Protein AF-0000000074036481 (afdb_homodimer)

Structure (mmCIF, N/CA/C/O backbone):
data_AF-0000000074036481-model_v1
#
loop_
_entity.id
_entity.type
_entity.pdbx_description
1 polymer 'Multiple sugar transport system permease protein/raffinose/stachyose/melibiose transport system permease protein'
#
loop_
_atom_site.group_PDB
_atom_site.id
_atom_site.type_symbol
_atom_site.label_atom_id
_atom_site.label_alt_id
_atom_site.label_comp_id
_atom_site.label_asym_id
_atom_site.label_entity_id
_atom_site.label_seq_id
_atom_site.pdbx_PDB_ins_code
_atom_site.Cartn_x
_atom_site.Cartn_y
_atom_site.Cartn_z
_atom_site.occupancy
_atom_site.B_iso_or_equiv
_atom_site.auth_seq_id
_atom_site.auth_comp_id
_atom_site.auth_asym_id
_atom_site.auth_atom_id
_atom_site.pdbx_PDB_model_num
ATOM 1 N N . MET A 1 1 ? 32.562 29.391 18.562 1 31.62 1 MET A N 1
ATOM 2 C CA . MET A 1 1 ? 32 29.422 17.219 1 31.62 1 MET A CA 1
ATOM 3 C C . MET A 1 1 ? 32.406 28.156 16.453 1 31.62 1 MET A C 1
ATOM 5 O O . MET A 1 1 ? 33.281 28.219 15.57 1 31.62 1 MET A O 1
ATOM 9 N N . THR A 1 2 ? 32.75 26.984 17 1 41.66 2 THR A N 1
ATOM 10 C CA . THR A 1 2 ? 33.188 25.672 16.547 1 41.66 2 THR A CA 1
ATOM 11 C C . THR A 1 2 ? 32.344 25.172 15.383 1 41.66 2 THR A C 1
ATOM 13 O O . THR A 1 2 ? 31.109 25.062 15.523 1 41.66 2 THR A O 1
ATOM 16 N N . SER A 1 3 ? 32.75 25.297 14.055 1 45.09 3 SER A N 1
ATOM 17 C CA . SER A 1 3 ? 32.312 25.734 12.734 1 45.09 3 SER A CA 1
ATOM 18 C C . SER A 1 3 ? 31.297 24.766 12.125 1 45.09 3 SER A C 1
ATOM 20 O O . SER A 1 3 ? 31.281 23.578 12.477 1 45.09 3 SER A O 1
ATOM 22 N N . LYS A 1 4 ? 30.156 25.406 11.562 1 50.38 4 LYS A N 1
ATOM 23 C CA . LYS A 1 4 ? 29.125 24.828 10.719 1 50.38 4 LYS A CA 1
ATOM 24 C C . LYS A 1 4 ? 29.672 23.672 9.875 1 50.38 4 LYS A C 1
ATOM 26 O O . LYS A 1 4 ? 28.953 22.719 9.57 1 50.38 4 LYS A O 1
ATOM 31 N N . THR A 1 5 ? 30.922 23.922 9.547 1 49.44 5 THR A N 1
ATOM 32 C CA . THR A 1 5 ? 31.578 22.984 8.648 1 49.44 5 THR A CA 1
ATOM 33 C C . THR A 1 5 ? 31.875 21.656 9.367 1 49.44 5 THR A C 1
ATOM 35 O O . THR A 1 5 ? 31.766 20.594 8.766 1 49.44 5 THR A O 1
ATOM 38 N N . GLU A 1 6 ? 32.375 21.719 10.531 1 50.56 6 GLU A N 1
ATOM 39 C CA . GLU A 1 6 ? 32.719 20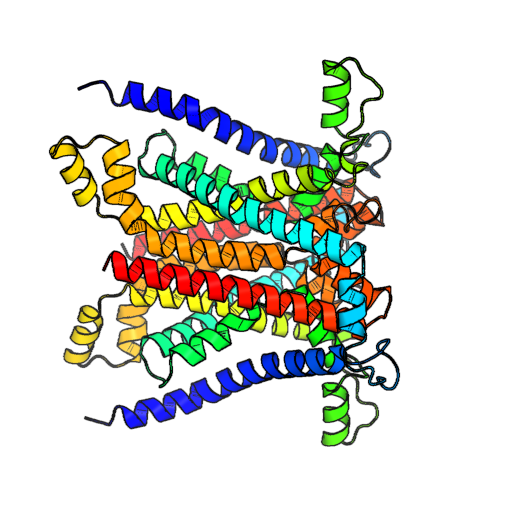.5 11.258 1 50.56 6 GLU A CA 1
ATOM 40 C C . GLU A 1 6 ? 31.516 19.656 11.57 1 50.56 6 GLU A C 1
ATOM 42 O O . GLU A 1 6 ? 31.578 18.422 11.555 1 50.56 6 GLU A O 1
ATOM 47 N N . LYS A 1 7 ? 30.469 20.266 11.969 1 53.41 7 LYS A N 1
ATOM 48 C CA . LYS A 1 7 ? 29.234 19.547 12.258 1 53.41 7 LYS A CA 1
ATOM 49 C C . LYS A 1 7 ? 28.656 18.891 10.992 1 53.41 7 LYS A C 1
ATOM 51 O O . LYS A 1 7 ? 28.125 17.797 11.055 1 53.41 7 LYS A O 1
ATOM 56 N N . ARG A 1 8 ? 29 19.578 9.93 1 53.72 8 ARG A N 1
ATOM 57 C CA . ARG A 1 8 ? 28.531 19.062 8.648 1 53.72 8 ARG A CA 1
ATOM 58 C C . ARG A 1 8 ? 29.219 17.75 8.289 1 53.72 8 ARG A C 1
ATOM 60 O O . ARG A 1 8 ? 28.578 16.812 7.809 1 53.72 8 ARG A O 1
ATOM 67 N N . TRP A 1 9 ? 30.562 17.781 8.453 1 52.22 9 TRP A N 1
ATOM 68 C CA . TRP A 1 9 ? 31.328 16.594 8.102 1 52.22 9 TRP A CA 1
ATOM 69 C C . TRP A 1 9 ? 30.984 15.43 9.031 1 52.22 9 TRP A C 1
ATOM 71 O O . TRP A 1 9 ? 30.922 14.281 8.586 1 52.22 9 TRP A O 1
ATOM 81 N N . SER A 1 10 ? 30.844 15.695 10.234 1 52.59 10 SER A N 1
ATOM 82 C CA . SER A 1 10 ? 30.531 14.617 11.172 1 52.59 10 SER A CA 1
ATOM 83 C C . SER A 1 10 ? 29.188 13.977 10.859 1 52.59 10 SER A C 1
ATOM 85 O O . SER A 1 10 ? 29.047 12.758 10.922 1 52.59 10 SER A O 1
ATOM 87 N N . TYR A 1 11 ? 28.297 14.789 10.602 1 53.03 11 TYR A N 1
ATOM 88 C CA . TYR A 1 11 ? 26.984 14.227 10.352 1 53.03 11 TYR A CA 1
ATOM 89 C C . TYR A 1 11 ? 26.922 13.586 8.969 1 53.03 11 TYR A C 1
ATOM 91 O O . TYR A 1 11 ? 26.281 12.547 8.789 1 53.03 11 TYR A O 1
ATOM 99 N N . ALA A 1 12 ? 27.656 14.227 8.078 1 54.41 12 ALA A N 1
ATOM 100 C CA . ALA A 1 12 ? 27.75 13.602 6.762 1 54.41 12 ALA A CA 1
ATOM 101 C C . ALA A 1 12 ? 28.406 12.227 6.859 1 54.41 12 ALA A C 1
ATOM 103 O O . ALA A 1 12 ? 28.031 11.305 6.141 1 54.41 12 ALA A O 1
ATOM 104 N N . ILE A 1 13 ? 29.359 12.148 7.598 1 53.91 13 ILE A N 1
ATOM 105 C CA . ILE A 1 13 ? 30.047 10.875 7.773 1 53.91 13 ILE A CA 1
ATOM 106 C C . ILE A 1 13 ? 29.094 9.867 8.422 1 53.91 13 ILE A C 1
ATOM 108 O O . ILE A 1 13 ? 29.141 8.672 8.109 1 53.91 13 ILE A O 1
ATOM 112 N N . LEU A 1 14 ? 28.328 10.352 9.266 1 52.91 14 LEU A N 1
ATOM 113 C CA . LEU A 1 14 ? 27.453 9.422 9.961 1 52.91 14 LEU A CA 1
ATOM 114 C C . LEU A 1 14 ? 26.266 9.023 9.078 1 52.91 14 LEU A C 1
ATOM 116 O O . LEU A 1 14 ? 25.906 7.844 9.023 1 52.91 14 LEU A O 1
ATOM 120 N N . VAL A 1 15 ? 25.766 10.023 8.398 1 57.25 15 VAL A N 1
ATOM 121 C CA . VAL A 1 15 ? 24.531 9.727 7.68 1 57.25 15 VAL A CA 1
ATOM 122 C C . VAL A 1 15 ? 24.844 9.406 6.219 1 57.25 15 VAL A C 1
ATOM 124 O O . VAL A 1 15 ? 24.125 8.641 5.578 1 57.25 15 VAL A O 1
ATOM 127 N N . GLY A 1 16 ? 25.969 9.914 5.77 1 58.44 16 GLY A N 1
ATOM 128 C CA . GLY A 1 16 ? 26.391 9.719 4.387 1 58.44 16 GLY A CA 1
ATOM 129 C C . GLY A 1 16 ? 26.453 8.266 3.98 1 58.44 16 GLY A C 1
ATOM 130 O O . GLY A 1 16 ? 25.781 7.855 3.018 1 58.44 16 GLY A O 1
ATOM 131 N N . PRO A 1 17 ? 27.156 7.555 4.734 1 56.69 17 PRO A N 1
ATOM 132 C CA . PRO A 1 17 ? 27.234 6.137 4.387 1 56.69 17 PRO A CA 1
ATOM 133 C C . PRO A 1 17 ? 25.875 5.441 4.391 1 56.69 17 PRO A C 1
ATOM 135 O O . PRO A 1 17 ? 25.625 4.586 3.541 1 56.69 17 PRO A O 1
ATOM 138 N N . ALA A 1 18 ? 25.109 5.906 5.273 1 58.97 18 ALA A N 1
ATOM 139 C CA . ALA A 1 18 ? 23.812 5.262 5.371 1 58.97 18 ALA A CA 1
ATOM 140 C C . ALA A 1 18 ? 22.938 5.586 4.16 1 58.97 18 ALA A C 1
ATOM 142 O O . ALA A 1 18 ? 22.281 4.703 3.598 1 58.97 18 ALA A O 1
ATOM 143 N N . VAL A 1 19 ? 23.141 6.805 3.746 1 62.28 19 VAL A N 1
ATOM 144 C CA . VAL A 1 19 ? 22.359 7.227 2.596 1 62.28 19 VAL A CA 1
ATOM 145 C C . VAL A 1 19 ? 22.922 6.609 1.321 1 62.28 19 VAL A C 1
ATOM 147 O O . VAL A 1 19 ? 22.172 6.211 0.427 1 62.28 19 VAL A O 1
ATOM 150 N N . LEU A 1 20 ? 24.188 6.555 1.319 1 61.41 20 LEU A N 1
ATOM 151 C CA . LEU A 1 20 ? 24.812 5.949 0.152 1 61.41 20 LEU A CA 1
ATOM 152 C C . LEU A 1 20 ? 24.453 4.473 0.041 1 61.41 20 LEU A C 1
ATOM 154 O O . LEU A 1 20 ? 24.172 3.977 -1.054 1 61.41 20 LEU A O 1
ATOM 158 N N . ILE A 1 21 ? 24.422 3.883 1.142 1 60.47 21 ILE A N 1
ATOM 159 C CA . ILE A 1 21 ? 24.047 2.473 1.153 1 60.47 21 ILE A CA 1
ATOM 160 C C . ILE A 1 21 ? 22.578 2.33 0.743 1 60.47 21 ILE A C 1
ATOM 162 O O . ILE A 1 21 ? 22.234 1.456 -0.058 1 60.47 21 ILE A O 1
ATOM 166 N N . TYR A 1 22 ? 21.953 3.32 1.224 1 64.06 22 TYR A N 1
ATOM 167 C CA . TYR A 1 22 ? 20.547 3.311 0.875 1 64.06 22 TYR A CA 1
ATOM 168 C C . TYR A 1 22 ? 20.344 3.49 -0.625 1 64.06 22 TYR A C 1
ATOM 170 O O . TYR A 1 22 ? 19.562 2.77 -1.248 1 64.06 22 TYR A O 1
ATOM 178 N N . ALA A 1 23 ? 21.203 4.336 -1.119 1 63.69 23 ALA A N 1
ATOM 179 C CA . ALA A 1 23 ? 21.109 4.652 -2.543 1 63.69 23 ALA A CA 1
ATOM 180 C C . ALA A 1 23 ? 21.641 3.5 -3.395 1 63.69 23 ALA A C 1
ATOM 182 O O . ALA A 1 23 ? 21.062 3.188 -4.445 1 63.69 23 ALA A O 1
ATOM 183 N N . THR A 1 24 ? 22.656 2.943 -2.924 1 62.03 24 THR A N 1
ATOM 184 C CA . THR A 1 24 ? 23.266 1.879 -3.715 1 62.03 24 THR A CA 1
ATOM 185 C C . THR A 1 24 ? 22.359 0.658 -3.775 1 62.03 24 THR A C 1
ATOM 187 O O . THR A 1 24 ? 22.234 0.017 -4.82 1 62.03 24 THR A O 1
ATOM 190 N N . VAL A 1 25 ? 21.75 0.471 -2.723 1 64.44 25 VAL A N 1
ATOM 191 C CA . VAL A 1 25 ? 20.875 -0.698 -2.676 1 64.44 25 VAL A CA 1
ATOM 192 C C . VAL A 1 25 ? 19.703 -0.501 -3.625 1 64.44 25 VAL A C 1
ATOM 194 O O . VAL A 1 25 ? 19.219 -1.46 -4.23 1 64.44 25 VAL A O 1
ATOM 197 N N . ILE A 1 26 ? 19.438 0.705 -3.832 1 63.19 26 ILE A N 1
ATOM 198 C CA . ILE A 1 26 ? 18.297 1.008 -4.691 1 63.19 26 ILE A CA 1
ATOM 199 C C . ILE A 1 26 ? 18.766 1.095 -6.145 1 63.19 26 ILE A C 1
ATOM 201 O O . ILE A 1 26 ? 18.109 0.548 -7.043 1 63.19 26 ILE A O 1
ATOM 205 N N . LEU A 1 27 ? 19.844 1.786 -6.305 1 70.25 27 LEU A N 1
ATOM 206 C CA . LEU A 1 27 ? 20.234 2.164 -7.66 1 70.25 27 LEU A CA 1
ATOM 207 C C . LEU A 1 27 ? 20.781 0.961 -8.422 1 70.25 27 LEU A C 1
ATOM 209 O O . LEU A 1 27 ? 20.531 0.821 -9.625 1 70.25 27 LEU A O 1
ATOM 213 N N . PHE A 1 28 ? 21.406 0.128 -7.707 1 70.88 28 PHE A N 1
ATOM 214 C CA . PHE A 1 28 ? 22.031 -0.992 -8.398 1 70.88 28 PHE A CA 1
ATOM 215 C C . PHE A 1 28 ? 20.984 -1.895 -9.039 1 70.88 28 PHE A C 1
ATOM 217 O O . PHE A 1 28 ? 21.047 -2.166 -10.234 1 70.88 28 PHE A O 1
ATOM 224 N N . PRO A 1 29 ? 20 -2.279 -8.281 1 70.88 29 PRO A N 1
ATOM 225 C CA . PRO A 1 29 ? 19.016 -3.166 -8.898 1 70.88 29 PRO A CA 1
ATOM 226 C C . PRO A 1 29 ? 18.234 -2.49 -10.031 1 70.88 29 PRO A C 1
ATOM 228 O O . PRO A 1 29 ? 17.844 -3.146 -11 1 70.88 29 PRO A O 1
ATOM 231 N N . ILE A 1 30 ? 18.078 -1.302 -9.891 1 76.19 30 ILE A N 1
ATOM 232 C CA . ILE A 1 30 ? 17.375 -0.576 -10.938 1 76.19 30 ILE A CA 1
ATOM 233 C C . ILE A 1 30 ? 18.219 -0.544 -12.203 1 76.19 30 ILE A C 1
ATOM 235 O O . ILE A 1 30 ? 17.719 -0.79 -13.305 1 76.19 30 ILE A O 1
ATOM 239 N N . ILE A 1 31 ? 19.484 -0.277 -12.031 1 79.19 31 ILE A N 1
ATOM 240 C CA . ILE A 1 31 ? 20.406 -0.235 -13.156 1 79.19 31 ILE A CA 1
ATOM 241 C C . ILE A 1 31 ? 20.516 -1.622 -13.789 1 79.19 31 ILE A C 1
ATOM 243 O O . ILE A 1 31 ? 20.562 -1.753 -15.008 1 79.19 31 ILE A O 1
ATOM 247 N N . PHE A 1 32 ? 20.516 -2.566 -12.961 1 78.75 32 PHE A N 1
ATOM 248 C CA . PHE A 1 32 ? 20.578 -3.939 -13.453 1 78.75 32 PHE A CA 1
ATOM 249 C C . PHE A 1 32 ? 19.312 -4.297 -14.227 1 78.75 32 PHE A C 1
ATOM 251 O O . PHE A 1 32 ? 19.391 -4.902 -15.305 1 78.75 32 PHE A O 1
ATOM 258 N N . SER A 1 33 ? 18.188 -3.959 -13.664 1 83.38 33 SER A N 1
ATOM 259 C CA . SER A 1 33 ? 16.938 -4.203 -14.367 1 83.38 33 SER A CA 1
ATOM 260 C C . SER A 1 33 ? 16.891 -3.457 -15.695 1 83.38 33 SER A C 1
ATOM 262 O O . SER A 1 33 ? 16.359 -3.963 -16.688 1 83.38 33 SER A O 1
ATOM 264 N N . PHE A 1 34 ? 17.453 -2.332 -15.688 1 89.88 34 PHE A N 1
ATOM 265 C CA . PHE A 1 34 ? 17.531 -1.536 -16.906 1 89.88 34 PHE A CA 1
ATOM 266 C C . PHE A 1 34 ? 18.375 -2.232 -17.953 1 89.88 34 PHE A C 1
ATOM 268 O O . PHE A 1 34 ? 18 -2.283 -19.141 1 89.88 34 PHE A O 1
ATOM 275 N N . SER A 1 35 ? 19.453 -2.754 -17.562 1 89.62 35 SER A N 1
ATOM 276 C CA . SER A 1 35 ? 20.312 -3.477 -18.484 1 89.62 35 SER A CA 1
ATOM 277 C C . SER A 1 35 ? 19.625 -4.727 -19.016 1 89.62 35 SER A C 1
ATOM 279 O O . SER A 1 35 ? 19.75 -5.039 -20.203 1 89.62 35 SER A O 1
ATOM 281 N N . LEU A 1 36 ? 18.906 -5.41 -18.188 1 90.56 36 LEU A N 1
ATOM 282 C CA . LEU A 1 36 ? 18.234 -6.645 -18.578 1 90.56 36 LEU A CA 1
ATOM 283 C C . LEU A 1 36 ? 17.062 -6.355 -19.531 1 90.56 36 LEU A C 1
ATOM 285 O O . LEU A 1 36 ? 16.656 -7.223 -20.297 1 90.56 36 LEU A O 1
ATOM 289 N N . SER A 1 37 ? 16.562 -5.117 -19.453 1 94.94 37 SER A N 1
ATOM 290 C CA . SER A 1 37 ? 15.43 -4.746 -20.281 1 94.94 37 SER A CA 1
ATOM 291 C C . SER A 1 37 ? 15.82 -4.746 -21.766 1 94.94 37 SER A C 1
ATOM 293 O O . SER A 1 37 ? 14.945 -4.762 -22.641 1 94.94 37 SER A O 1
ATOM 295 N N . PHE A 1 38 ? 17.078 -4.828 -22.016 1 96.81 38 PHE A N 1
ATOM 296 C CA . PHE A 1 38 ? 17.562 -4.844 -23.391 1 96.81 38 PHE A CA 1
ATOM 297 C C . PHE A 1 38 ? 17.984 -6.25 -23.812 1 96.81 38 PHE A C 1
ATOM 299 O O . PHE A 1 38 ? 18.641 -6.43 -24.828 1 96.81 38 PHE A O 1
ATOM 306 N N . THR A 1 39 ? 17.578 -7.207 -23.062 1 95.38 39 THR A N 1
ATOM 307 C CA . THR A 1 39 ? 18.031 -8.57 -23.328 1 95.38 39 THR A CA 1
ATOM 308 C C . THR A 1 39 ? 16.828 -9.523 -23.406 1 95.38 39 THR A C 1
ATOM 310 O O . THR A 1 39 ? 15.734 -9.188 -22.969 1 95.38 39 THR A O 1
ATOM 313 N N . ARG A 1 40 ? 17.078 -10.562 -24.156 1 95.12 40 ARG A N 1
ATOM 314 C CA . ARG A 1 40 ? 16.25 -11.75 -24.031 1 95.12 40 ARG A CA 1
ATOM 315 C C . ARG A 1 40 ? 16.828 -12.734 -23.016 1 95.12 40 ARG A C 1
ATOM 317 O O . ARG A 1 40 ? 17.906 -13.281 -23.234 1 95.12 40 ARG A O 1
ATOM 324 N N . TRP A 1 41 ? 16.109 -12.797 -21.875 1 91 41 TRP A N 1
ATOM 325 C CA . TRP A 1 41 ? 16.625 -13.617 -20.781 1 91 41 TRP A CA 1
ATOM 326 C C . TRP A 1 41 ? 15.484 -14.281 -20.016 1 91 41 TRP A C 1
ATOM 328 O O . TRP A 1 41 ? 14.469 -13.641 -19.719 1 91 41 TRP A O 1
ATOM 338 N N . SER A 1 42 ? 15.641 -15.523 -19.781 1 88.19 42 SER A N 1
ATOM 339 C CA . SER A 1 42 ? 14.617 -16.281 -19.078 1 88.19 42 SER A CA 1
ATOM 340 C C . SER A 1 42 ? 14.891 -16.297 -17.578 1 88.19 42 SER A C 1
ATOM 342 O O . SER A 1 42 ? 14.008 -16.656 -16.781 1 88.19 42 SER A O 1
ATOM 344 N N . GLY A 1 43 ? 15.984 -15.773 -17.141 1 79.5 43 GLY A N 1
ATOM 345 C CA . GLY A 1 43 ? 16.391 -15.883 -15.742 1 79.5 43 GLY A CA 1
ATOM 346 C C . GLY A 1 43 ? 17.5 -16.891 -15.531 1 79.5 43 GLY A C 1
ATOM 347 O O . GLY A 1 43 ? 18.141 -16.906 -14.477 1 79.5 43 GLY A O 1
ATOM 348 N N . PHE A 1 44 ? 17.625 -17.703 -16.562 1 78.25 44 PHE A N 1
ATOM 349 C CA . PHE A 1 44 ? 18.688 -18.703 -16.531 1 78.25 44 PHE A CA 1
ATOM 350 C C . PHE A 1 44 ? 19.609 -18.547 -17.734 1 78.25 44 PHE A C 1
ATOM 352 O O . PHE A 1 44 ? 19.172 -18.125 -18.812 1 78.25 44 PHE A O 1
ATOM 359 N N . GLY A 1 45 ? 20.844 -18.766 -17.484 1 79.56 45 GLY A N 1
ATOM 360 C CA . GLY A 1 45 ? 21.781 -18.672 -18.578 1 79.56 45 GLY A CA 1
ATOM 361 C C . GLY A 1 45 ? 22.266 -17.25 -18.844 1 79.56 45 GLY A C 1
ATOM 362 O O . GLY A 1 45 ? 22.203 -16.406 -17.953 1 79.56 45 GLY A O 1
ATOM 363 N N . THR A 1 46 ? 22.828 -17 -20.047 1 84.81 46 THR A N 1
ATOM 364 C CA . THR A 1 46 ? 23.375 -15.703 -20.391 1 84.81 46 THR A CA 1
ATOM 365 C C . THR A 1 46 ? 22.359 -14.859 -21.156 1 84.81 46 THR A C 1
ATOM 367 O O . THR A 1 46 ? 21.75 -15.328 -22.109 1 84.81 46 THR A O 1
ATOM 370 N N . PRO A 1 47 ? 22.203 -13.742 -20.641 1 90.62 47 PRO A N 1
ATOM 371 C CA . PRO A 1 47 ? 21.297 -12.844 -21.344 1 90.62 47 PRO A CA 1
ATOM 372 C C . PRO A 1 47 ? 21.766 -12.5 -22.766 1 90.62 47 PRO A C 1
ATOM 374 O O . PRO A 1 47 ? 22.969 -12.312 -22.969 1 90.62 47 PRO A O 1
ATOM 377 N N . GLU A 1 48 ? 20.828 -12.523 -23.734 1 95.12 48 GLU A N 1
ATOM 378 C CA . GLU A 1 48 ? 21.109 -12.133 -25.125 1 95.12 48 GLU A CA 1
ATOM 379 C C . GLU A 1 48 ? 20.734 -10.68 -25.375 1 95.12 48 GLU A C 1
ATOM 381 O O . GLU A 1 48 ? 19.578 -10.289 -25.156 1 95.12 48 GLU A O 1
ATOM 386 N N . TRP A 1 49 ? 21.688 -9.969 -25.859 1 96.12 49 TRP A N 1
ATOM 387 C CA . TRP A 1 49 ? 21.422 -8.562 -26.156 1 96.12 49 TRP A CA 1
ATOM 388 C C . TRP A 1 49 ? 20.516 -8.438 -27.391 1 96.12 49 TRP A C 1
ATOM 390 O O . TRP A 1 49 ? 20.844 -8.953 -28.469 1 96.12 49 TRP A O 1
ATOM 400 N N . ILE A 1 50 ? 19.375 -7.781 -27.281 1 97.19 50 ILE A N 1
ATOM 401 C CA . ILE A 1 50 ? 18.453 -7.617 -28.391 1 97.19 50 ILE A CA 1
ATOM 402 C C . ILE A 1 50 ? 18.125 -6.137 -28.578 1 97.19 50 ILE A C 1
ATOM 404 O O . ILE A 1 50 ? 17.141 -5.793 -29.25 1 97.19 50 ILE A O 1
ATOM 408 N N . GLY A 1 51 ? 18.875 -5.293 -27.891 1 96.38 51 GLY A N 1
ATOM 409 C CA . GLY A 1 51 ? 18.641 -3.865 -28.016 1 96.38 51 GLY A CA 1
ATOM 410 C C . GLY A 1 51 ? 17.25 -3.447 -27.547 1 96.38 51 GLY A C 1
ATOM 411 O O . GLY A 1 51 ? 16.844 -3.785 -26.438 1 96.38 51 GLY A O 1
ATOM 412 N N . LEU A 1 52 ? 16.516 -2.9 -28.531 1 96.69 52 LEU A N 1
ATOM 413 C CA . LEU A 1 52 ? 15.203 -2.359 -28.172 1 96.69 52 LEU A CA 1
ATOM 414 C C . LEU A 1 52 ? 14.094 -3.359 -28.484 1 96.69 52 LEU A C 1
ATOM 416 O O . LEU A 1 52 ? 12.922 -2.992 -28.531 1 96.69 52 LEU A O 1
ATOM 420 N N . GLY A 1 53 ? 14.438 -4.582 -28.578 1 97 53 GLY A N 1
ATOM 421 C CA . GLY A 1 53 ? 13.5 -5.629 -28.953 1 97 53 GLY A CA 1
ATOM 422 C C . GLY A 1 53 ? 12.32 -5.734 -28 1 97 53 GLY A C 1
ATOM 423 O O . GLY A 1 53 ? 11.172 -5.844 -28.438 1 97 53 GLY A O 1
ATOM 424 N N . ASN A 1 54 ? 12.609 -5.676 -26.672 1 97.5 54 ASN A N 1
ATOM 425 C CA . ASN A 1 54 ? 11.555 -5.773 -25.672 1 97.5 54 ASN A CA 1
ATOM 426 C C . ASN A 1 54 ? 10.609 -4.578 -25.734 1 97.5 54 ASN A C 1
ATOM 428 O O . ASN A 1 54 ? 9.398 -4.723 -25.547 1 97.5 54 ASN A O 1
ATOM 432 N N . TYR A 1 55 ? 11.148 -3.463 -26.062 1 97 55 TYR A N 1
ATOM 433 C CA . TYR A 1 55 ? 10.336 -2.25 -26.109 1 97 55 TYR A CA 1
ATOM 434 C C . TYR A 1 55 ? 9.492 -2.207 -27.375 1 97 55 TYR A C 1
ATOM 436 O O . TYR A 1 55 ? 8.352 -1.734 -27.344 1 97 55 TYR A O 1
ATOM 444 N N . THR A 1 56 ? 10 -2.701 -28.422 1 96.62 56 THR A N 1
ATOM 445 C CA . THR A 1 56 ? 9.211 -2.811 -29.656 1 96.62 56 THR A CA 1
ATOM 446 C C . THR A 1 56 ? 8.07 -3.807 -29.484 1 96.62 56 THR A C 1
ATOM 448 O O . THR A 1 56 ? 6.945 -3.555 -29.922 1 96.62 56 THR A O 1
ATOM 451 N N . ARG A 1 57 ? 8.344 -4.867 -28.844 1 96.44 57 ARG A N 1
ATOM 452 C CA . ARG A 1 57 ? 7.32 -5.855 -28.516 1 96.44 57 ARG A CA 1
ATOM 453 C C . ARG A 1 57 ? 6.234 -5.25 -27.641 1 96.44 57 ARG A C 1
ATOM 455 O O . ARG A 1 57 ? 5.047 -5.484 -27.859 1 96.44 57 ARG A O 1
ATOM 462 N N . MET A 1 58 ? 6.68 -4.543 -26.75 1 96.56 58 MET A N 1
ATOM 463 C CA . MET A 1 58 ? 5.77 -3.928 -25.781 1 96.56 58 MET A CA 1
ATOM 464 C C . MET A 1 58 ? 4.785 -2.996 -26.469 1 96.56 58 MET A C 1
ATOM 466 O O . MET A 1 58 ? 3.611 -2.939 -26.109 1 96.56 58 MET A O 1
ATOM 470 N N . MET A 1 59 ? 5.211 -2.266 -27.5 1 93.88 59 MET A N 1
ATOM 471 C CA . MET A 1 59 ? 4.391 -1.279 -28.188 1 93.88 59 MET A CA 1
ATOM 472 C C . MET A 1 59 ? 3.248 -1.955 -28.938 1 93.88 59 MET A C 1
ATOM 474 O O . MET A 1 59 ? 2.184 -1.361 -29.125 1 93.88 59 MET A O 1
ATOM 478 N N . VAL A 1 60 ? 3.42 -3.203 -29.312 1 94.94 60 VAL A N 1
ATOM 479 C CA . VAL A 1 60 ? 2.404 -3.873 -30.125 1 94.94 60 VAL A CA 1
ATOM 480 C C . VAL A 1 60 ? 1.709 -4.949 -29.297 1 94.94 60 VAL A C 1
ATOM 482 O O . VAL A 1 60 ? 0.813 -5.641 -29.781 1 94.94 60 VAL A O 1
ATOM 485 N N . ASP A 1 61 ? 2.084 -5.094 -28.078 1 96.69 61 ASP A N 1
ATOM 486 C CA . ASP A 1 61 ? 1.518 -6.098 -27.188 1 96.69 61 ASP A CA 1
ATOM 487 C C . ASP A 1 61 ? 0.132 -5.68 -26.688 1 96.69 61 ASP A C 1
ATOM 489 O O . ASP A 1 61 ? 0.004 -4.742 -25.906 1 96.69 61 ASP A O 1
ATOM 493 N N . PRO A 1 62 ? -0.891 -6.414 -27.094 1 95.94 62 PRO A N 1
ATOM 494 C CA . PRO A 1 62 ? -2.252 -6.016 -26.734 1 95.94 62 PRO A CA 1
ATOM 495 C C . PRO A 1 62 ? -2.506 -6.094 -25.234 1 95.94 62 PRO A C 1
ATOM 497 O O . PRO A 1 62 ? -3.262 -5.289 -24.688 1 95.94 62 PRO A O 1
ATOM 500 N N . VAL A 1 63 ? -1.855 -7.012 -24.578 1 96 63 VAL A N 1
ATOM 501 C CA . VAL A 1 63 ? -2.064 -7.164 -23.156 1 96 63 VAL A CA 1
ATOM 502 C C . VAL A 1 63 ? -1.445 -5.98 -22.406 1 96 63 VAL A C 1
ATOM 504 O O . VAL A 1 63 ? -2.039 -5.449 -21.469 1 96 63 VAL A O 1
ATOM 507 N N . PHE A 1 64 ? -0.277 -5.594 -22.891 1 96.75 64 PHE A N 1
ATOM 508 C CA . PHE A 1 64 ? 0.346 -4.426 -22.281 1 96.75 64 PHE A CA 1
ATOM 509 C C . PHE A 1 64 ? -0.521 -3.188 -22.469 1 96.75 64 PHE A C 1
ATOM 511 O O . PHE A 1 64 ? -0.671 -2.381 -21.547 1 96.75 64 PHE A O 1
ATOM 518 N N . ARG A 1 65 ? -1.106 -3.084 -23.578 1 95.69 65 ARG A N 1
ATOM 519 C CA . ARG A 1 65 ? -1.938 -1.921 -23.875 1 95.69 65 ARG A CA 1
ATOM 520 C C . ARG A 1 65 ? -3.182 -1.899 -23 1 95.69 65 ARG A C 1
ATOM 522 O O . ARG A 1 65 ? -3.605 -0.836 -22.547 1 95.69 65 ARG A O 1
ATOM 529 N N . ILE A 1 66 ? -3.748 -3.02 -22.766 1 95.94 66 ILE A N 1
ATOM 530 C CA . ILE A 1 66 ? -4.895 -3.119 -21.875 1 95.94 66 ILE A CA 1
ATOM 531 C C . ILE A 1 66 ? -4.477 -2.734 -20.453 1 95.94 66 ILE A C 1
ATOM 533 O O . ILE A 1 66 ? -5.172 -1.97 -19.781 1 95.94 66 ILE A O 1
ATOM 537 N N . GLY A 1 67 ? -3.287 -3.256 -20.031 1 96.56 67 GLY A N 1
ATOM 538 C CA . GLY A 1 67 ? -2.766 -2.912 -18.719 1 96.56 67 GLY A CA 1
ATOM 539 C C . GLY A 1 67 ? -2.516 -1.426 -18.547 1 96.56 67 GLY A C 1
ATOM 540 O O . GLY A 1 67 ? -2.877 -0.844 -17.531 1 96.56 67 GLY A O 1
ATOM 541 N N . LEU A 1 68 ? -1.96 -0.846 -19.609 1 95.69 68 LEU A N 1
ATOM 542 C CA . LEU A 1 68 ? -1.684 0.586 -19.578 1 95.69 68 LEU A CA 1
ATOM 543 C C . LEU A 1 68 ? -2.979 1.388 -19.5 1 95.69 68 LEU A C 1
ATOM 545 O O . LEU A 1 68 ? -3.076 2.34 -18.719 1 95.69 68 LEU A O 1
ATOM 549 N N . ARG A 1 69 ? -3.906 1.037 -20.25 1 96.06 69 ARG A N 1
ATOM 550 C CA . ARG A 1 69 ? -5.207 1.698 -20.234 1 96.06 69 ARG A CA 1
ATOM 551 C C . ARG A 1 69 ? -5.84 1.61 -18.844 1 96.06 69 ARG A C 1
ATOM 553 O O . ARG A 1 69 ? -6.324 2.611 -18.312 1 96.06 69 ARG A O 1
ATOM 560 N N . ASN A 1 70 ? -5.852 0.426 -18.312 1 97 70 ASN A N 1
ATOM 561 C CA . ASN A 1 70 ? -6.449 0.224 -17 1 97 70 ASN A CA 1
ATOM 562 C C . ASN A 1 70 ? -5.723 1.021 -15.922 1 97 70 ASN A C 1
ATOM 564 O O . ASN A 1 70 ? -6.355 1.59 -15.023 1 97 70 ASN A O 1
ATOM 568 N N . ASN A 1 71 ? -4.398 1.07 -16.031 1 96.56 71 ASN A N 1
ATOM 569 C CA . ASN A 1 71 ? -3.645 1.888 -15.086 1 96.56 71 ASN A CA 1
ATOM 570 C C . ASN A 1 71 ? -4.004 3.365 -15.219 1 96.56 71 ASN A C 1
ATOM 572 O O . ASN A 1 71 ? -4.137 4.062 -14.211 1 96.56 71 ASN A O 1
ATOM 576 N N . LEU A 1 72 ? -4.145 3.828 -16.391 1 96.25 72 LEU A N 1
ATOM 577 C CA . LEU A 1 72 ? -4.504 5.227 -16.609 1 96.25 72 LEU A CA 1
ATOM 578 C C . LEU A 1 72 ? -5.906 5.516 -16.078 1 96.25 72 LEU A C 1
ATOM 580 O O . LEU A 1 72 ? -6.164 6.598 -15.547 1 96.25 72 LEU A O 1
ATOM 584 N N . LEU A 1 73 ? -6.77 4.57 -16.234 1 97.25 73 LEU A N 1
ATOM 585 C CA . LEU A 1 73 ? -8.109 4.727 -15.688 1 97.25 73 LEU A CA 1
ATOM 586 C C . LEU A 1 73 ? -8.07 4.785 -14.164 1 97.25 73 LEU A C 1
ATOM 588 O O . LEU A 1 73 ? -8.836 5.531 -13.547 1 97.25 73 LEU A O 1
ATOM 592 N N . ILE A 1 74 ? -7.199 4.004 -13.609 1 97.12 74 ILE A N 1
ATOM 593 C CA . ILE A 1 74 ? -7.035 4.047 -12.164 1 97.12 74 ILE A CA 1
ATOM 594 C C . ILE A 1 74 ? -6.508 5.418 -11.75 1 97.12 74 ILE A C 1
ATOM 596 O O . ILE A 1 74 ? -6.953 5.984 -10.742 1 97.12 74 ILE A O 1
ATOM 600 N N . VAL A 1 75 ? -5.586 5.93 -12.508 1 96.12 75 VAL A N 1
ATOM 601 C CA . VAL A 1 75 ? -5.082 7.273 -12.234 1 96.12 75 VAL A CA 1
ATOM 602 C C . VAL A 1 75 ? -6.23 8.273 -12.281 1 96.12 75 VAL A C 1
ATOM 604 O O . VAL A 1 75 ? -6.363 9.117 -11.391 1 96.12 75 VAL A O 1
ATOM 607 N N . VAL A 1 76 ? -7.047 8.18 -13.25 1 96.62 76 VAL A N 1
ATOM 608 C CA . VAL A 1 76 ? -8.164 9.102 -13.438 1 96.62 76 VAL A CA 1
ATOM 609 C C . VAL A 1 76 ? -9.117 9.008 -12.25 1 96.62 76 VAL A C 1
ATOM 611 O O . VAL A 1 76 ? -9.531 10.031 -11.695 1 96.62 76 VAL A O 1
ATOM 614 N N . VAL A 1 77 ? -9.422 7.84 -11.852 1 96.44 77 VAL A N 1
ATOM 615 C CA . VAL A 1 77 ? -10.344 7.625 -10.742 1 96.44 77 VAL A CA 1
ATOM 616 C C . VAL A 1 77 ? -9.727 8.148 -9.445 1 96.44 77 VAL A C 1
ATOM 618 O O . VAL A 1 77 ? -10.43 8.68 -8.586 1 96.44 77 VAL A O 1
ATOM 621 N N . SER A 1 78 ? -8.453 7.949 -9.328 1 95.44 78 SER A N 1
ATOM 622 C CA . SER A 1 78 ? -7.781 8.391 -8.117 1 95.44 78 SER A CA 1
ATOM 623 C C . SER A 1 78 ? -7.699 9.914 -8.055 1 95.44 78 SER A C 1
ATOM 625 O O . SER A 1 78 ? -8.039 10.523 -7.039 1 95.44 78 SER A O 1
ATOM 627 N N . VAL A 1 79 ? -7.312 10.516 -9.156 1 94.56 79 VAL A N 1
ATOM 628 C CA . VAL A 1 79 ? -7.086 11.961 -9.188 1 94.56 79 VAL A CA 1
ATOM 629 C C . VAL A 1 79 ? -8.422 12.695 -9.25 1 94.56 79 VAL A C 1
ATOM 631 O O . VAL A 1 79 ? -8.641 13.672 -8.531 1 94.56 79 VAL A O 1
ATOM 634 N N . PHE A 1 80 ? -9.32 12.203 -10 1 96.06 80 PHE A N 1
ATOM 635 C CA . PHE A 1 80 ? -10.555 12.953 -10.234 1 96.06 80 PHE A CA 1
ATOM 636 C C . PHE A 1 80 ? -11.711 12.336 -9.453 1 96.06 80 PHE A C 1
ATOM 638 O O . PHE A 1 80 ? -12.836 12.852 -9.5 1 96.06 80 PHE A O 1
ATOM 645 N N . GLY A 1 81 ? -11.508 11.312 -8.828 1 95.75 81 GLY A N 1
ATOM 646 C CA . GLY A 1 81 ? -12.523 10.695 -7.988 1 95.75 81 GLY A CA 1
ATOM 647 C C . GLY A 1 81 ? -12.18 10.734 -6.512 1 95.75 81 GLY A C 1
ATOM 648 O O . GLY A 1 81 ? -12.789 11.484 -5.746 1 95.75 81 GLY A O 1
ATOM 649 N N . GLN A 1 82 ? -11.094 10.039 -6.137 1 94.06 82 GLN A N 1
ATOM 650 C CA . GLN A 1 82 ? -10.727 9.875 -4.734 1 94.06 82 GLN A CA 1
ATOM 651 C C . GLN A 1 82 ? -10.367 11.211 -4.098 1 94.06 82 GLN A C 1
ATOM 653 O O . GLN A 1 82 ? -10.805 11.508 -2.982 1 94.06 82 GLN A O 1
ATOM 658 N N . ILE A 1 83 ? -9.617 11.992 -4.805 1 94.44 83 ILE A N 1
ATOM 659 C CA . ILE A 1 83 ? -9.141 13.25 -4.242 1 94.44 83 ILE A CA 1
ATOM 660 C C . ILE A 1 83 ? -10.32 14.203 -4.039 1 94.44 83 ILE A C 1
ATOM 662 O O . ILE A 1 83 ? -10.547 14.68 -2.928 1 94.44 83 ILE A O 1
ATOM 666 N N . PRO A 1 84 ? -11.133 14.453 -5.07 1 95 84 PRO A N 1
ATOM 667 C CA . PRO A 1 84 ? -12.281 15.336 -4.848 1 95 84 PRO A CA 1
ATOM 668 C C . PRO A 1 84 ? -13.258 14.789 -3.805 1 95 84 PRO A C 1
ATOM 670 O O . PRO A 1 84 ? -13.742 15.539 -2.955 1 95 84 PRO A O 1
ATOM 673 N N . PHE A 1 85 ? -13.523 13.531 -3.85 1 91.31 85 PHE A N 1
ATOM 674 C CA . PHE A 1 85 ? -14.438 12.945 -2.881 1 91.31 85 PHE A CA 1
ATOM 675 C C . PHE A 1 85 ? -13.859 13 -1.475 1 91.31 85 PHE A C 1
ATOM 677 O O . PHE A 1 85 ? -14.578 13.273 -0.509 1 91.31 85 PHE A O 1
ATOM 684 N N . GLY A 1 86 ? -12.586 12.648 -1.388 1 91.25 86 GLY A N 1
ATOM 685 C CA . GLY A 1 86 ? -11.914 12.766 -0.101 1 91.25 86 GLY A CA 1
ATOM 686 C C . GLY A 1 86 ? -11.977 14.172 0.472 1 91.25 86 GLY A C 1
ATOM 687 O O . GLY A 1 86 ? -12.211 14.344 1.67 1 91.25 86 GLY A O 1
ATOM 688 N N . PHE A 1 87 ? -11.797 15.156 -0.377 1 93.12 87 PHE A N 1
ATOM 689 C CA . PHE A 1 87 ? -11.844 16.547 0.063 1 93.12 87 PHE A CA 1
ATOM 690 C C . PHE A 1 87 ? -13.25 16.922 0.505 1 93.12 87 PHE A C 1
ATOM 692 O O . PHE A 1 87 ? -13.43 17.594 1.525 1 93.12 87 PHE A O 1
ATOM 699 N N . ILE A 1 88 ? -14.219 16.547 -0.282 1 90 88 ILE A N 1
ATOM 700 C CA . ILE A 1 88 ? -15.609 16.875 0.031 1 90 88 ILE A CA 1
ATOM 701 C C . ILE A 1 88 ? -15.984 16.281 1.389 1 90 88 ILE A C 1
ATOM 703 O O . ILE A 1 88 ? -16.578 16.953 2.227 1 90 88 ILE A O 1
ATOM 707 N N . LEU A 1 89 ? -15.609 15.086 1.604 1 86.12 89 LEU A N 1
ATOM 708 C CA . LEU A 1 89 ? -15.914 14.438 2.873 1 86.12 89 LEU A CA 1
ATOM 709 C C . LEU A 1 89 ? -15.18 15.109 4.023 1 86.12 89 LEU A C 1
ATOM 711 O O . LEU A 1 89 ? -15.742 15.312 5.098 1 86.12 89 LEU A O 1
ATOM 715 N N . ALA A 1 90 ? -13.922 15.406 3.781 1 88.69 90 ALA A N 1
ATOM 716 C CA . ALA A 1 90 ? -13.148 16.109 4.797 1 88.69 90 ALA A CA 1
ATOM 717 C C . ALA A 1 90 ? -13.773 17.469 5.129 1 88.69 90 ALA A C 1
ATOM 719 O O . ALA A 1 90 ? -13.852 17.859 6.297 1 88.69 90 ALA A O 1
ATOM 720 N N . TYR A 1 91 ? -14.156 18.156 4.129 1 88.88 91 TYR A N 1
ATOM 721 C CA . TYR A 1 91 ? -14.75 19.484 4.293 1 88.88 91 TYR A CA 1
ATOM 722 C C . TYR A 1 91 ? -16.031 19.406 5.121 1 88.88 91 TYR A C 1
ATOM 724 O O . TYR A 1 91 ? -16.266 20.234 6 1 88.88 91 TYR A O 1
ATOM 732 N N . ILE A 1 92 ? -16.781 18.438 4.871 1 84.25 92 ILE A N 1
ATOM 733 C CA . ILE A 1 92 ? -18.047 18.234 5.586 1 84.25 92 ILE A CA 1
ATOM 734 C C . ILE A 1 92 ? -17.766 17.984 7.066 1 84.25 92 ILE A C 1
ATOM 736 O O . ILE A 1 92 ? -18.438 18.531 7.934 1 84.25 92 ILE A O 1
ATOM 740 N N . VAL A 1 93 ? -16.859 17.203 7.316 1 82.38 93 VAL A N 1
ATOM 741 C CA . VAL A 1 93 ? -16.5 16.891 8.695 1 82.38 93 VAL A CA 1
ATOM 742 C C . VAL A 1 93 ? -15.891 18.109 9.367 1 82.38 93 VAL A C 1
ATOM 744 O O . VAL A 1 93 ? -16.219 18.422 10.516 1 82.38 93 VAL A O 1
ATOM 747 N N . TYR A 1 94 ? -15.062 18.797 8.594 1 86.06 94 TYR A N 1
ATOM 748 C CA . TYR A 1 94 ? -14.359 19.984 9.102 1 86.06 94 TYR A CA 1
ATOM 749 C C . TYR A 1 94 ? -15.344 21.078 9.477 1 86.06 94 TYR A C 1
ATOM 751 O O . TYR A 1 94 ? -15.203 21.719 10.523 1 86.06 94 TYR A O 1
ATOM 759 N N . ARG A 1 95 ? -16.266 21.266 8.688 1 84.62 95 ARG A N 1
ATOM 760 C CA . ARG A 1 95 ? -17.219 22.359 8.891 1 84.62 95 ARG A CA 1
ATOM 761 C C . ARG A 1 95 ? -18.328 21.938 9.859 1 84.62 95 ARG A C 1
ATOM 763 O O . ARG A 1 95 ? -19.234 22.703 10.148 1 84.62 95 ARG A O 1
ATOM 770 N N . LYS A 1 96 ? -18.078 20.641 10.484 1 76.12 96 LYS A N 1
ATOM 771 C CA . LYS A 1 96 ? -19.031 20.125 11.461 1 76.12 96 LYS A CA 1
ATOM 772 C C . LYS A 1 96 ? -20.469 20.234 10.953 1 76.12 96 LYS A C 1
ATOM 774 O O . LYS A 1 96 ? -21.359 20.641 11.688 1 76.12 96 LYS A O 1
ATOM 779 N N . ILE A 1 97 ? -20.453 20.047 9.828 1 66.06 97 ILE A N 1
ATOM 780 C CA . ILE A 1 97 ? -21.75 20.141 9.172 1 66.06 97 ILE A CA 1
ATOM 781 C C . ILE A 1 97 ? -22.641 18.984 9.625 1 66.06 97 ILE A C 1
ATOM 783 O O . ILE A 1 97 ? -23.875 19.125 9.695 1 66.06 97 ILE A O 1
ATOM 787 N N . VAL A 1 98 ? -22.016 17.875 9.969 1 61.72 98 VAL A N 1
ATOM 788 C CA . VAL A 1 98 ? -22.766 16.703 10.43 1 61.72 98 VAL A CA 1
ATOM 789 C C . VAL A 1 98 ? -22.453 16.438 11.898 1 61.72 98 VAL A C 1
ATOM 791 O O . VAL A 1 98 ? -21.344 16.688 12.359 1 61.72 98 VAL A O 1
ATOM 794 N N . GLY A 1 99 ? -23.547 16.156 12.648 1 62.09 99 GLY A N 1
ATOM 795 C CA . GLY A 1 99 ? -23.312 15.695 14.008 1 62.09 99 GLY A CA 1
ATOM 796 C C . GLY A 1 99 ? -22.625 14.336 14.055 1 62.09 99 GLY A C 1
ATOM 797 O O . GLY A 1 99 ? -22.781 13.531 13.141 1 62.09 99 GLY A O 1
ATOM 798 N N . GLY A 1 100 ? -21.703 14.141 15.016 1 65.44 100 GLY A N 1
ATOM 799 C CA . GLY A 1 100 ? -21.031 12.859 15.148 1 65.44 100 GLY A CA 1
ATOM 800 C C . GLY A 1 100 ? -19.844 12.711 14.219 1 65.44 100 GLY A C 1
ATOM 801 O O . GLY A 1 100 ? -19.641 11.648 13.625 1 65.44 100 GLY A O 1
ATOM 802 N N . HIS A 1 101 ? -19.156 13.711 13.961 1 70.56 101 HIS A N 1
ATOM 803 C CA . HIS A 1 101 ? -18.062 13.82 12.984 1 70.56 101 HIS A CA 1
ATOM 804 C C . HIS A 1 101 ? -17.016 12.742 13.219 1 70.56 101 HIS A C 1
ATOM 806 O O . HIS A 1 101 ? -16.453 12.203 12.258 1 70.56 101 HIS A O 1
ATOM 812 N N . GLN A 1 102 ? -16.938 12.352 14.391 1 69.88 102 GLN A N 1
ATOM 813 C CA . GLN A 1 102 ? -15.938 11.328 14.68 1 69.88 102 GLN A CA 1
ATOM 814 C C . GLN A 1 102 ? -16.359 9.977 14.117 1 69.88 102 GLN A C 1
ATOM 816 O O . GLN A 1 102 ? -15.523 9.211 13.625 1 69.88 102 GLN A O 1
ATOM 821 N N . PHE A 1 103 ? -17.625 9.781 14.211 1 68.69 103 PHE A N 1
ATOM 822 C CA . PHE A 1 103 ? -18.141 8.523 13.695 1 68.69 103 PHE A CA 1
ATOM 823 C C . PHE A 1 103 ? -17.953 8.438 12.188 1 68.69 103 PHE A C 1
ATOM 825 O O . PHE A 1 103 ? -17.484 7.418 11.672 1 68.69 103 PHE A O 1
ATOM 832 N N . PHE A 1 104 ? -18.25 9.453 11.539 1 69.75 104 PHE A N 1
ATOM 833 C CA . PHE A 1 104 ? -18.156 9.469 10.086 1 69.75 104 PHE A CA 1
ATOM 834 C C . PHE A 1 104 ? -16.703 9.383 9.633 1 69.75 104 PHE A C 1
ATOM 836 O O . PHE A 1 104 ? -16.391 8.68 8.68 1 69.75 104 PHE A O 1
ATOM 843 N N . GLU A 1 105 ? -15.914 10 10.32 1 73.5 105 GLU A N 1
ATOM 844 C CA . GLU A 1 105 ? -14.484 9.953 10.008 1 73.5 105 GLU A CA 1
ATOM 845 C C . GLU A 1 105 ? -13.938 8.531 10.141 1 73.5 105 GLU A C 1
ATOM 847 O O . GLU A 1 105 ? -13.195 8.062 9.273 1 73.5 105 GLU A O 1
ATOM 852 N N . THR A 1 106 ? -14.438 7.918 11.086 1 69.75 106 THR A N 1
ATOM 853 C CA . THR A 1 106 ? -13.977 6.559 11.336 1 69.75 106 THR A CA 1
ATOM 854 C C . THR A 1 106 ? -14.5 5.598 10.266 1 69.75 106 THR A C 1
ATOM 856 O O . THR A 1 106 ? -13.75 4.762 9.758 1 69.75 106 THR A O 1
ATOM 859 N N . MET A 1 107 ? -15.648 5.797 9.914 1 70.44 107 MET A N 1
ATOM 860 C CA . MET A 1 107 ? -16.281 4.895 8.961 1 70.44 107 MET A CA 1
ATOM 861 C C . MET A 1 107 ? -15.664 5.047 7.574 1 70.44 107 MET A C 1
ATOM 863 O O . MET A 1 107 ? -15.516 4.062 6.844 1 70.44 107 MET A O 1
ATOM 867 N N . ILE A 1 108 ? -15.344 6.215 7.305 1 73.69 108 ILE A N 1
ATOM 868 C CA . ILE A 1 108 ? -14.805 6.484 5.977 1 73.69 108 ILE A CA 1
ATOM 869 C C . ILE A 1 108 ? -13.352 6.016 5.902 1 73.69 108 ILE A C 1
ATOM 871 O O . ILE A 1 108 ? -12.898 5.543 4.859 1 73.69 108 ILE A O 1
ATOM 875 N N . PHE A 1 109 ? -12.766 5.957 7.07 1 72.81 109 PHE A N 1
ATOM 876 C CA . PHE A 1 109 ? -11.359 5.578 7.109 1 72.81 109 PHE A CA 1
ATOM 877 C C . PHE A 1 109 ? -11.203 4.074 7.289 1 72.81 109 PHE A C 1
ATOM 879 O O . PHE A 1 109 ? -10.172 3.502 6.941 1 72.81 109 PHE A O 1
ATOM 886 N N . LEU A 1 110 ? -12.219 3.41 7.648 1 73.44 110 LEU A N 1
ATOM 887 C CA . LEU A 1 110 ? -12.188 2.014 8.062 1 73.44 110 LEU A CA 1
ATOM 888 C C . LEU A 1 110 ? -11.734 1.114 6.918 1 73.44 110 LEU A C 1
ATOM 890 O O . LEU A 1 110 ? -10.961 0.172 7.129 1 73.44 110 LEU A O 1
ATOM 894 N N . PRO A 1 111 ? -12.133 1.392 5.715 1 74.62 111 PRO A N 1
ATOM 895 C CA . PRO A 1 111 ? -11.773 0.473 4.633 1 74.62 111 PRO A CA 1
ATOM 896 C C . PRO A 1 111 ? -10.266 0.313 4.48 1 74.62 111 PRO A C 1
ATOM 898 O O . PRO A 1 111 ? -9.773 -0.801 4.277 1 74.62 111 PRO A O 1
ATOM 901 N N . ILE A 1 112 ? -9.625 1.372 4.641 1 75.12 112 ILE A N 1
ATOM 902 C CA . ILE A 1 112 ? -8.195 1.317 4.352 1 75.12 112 ILE A CA 1
ATOM 903 C C . ILE A 1 112 ? -7.465 0.632 5.504 1 75.12 112 ILE A C 1
ATOM 905 O O . ILE A 1 112 ? -6.289 0.279 5.375 1 75.12 112 ILE A O 1
ATOM 909 N N . THR A 1 113 ? -8.195 0.419 6.586 1 73.62 113 THR A N 1
ATOM 910 C CA . THR A 1 113 ? -7.605 -0.308 7.707 1 73.62 113 THR A CA 1
ATOM 911 C C . THR A 1 113 ? -7.711 -1.814 7.488 1 73.62 113 THR A C 1
ATOM 913 O O . THR A 1 113 ? -7.039 -2.594 8.172 1 73.62 113 THR A O 1
ATOM 916 N N . VAL A 1 114 ? -8.555 -2.125 6.547 1 79.19 114 VAL A N 1
ATOM 917 C CA . VAL A 1 114 ? -8.719 -3.527 6.184 1 79.19 114 VAL A CA 1
ATOM 918 C C . VAL A 1 114 ? -7.754 -3.891 5.059 1 79.19 114 VAL A C 1
ATOM 920 O O . VAL A 1 114 ? -7.527 -3.094 4.145 1 79.19 114 VAL A O 1
ATOM 923 N N . SER A 1 115 ? -7.152 -5.07 5.172 1 84.81 115 SER A N 1
ATOM 924 C CA . SER A 1 115 ? -6.227 -5.547 4.148 1 84.81 115 SER A CA 1
ATOM 925 C C . SER A 1 115 ? -6.875 -5.543 2.77 1 84.81 115 SER A C 1
ATOM 927 O O . SER A 1 115 ? -8.055 -5.863 2.633 1 84.81 115 SER A O 1
ATOM 929 N N . ALA A 1 116 ? -6.07 -5.172 1.798 1 87.06 116 ALA A N 1
ATOM 930 C CA . ALA A 1 116 ? -6.551 -5.18 0.419 1 87.06 116 ALA A CA 1
ATOM 931 C C . ALA A 1 116 ? -7.012 -6.574 0.004 1 87.06 116 ALA A C 1
ATOM 933 O O . ALA A 1 116 ? -7.957 -6.715 -0.775 1 87.06 116 ALA A O 1
ATOM 934 N N . ILE A 1 117 ? -6.375 -7.527 0.532 1 88.25 117 ILE A N 1
ATOM 935 C CA . ILE A 1 117 ? -6.695 -8.906 0.169 1 88.25 117 ILE A CA 1
ATOM 936 C C . ILE A 1 117 ? -8.047 -9.289 0.767 1 88.25 117 ILE A C 1
ATOM 938 O O . ILE A 1 117 ? -8.836 -9.984 0.126 1 88.25 117 ILE A O 1
ATOM 942 N N . VAL A 1 118 ? -8.273 -8.867 1.965 1 84.44 118 VAL A N 1
ATOM 943 C CA . VAL A 1 118 ? -9.555 -9.125 2.607 1 84.44 118 VAL A CA 1
ATOM 944 C C . VAL A 1 118 ? -10.664 -8.406 1.844 1 84.44 118 VAL A C 1
ATOM 946 O O . VAL A 1 118 ? -11.719 -8.992 1.582 1 84.44 118 VAL A O 1
ATOM 949 N N . VAL A 1 119 ? -10.367 -7.219 1.495 1 86.19 119 VAL A N 1
ATOM 950 C CA . VAL A 1 119 ? -11.328 -6.438 0.728 1 86.19 119 VAL A CA 1
ATOM 951 C C . VAL A 1 119 ? -11.617 -7.129 -0.603 1 86.19 119 VAL A C 1
ATOM 953 O O . VAL A 1 119 ? -12.766 -7.215 -1.033 1 86.19 119 VAL A O 1
ATOM 956 N N . ALA A 1 120 ? -10.586 -7.602 -1.209 1 88.44 120 ALA A N 1
ATOM 957 C CA . ALA A 1 120 ? -10.727 -8.305 -2.482 1 88.44 120 ALA A CA 1
ATOM 958 C C . ALA A 1 120 ? -11.609 -9.539 -2.33 1 88.44 120 ALA A C 1
ATOM 960 O O . ALA A 1 120 ? -12.469 -9.805 -3.174 1 88.44 120 ALA A O 1
ATOM 961 N N . LYS A 1 121 ? -11.375 -10.281 -1.329 1 83.12 121 LYS A N 1
ATOM 962 C CA . LYS A 1 121 ? -12.188 -11.469 -1.062 1 83.12 121 LYS A CA 1
ATOM 963 C C . LYS A 1 121 ? -13.656 -11.102 -0.903 1 83.12 121 LYS A C 1
ATOM 965 O O . LYS A 1 121 ? -14.531 -11.781 -1.445 1 83.12 121 LYS A O 1
ATOM 970 N N . LEU A 1 122 ? -13.875 -10.109 -0.224 1 80.88 122 LEU A N 1
ATOM 971 C CA . LEU A 1 122 ? -15.242 -9.664 0.037 1 80.88 122 LEU A CA 1
ATOM 972 C C . LEU A 1 122 ? -15.945 -9.273 -1.26 1 80.88 122 LEU A C 1
ATOM 974 O O . LEU A 1 122 ? -17.078 -9.688 -1.507 1 80.88 122 LEU A O 1
ATOM 978 N N . TRP A 1 123 ? -15.305 -8.57 -2.051 1 82.06 123 TRP A N 1
ATOM 979 C CA . TRP A 1 123 ? -15.914 -8.102 -3.291 1 82.06 123 TRP A CA 1
ATOM 980 C C . TRP A 1 123 ? -16.016 -9.234 -4.312 1 82.06 123 TRP A C 1
ATOM 982 O O . TRP A 1 123 ? -16.922 -9.242 -5.148 1 82.06 123 TRP A O 1
ATOM 992 N N . ASN A 1 124 ? -15.078 -10.164 -4.238 1 81.56 124 ASN A N 1
ATOM 993 C CA . ASN A 1 124 ? -15.195 -11.359 -5.066 1 81.56 124 AS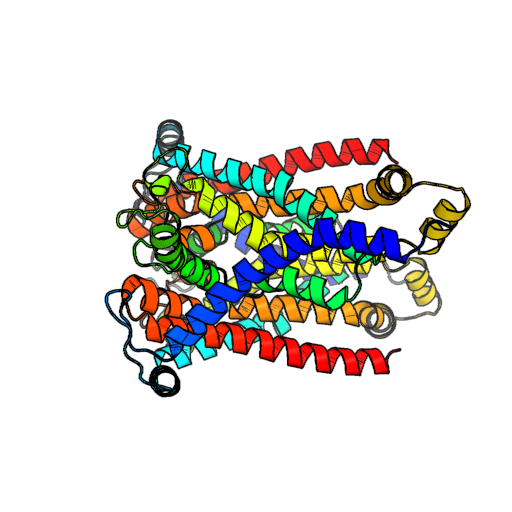N A CA 1
ATOM 994 C C . ASN A 1 124 ? -16.484 -12.125 -4.77 1 81.56 124 ASN A C 1
ATOM 996 O O . ASN A 1 124 ? -17.141 -12.625 -5.688 1 81.56 124 ASN A O 1
ATOM 1000 N N . GLN A 1 125 ? -16.781 -12.148 -3.574 1 74.5 125 GLN A N 1
ATOM 1001 C CA . GLN A 1 125 ? -18.016 -12.836 -3.174 1 74.5 125 GLN A CA 1
ATOM 1002 C C . GLN A 1 125 ? -19.25 -12.07 -3.619 1 74.5 125 GLN A C 1
ATOM 1004 O O . GLN A 1 125 ? -20.266 -12.664 -3.961 1 74.5 125 GLN A O 1
ATOM 1009 N N . ILE A 1 126 ? -19.125 -10.812 -3.604 1 75.94 126 ILE A N 1
ATOM 1010 C CA . ILE A 1 126 ? -20.25 -9.969 -4.016 1 75.94 126 ILE A CA 1
ATOM 1011 C C . ILE A 1 126 ? -20.484 -10.125 -5.52 1 75.94 126 ILE A C 1
ATOM 1013 O O . ILE A 1 126 ? -21.625 -10.227 -5.969 1 75.94 126 ILE A O 1
ATOM 1017 N N . PHE A 1 127 ? -19.406 -10.227 -6.25 1 78.38 127 PHE A N 1
ATOM 1018 C CA . PHE A 1 127 ? -19.5 -10.25 -7.703 1 78.38 127 PHE A CA 1
ATOM 1019 C C . PHE A 1 127 ? -19.719 -11.672 -8.211 1 78.38 127 PHE A C 1
ATOM 1021 O O . PHE A 1 127 ? -20.062 -11.875 -9.375 1 78.38 127 PHE A O 1
ATOM 1028 N N . SER A 1 128 ? -19.516 -12.602 -7.336 1 77.19 128 SER A N 1
ATOM 1029 C CA . SER A 1 128 ? -19.641 -14 -7.73 1 77.19 128 SER A CA 1
ATOM 1030 C C . SER A 1 128 ? -21.094 -14.352 -8.078 1 77.19 128 SER A C 1
ATOM 1032 O O . SER A 1 128 ? -22.031 -13.805 -7.496 1 77.19 128 SER A O 1
ATOM 1034 N N . PRO A 1 129 ? -21.219 -15.242 -9.078 1 74.69 129 PRO A N 1
ATOM 1035 C CA . PRO A 1 129 ? -22.562 -15.703 -9.398 1 74.69 129 PRO A CA 1
ATOM 1036 C C . PRO A 1 129 ? -23.297 -16.312 -8.195 1 74.69 129 PRO A C 1
ATOM 1038 O O . PRO A 1 129 ? -24.531 -16.281 -8.133 1 74.69 129 PRO A O 1
ATOM 1041 N N . ALA A 1 130 ? -22.562 -16.797 -7.32 1 67.06 130 ALA A N 1
ATOM 1042 C CA . ALA A 1 130 ? -23.141 -17.406 -6.129 1 67.06 130 ALA A CA 1
ATOM 1043 C C . ALA A 1 130 ? -23.172 -16.406 -4.969 1 67.06 130 ALA A C 1
ATOM 1045 O O . ALA A 1 130 ? -23.531 -16.781 -3.844 1 67.06 130 ALA A O 1
ATOM 1046 N N . GLY A 1 131 ? -22.891 -15.18 -5.297 1 71.06 131 GLY A N 1
ATOM 1047 C CA . GLY A 1 131 ? -22.797 -14.195 -4.234 1 71.06 131 GLY A CA 1
ATOM 1048 C C . GLY A 1 131 ? -24.125 -13.625 -3.809 1 71.06 131 GLY A C 1
ATOM 1049 O O . GLY A 1 131 ? -25.125 -13.742 -4.539 1 71.06 131 GLY A O 1
ATOM 1050 N N . VAL A 1 132 ? -24.141 -13.047 -2.648 1 66.75 132 VAL A N 1
ATOM 1051 C CA . VAL A 1 132 ? -25.359 -12.539 -2.025 1 66.75 132 VAL A CA 1
ATOM 1052 C C . VAL A 1 132 ? -25.953 -11.414 -2.879 1 66.75 132 VAL A C 1
ATOM 1054 O O . VAL A 1 132 ? -27.172 -11.328 -3.043 1 66.75 132 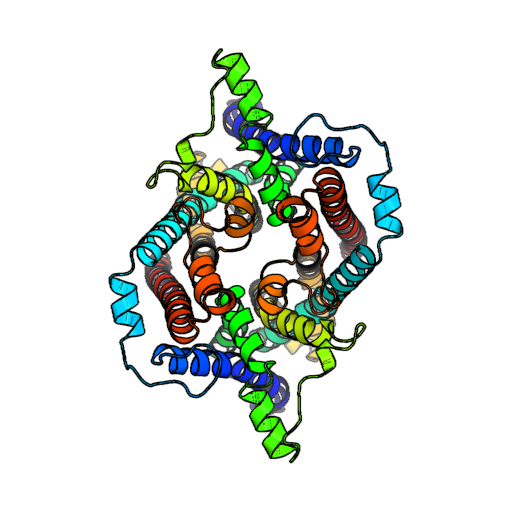VAL A O 1
ATOM 1057 N N . VAL A 1 133 ? -25.141 -10.672 -3.445 1 70.88 133 VAL A N 1
ATOM 1058 C CA . VAL A 1 133 ? -25.641 -9.539 -4.227 1 70.88 133 VAL A CA 1
ATOM 1059 C C . VAL A 1 133 ? -26.281 -10.055 -5.512 1 70.88 133 VAL A C 1
ATOM 1061 O O . VAL A 1 133 ? -27.344 -9.562 -5.914 1 70.88 133 VAL A O 1
ATOM 1064 N N . THR A 1 134 ? -25.594 -10.984 -6.043 1 75.69 134 THR A N 1
ATOM 1065 C CA . THR A 1 134 ? -26.156 -11.578 -7.242 1 75.69 134 THR A CA 1
ATOM 1066 C C . THR A 1 134 ? -27.516 -12.227 -6.93 1 75.69 134 THR A C 1
ATOM 1068 O O . THR A 1 134 ? -28.453 -12.102 -7.707 1 75.69 134 THR A O 1
ATOM 1071 N N . GLN A 1 135 ? -27.578 -12.773 -5.816 1 74.5 135 GLN A N 1
ATOM 1072 C CA . GLN A 1 135 ? -28.828 -13.414 -5.418 1 74.5 135 GLN A CA 1
ATOM 1073 C C . GLN A 1 135 ? -29.922 -12.391 -5.164 1 74.5 135 GLN A C 1
ATOM 1075 O O . GLN A 1 135 ? -31.078 -12.594 -5.555 1 74.5 135 GLN A O 1
ATOM 1080 N N . LEU A 1 136 ? -29.531 -11.336 -4.535 1 74.31 136 LEU A N 1
ATOM 1081 C CA . LEU A 1 136 ? -30.5 -10.273 -4.254 1 74.31 136 LEU A CA 1
ATOM 1082 C C . LEU A 1 136 ? -31.016 -9.656 -5.547 1 74.31 136 LEU A C 1
ATOM 1084 O O . LEU A 1 136 ? -32.188 -9.359 -5.664 1 74.31 136 LEU A O 1
ATOM 1088 N N . VAL A 1 137 ? -30.125 -9.516 -6.422 1 77 137 VAL A N 1
ATOM 1089 C CA . VAL A 1 137 ? -30.516 -8.938 -7.703 1 77 137 VAL A CA 1
ATOM 1090 C C . VAL A 1 137 ? -31.453 -9.891 -8.438 1 77 137 VAL A C 1
ATOM 1092 O O . VAL A 1 137 ? -32.438 -9.461 -9.07 1 77 137 VAL A O 1
ATOM 1095 N N . ARG A 1 138 ? -31.047 -11.125 -8.328 1 81.75 138 ARG A N 1
ATOM 1096 C CA . ARG A 1 138 ? -31.891 -12.133 -8.953 1 81.75 138 ARG A CA 1
ATOM 1097 C C . ARG A 1 138 ? -33.312 -12.07 -8.406 1 81.75 138 ARG A C 1
ATOM 1099 O O . ARG A 1 138 ? -34.281 -12.164 -9.156 1 81.75 138 ARG A O 1
ATOM 1106 N N . ILE A 1 139 ? -33.406 -11.797 -7.18 1 81.69 139 ILE A N 1
ATOM 1107 C CA . ILE A 1 139 ? -34.719 -11.75 -6.52 1 81.69 139 ILE A CA 1
ATOM 1108 C C . ILE A 1 139 ? -35.438 -10.469 -6.918 1 81.69 139 ILE A C 1
ATOM 1110 O O . ILE A 1 139 ? -36.625 -10.508 -7.285 1 81.69 139 ILE A O 1
ATOM 1114 N N . VAL A 1 140 ? -34.781 -9.406 -6.898 1 83.25 140 VAL A N 1
ATOM 1115 C CA . VAL A 1 140 ? -35.375 -8.102 -7.141 1 83.25 140 VAL A CA 1
ATOM 1116 C C . VAL A 1 140 ? -35.75 -7.98 -8.617 1 83.25 140 VAL A C 1
ATOM 1118 O O . VAL A 1 140 ? -36.812 -7.449 -8.945 1 83.25 140 VAL A O 1
ATOM 1121 N N . GLN A 1 141 ? -34.844 -8.453 -9.375 1 84.19 141 GLN A N 1
ATOM 1122 C CA . GLN A 1 141 ? -35.125 -8.312 -10.805 1 84.19 141 GLN A CA 1
ATOM 1123 C C . GLN A 1 141 ? -35.875 -9.523 -11.344 1 84.19 141 GLN A C 1
ATOM 1125 O O . GLN A 1 141 ? -36.188 -9.578 -12.539 1 84.19 141 GLN A O 1
ATOM 1130 N N . ASP A 1 142 ? -36.156 -10.5 -10.555 1 84.5 142 ASP A N 1
ATOM 1131 C CA . ASP A 1 142 ? -36.844 -11.727 -10.953 1 84.5 142 ASP A CA 1
ATOM 1132 C C . ASP A 1 142 ? -36.125 -12.391 -12.133 1 84.5 142 ASP A C 1
ATOM 1134 O O . ASP A 1 142 ? -36.781 -12.711 -13.141 1 84.5 142 ASP A O 1
ATOM 1138 N N . ASN A 1 143 ? -34.875 -12.312 -12.133 1 85.19 143 ASN A N 1
ATOM 1139 C CA . ASN A 1 143 ? -34.031 -12.93 -13.133 1 85.19 143 ASN A CA 1
ATOM 1140 C C . ASN A 1 143 ? -33.062 -13.922 -12.492 1 85.19 143 ASN A C 1
ATOM 1142 O O . ASN A 1 143 ? -31.938 -13.547 -12.109 1 85.19 143 ASN A O 1
ATOM 1146 N N . PRO A 1 144 ? -33.531 -15.211 -12.453 1 78 144 PRO A N 1
ATOM 1147 C CA . PRO A 1 144 ? -32.75 -16.234 -11.766 1 78 144 PRO A CA 1
ATOM 1148 C C . PRO A 1 144 ? -31.375 -16.453 -12.43 1 78 144 PRO A C 1
ATOM 1150 O O . PRO A 1 144 ? -30.469 -17 -11.805 1 78 144 PRO A O 1
ATOM 1153 N N . ARG A 1 145 ? -31.219 -15.945 -13.625 1 77.56 145 ARG A N 1
ATOM 1154 C CA . ARG A 1 145 ? -29.969 -16.203 -14.344 1 77.56 145 ARG A CA 1
ATOM 1155 C C . ARG A 1 145 ? -29.047 -14.992 -14.312 1 77.56 145 ARG A C 1
ATOM 1157 O O . ARG A 1 145 ? -28 -14.977 -14.969 1 77.56 145 ARG A O 1
ATOM 1164 N N . TYR A 1 146 ? -29.422 -14.141 -13.594 1 78.44 146 TYR A N 1
ATOM 1165 C CA . TYR A 1 146 ? -28.625 -12.914 -13.555 1 78.44 146 TYR A CA 1
ATOM 1166 C C . TYR A 1 146 ? -27.219 -13.195 -13.039 1 78.44 146 TYR A C 1
ATOM 1168 O O . TYR A 1 146 ? -27.047 -13.953 -12.078 1 78.44 146 TYR A O 1
ATOM 1176 N N . VAL A 1 147 ? -26.219 -12.773 -13.836 1 76.19 147 VAL A N 1
ATOM 1177 C CA . VAL A 1 147 ? -24.828 -12.781 -13.391 1 76.19 147 VAL A CA 1
ATOM 1178 C C . VAL A 1 147 ? -24.172 -11.453 -13.75 1 76.19 147 VAL A C 1
ATOM 1180 O O . VAL A 1 147 ? -24.625 -10.75 -14.656 1 76.19 147 VAL A O 1
ATOM 1183 N N . PHE A 1 148 ? -23.234 -11.047 -12.898 1 77.12 148 PHE A N 1
ATOM 1184 C CA . PHE A 1 148 ? -22.453 -9.875 -13.258 1 77.12 148 PHE A CA 1
ATOM 1185 C C . PHE A 1 148 ? -21.688 -10.102 -14.562 1 77.12 148 PHE A C 1
ATOM 1187 O O . PHE A 1 148 ? -20.547 -10.578 -14.547 1 77.12 148 PHE A O 1
ATOM 1194 N N . SER A 1 149 ? -22.281 -9.852 -15.656 1 82.25 149 SER A N 1
ATOM 1195 C CA . SER A 1 149 ? -21.688 -10.117 -16.969 1 82.25 149 SER A CA 1
ATOM 1196 C C . SER A 1 149 ? -20.734 -9.008 -17.375 1 82.25 149 SER A C 1
ATOM 1198 O O . SER A 1 149 ? -20.094 -9.094 -18.422 1 82.25 149 SER A O 1
ATOM 1200 N N . ILE A 1 150 ? -20.625 -8.078 -16.562 1 84 150 ILE A N 1
ATOM 1201 C CA . ILE A 1 150 ? -19.797 -6.922 -16.891 1 84 150 ILE A CA 1
ATOM 1202 C C . ILE A 1 150 ? -18.328 -7.355 -17.047 1 84 150 ILE A C 1
ATOM 1204 O O . ILE A 1 150 ? -17.578 -6.758 -17.812 1 84 150 ILE A O 1
ATOM 1208 N N . PHE A 1 151 ? -17.938 -8.406 -16.375 1 85 151 PHE A N 1
ATOM 1209 C CA . PHE A 1 151 ? -16.562 -8.867 -16.406 1 85 151 PHE A CA 1
ATOM 1210 C C . PHE A 1 151 ? -16.234 -9.539 -17.734 1 85 151 PHE A C 1
ATOM 1212 O O . PHE A 1 151 ? -15.062 -9.727 -18.062 1 85 151 PHE A O 1
ATOM 1219 N N . GLU A 1 152 ? -17.234 -9.852 -18.453 1 86.44 152 GLU A N 1
ATOM 1220 C CA . GLU A 1 152 ? -17.047 -10.508 -19.75 1 86.44 152 GLU A CA 1
ATOM 1221 C C . GLU A 1 152 ? -16.812 -9.492 -20.859 1 86.44 152 GLU A C 1
ATOM 1223 O O . GLU A 1 152 ? -16.375 -9.859 -21.953 1 86.44 152 GLU A O 1
ATOM 1228 N N . ASN A 1 153 ? -17.031 -8.281 -20.5 1 89.25 153 ASN A N 1
ATOM 1229 C CA . ASN A 1 153 ? -16.828 -7.215 -21.469 1 89.25 153 ASN A CA 1
ATOM 1230 C C . ASN A 1 153 ? -15.445 -6.586 -21.312 1 89.25 153 ASN A C 1
ATOM 1232 O O . ASN A 1 153 ? -15.117 -6.035 -20.266 1 89.25 153 ASN A O 1
ATOM 1236 N N . ARG A 1 154 ? -14.734 -6.598 -22.406 1 89.31 154 ARG A N 1
ATOM 1237 C CA . ARG A 1 154 ? -13.352 -6.129 -22.406 1 89.31 154 ARG A CA 1
ATOM 1238 C C . ARG A 1 154 ? -13.258 -4.68 -21.953 1 89.31 154 ARG A C 1
ATOM 1240 O O . ARG A 1 154 ? -12.336 -4.312 -21.219 1 89.31 154 ARG A O 1
ATOM 1247 N N . ASP A 1 155 ? -14.203 -3.912 -22.297 1 90 155 ASP A N 1
ATOM 1248 C CA . ASP A 1 155 ? -14.109 -2.477 -22.062 1 90 155 ASP A CA 1
ATOM 1249 C C . ASP A 1 155 ? -14.641 -2.113 -20.688 1 90 155 ASP A C 1
ATOM 1251 O O . ASP A 1 155 ? -14.203 -1.129 -20.078 1 90 155 ASP A O 1
ATOM 1255 N N . PHE A 1 156 ? -15.484 -2.992 -20.125 1 91.88 156 PHE A N 1
ATOM 1256 C CA . PHE A 1 156 ? -16.172 -2.568 -18.906 1 91.88 156 PHE A CA 1
ATOM 1257 C C . PHE A 1 156 ? -15.766 -3.447 -17.719 1 91.88 156 PHE A C 1
ATOM 1259 O O . PHE A 1 156 ? -16.125 -3.156 -16.578 1 91.88 156 PHE A O 1
ATOM 1266 N N . ALA A 1 157 ? -14.977 -4.41 -17.969 1 92.81 157 ALA A N 1
ATOM 1267 C CA . ALA A 1 157 ? -14.609 -5.359 -16.922 1 92.81 157 ALA A CA 1
ATOM 1268 C C . ALA A 1 157 ? -13.891 -4.656 -15.773 1 92.81 157 ALA A C 1
ATOM 1270 O O . ALA A 1 157 ? -14.008 -5.07 -14.617 1 92.81 157 ALA A O 1
ATOM 1271 N N . ILE A 1 158 ? -13.242 -3.521 -16.125 1 94.81 158 ILE A N 1
ATOM 1272 C CA . ILE A 1 158 ? -12.406 -2.854 -15.125 1 94.81 158 ILE A CA 1
ATOM 1273 C C . ILE A 1 158 ? -13.273 -1.952 -14.25 1 94.81 158 ILE A C 1
ATOM 1275 O O . ILE A 1 158 ? -12.852 -1.533 -13.164 1 94.81 158 ILE A O 1
ATOM 1279 N N . VAL A 1 159 ? -14.492 -1.711 -14.555 1 93.69 159 VAL A N 1
ATOM 1280 C CA . VAL A 1 159 ? -15.32 -0.676 -13.945 1 93.69 159 VAL A CA 1
ATOM 1281 C C . VAL A 1 159 ? -15.641 -1.054 -12.5 1 93.69 159 VAL A C 1
ATOM 1283 O O . VAL A 1 159 ? -15.477 -0.239 -11.586 1 93.69 159 VAL A O 1
ATOM 1286 N N . PRO A 1 160 ? -16.031 -2.33 -12.227 1 89.75 160 PRO A N 1
ATOM 1287 C CA . PRO A 1 160 ? -16.281 -2.682 -10.82 1 89.75 160 PRO A CA 1
ATOM 1288 C C . PRO A 1 160 ? -15.031 -2.539 -9.953 1 89.75 160 PRO A C 1
ATOM 1290 O O . PRO A 1 160 ? -15.125 -2.123 -8.797 1 89.75 160 PRO A O 1
ATOM 1293 N N . ILE A 1 161 ? -13.898 -2.857 -10.539 1 93.25 161 ILE A N 1
ATOM 1294 C CA . ILE A 1 161 ? -12.633 -2.756 -9.812 1 93.25 161 ILE A CA 1
ATOM 1295 C C . ILE A 1 161 ? -12.328 -1.29 -9.523 1 93.25 161 ILE A C 1
ATOM 1297 O O . ILE A 1 161 ? -11.883 -0.95 -8.422 1 93.25 161 ILE A O 1
ATOM 1301 N N . LEU A 1 162 ? -12.617 -0.423 -10.484 1 95.56 162 LEU A N 1
ATOM 1302 C CA . LEU A 1 162 ? -12.422 1.011 -10.297 1 95.56 162 LEU A CA 1
ATOM 1303 C C . LEU A 1 162 ? -13.297 1.536 -9.164 1 95.56 162 LEU A C 1
ATOM 1305 O O . LEU A 1 162 ? -12.867 2.393 -8.391 1 95.56 162 LEU A O 1
ATOM 1309 N N . GLY A 1 163 ? -14.469 1.007 -9.086 1 91.31 163 GLY A N 1
ATOM 1310 C CA . GLY A 1 163 ? -15.359 1.386 -8 1 91.31 163 GLY A CA 1
ATOM 1311 C C . GLY A 1 163 ? -14.828 1.004 -6.633 1 91.31 163 GLY A C 1
ATOM 1312 O O . GLY A 1 163 ? -14.898 1.795 -5.691 1 91.31 163 GLY A O 1
ATOM 1313 N N . VAL A 1 164 ? -14.305 -0.203 -6.594 1 89.31 164 VAL A N 1
ATOM 1314 C CA . VAL A 1 164 ? -13.758 -0.684 -5.332 1 89.31 164 VAL A CA 1
ATOM 1315 C C . VAL A 1 164 ? -12.539 0.155 -4.945 1 89.31 164 VAL A C 1
ATOM 1317 O O . VAL A 1 164 ? -12.391 0.544 -3.783 1 89.31 164 VAL A O 1
ATOM 1320 N N . ILE A 1 165 ? -11.688 0.453 -5.91 1 93.25 165 ILE A N 1
ATOM 1321 C CA . ILE A 1 165 ? -10.492 1.258 -5.676 1 93.25 165 ILE A CA 1
ATOM 1322 C C . ILE A 1 165 ? -10.891 2.648 -5.191 1 93.25 165 ILE A C 1
ATOM 1324 O O . ILE A 1 165 ? -10.312 3.174 -4.238 1 93.25 165 ILE A O 1
ATOM 1328 N N . LEU A 1 166 ? -11.883 3.188 -5.805 1 92.25 166 LEU A N 1
ATOM 1329 C CA . LEU A 1 166 ? -12.383 4.5 -5.422 1 92.25 166 LEU A CA 1
ATOM 1330 C C . LEU A 1 166 ? -12.859 4.5 -3.973 1 92.25 166 LEU A C 1
ATOM 1332 O O . LEU A 1 166 ? -12.469 5.367 -3.188 1 92.25 166 LEU A O 1
ATOM 1336 N N . TRP A 1 167 ? -13.578 3.541 -3.709 1 87 167 TRP A N 1
ATOM 1337 C CA . TRP A 1 167 ? -14.148 3.41 -2.373 1 87 167 TRP A CA 1
ATOM 1338 C C . TRP A 1 167 ? -13.062 3.154 -1.338 1 87 167 TRP A C 1
ATOM 1340 O O . TRP A 1 167 ? -13.031 3.799 -0.286 1 87 167 TRP A O 1
ATOM 1350 N N . TYR A 1 168 ? -12.188 2.27 -1.64 1 87.81 168 TYR A N 1
ATOM 1351 C CA . TYR A 1 168 ? -11.203 1.746 -0.703 1 87.81 168 TYR A CA 1
ATOM 1352 C C . TYR A 1 168 ? -10.195 2.824 -0.309 1 87.81 168 TYR A C 1
ATOM 1354 O O . TYR A 1 168 ? -9.828 2.941 0.862 1 87.81 168 TYR A O 1
ATOM 1362 N N . TYR A 1 169 ? -9.812 3.693 -1.218 1 89.88 169 TYR A N 1
ATOM 1363 C CA . TYR A 1 169 ? -8.688 4.586 -0.961 1 89.88 169 TYR A CA 1
ATOM 1364 C C . TYR A 1 169 ? -9.172 6.008 -0.69 1 89.88 169 TYR A C 1
ATOM 1366 O O . TYR A 1 169 ? -8.375 6.875 -0.312 1 89.88 169 TYR A O 1
ATOM 1374 N N . THR A 1 170 ? -10.438 6.273 -0.791 1 89.56 170 THR A N 1
ATOM 1375 C CA . THR A 1 170 ? -10.961 7.617 -0.562 1 89.56 170 THR A CA 1
ATOM 1376 C C . THR A 1 170 ? -10.711 8.055 0.877 1 89.56 170 THR A C 1
ATOM 1378 O O . THR A 1 170 ? -10.43 9.227 1.134 1 89.56 170 THR A O 1
ATOM 1381 N N . GLY A 1 171 ? -10.758 7.184 1.734 1 85.31 171 GLY A N 1
ATOM 1382 C CA . GLY A 1 171 ? -10.633 7.492 3.148 1 85.31 171 GLY A CA 1
ATOM 1383 C C . GLY A 1 171 ? -9.297 8.117 3.504 1 85.31 171 GLY A C 1
ATOM 1384 O O . GLY A 1 171 ? -9.227 9.008 4.352 1 85.31 171 GLY A O 1
ATOM 1385 N N . ILE A 1 172 ? -8.258 7.645 2.869 1 83.69 172 ILE A N 1
ATOM 1386 C CA . ILE A 1 172 ? -6.934 8.172 3.182 1 83.69 172 ILE A CA 1
ATOM 1387 C C . ILE A 1 172 ? -6.852 9.641 2.785 1 83.69 172 ILE A C 1
ATOM 1389 O O . ILE A 1 172 ? -6.266 10.453 3.502 1 83.69 172 ILE A O 1
ATOM 1393 N N . TYR A 1 173 ? -7.391 9.922 1.708 1 88.69 173 TYR A N 1
ATOM 1394 C CA . TYR A 1 173 ? -7.367 11.305 1.254 1 88.69 173 TYR A CA 1
ATOM 1395 C C . TYR A 1 173 ? -8.242 12.18 2.139 1 88.69 173 TYR A C 1
ATOM 1397 O O . TYR A 1 173 ? -7.91 13.344 2.4 1 88.69 173 TYR A O 1
ATOM 1405 N N . MET A 1 174 ? -9.336 11.656 2.578 1 88.06 174 MET A N 1
ATOM 1406 C CA . MET A 1 174 ? -10.172 12.414 3.508 1 88.06 174 MET A CA 1
ATOM 1407 C C . MET A 1 174 ? -9.391 12.789 4.762 1 88.06 174 MET A C 1
ATOM 1409 O O . MET A 1 174 ? -9.43 13.938 5.203 1 88.06 174 MET A O 1
ATOM 1413 N N . VAL A 1 175 ? -8.688 11.828 5.246 1 80.62 175 VAL A N 1
ATOM 1414 C CA . VAL A 1 175 ? -7.945 12.047 6.488 1 80.62 175 VAL A CA 1
ATOM 1415 C C . VAL A 1 175 ? -6.84 13.07 6.254 1 80.62 175 VAL A C 1
ATOM 1417 O O . VAL A 1 175 ? -6.617 13.953 7.09 1 80.62 175 VAL A O 1
ATOM 1420 N N . ILE A 1 176 ? -6.164 12.953 5.152 1 81.5 176 ILE A N 1
ATOM 1421 C CA . ILE A 1 176 ? -5.094 13.891 4.816 1 81.5 176 ILE A CA 1
ATOM 1422 C C . ILE A 1 176 ? -5.66 15.305 4.695 1 81.5 176 ILE A C 1
ATOM 1424 O O . ILE A 1 176 ? -5.113 16.25 5.266 1 81.5 176 ILE A O 1
ATOM 1428 N N . PHE A 1 177 ? -6.75 15.438 4.074 1 88.44 177 PHE A N 1
ATOM 1429 C CA . PHE A 1 177 ? -7.355 16.75 3.885 1 88.44 177 PHE A CA 1
ATOM 1430 C C . PHE A 1 177 ? -7.895 17.297 5.203 1 88.44 177 PHE A C 1
ATOM 1432 O O . PHE A 1 177 ? -7.766 18.484 5.492 1 88.44 177 PHE A O 1
ATOM 1439 N N . LEU A 1 178 ? -8.5 16.453 5.941 1 84.62 178 LEU A N 1
ATOM 1440 C CA . LEU A 1 178 ? -9.047 16.875 7.227 1 84.62 178 LEU A CA 1
ATOM 1441 C C . LEU A 1 178 ? -7.938 17.406 8.133 1 84.62 178 LEU A C 1
ATOM 1443 O O . LEU A 1 178 ? -8.102 18.438 8.781 1 84.62 178 LEU A O 1
ATOM 1447 N N . ALA A 1 179 ? -6.879 16.688 8.141 1 75.94 179 ALA A N 1
ATOM 1448 C CA . ALA A 1 179 ? -5.738 17.094 8.953 1 75.94 179 ALA A CA 1
ATOM 1449 C C . ALA A 1 179 ? -5.234 18.469 8.523 1 75.94 179 ALA A C 1
ATOM 1451 O O . ALA A 1 179 ? -4.801 19.266 9.359 1 75.94 179 ALA A O 1
ATOM 1452 N N . ASN A 1 180 ? -5.258 18.766 7.277 1 81.12 180 ASN A N 1
ATOM 1453 C CA . ASN A 1 180 ? -4.773 20.047 6.77 1 81.12 180 ASN A CA 1
ATOM 1454 C C . ASN A 1 180 ? -5.816 21.141 6.934 1 81.12 180 ASN A C 1
ATOM 1456 O O . ASN A 1 180 ? -5.469 22.297 7.156 1 81.12 180 ASN A O 1
ATOM 1460 N N . LEU A 1 181 ? -7.047 20.812 6.855 1 87.62 181 LEU A N 1
ATOM 1461 C CA . LEU A 1 181 ? -8.117 21.766 7.109 1 87.62 181 LEU A CA 1
ATOM 1462 C C . LEU A 1 181 ? -8.086 22.25 8.555 1 87.62 181 LEU A C 1
ATOM 1464 O O . LEU A 1 181 ? -8.289 23.422 8.828 1 87.62 181 LEU A O 1
ATOM 1468 N N . ASN A 1 182 ? -7.789 21.328 9.406 1 81.62 182 ASN A N 1
ATOM 1469 C CA . ASN A 1 182 ? -7.766 21.641 10.828 1 81.62 182 ASN A CA 1
ATOM 1470 C C . ASN A 1 182 ? -6.625 22.578 11.18 1 81.62 182 ASN A C 1
ATOM 1472 O O . ASN A 1 182 ? -6.605 23.156 12.266 1 81.62 182 ASN A O 1
ATOM 1476 N N . LYS A 1 183 ? -5.766 22.719 10.273 1 78.19 183 LYS A N 1
ATOM 1477 C CA . LYS A 1 183 ? -4.648 23.625 10.5 1 78.19 183 LYS A CA 1
ATOM 1478 C C . LYS A 1 183 ? -5.039 25.062 10.203 1 78.19 183 LYS A C 1
ATOM 1480 O O . LYS A 1 183 ? -4.332 26 10.586 1 78.19 183 LYS A O 1
ATOM 1485 N N . ILE A 1 184 ? -6.164 25.234 9.539 1 84.69 184 ILE A N 1
ATOM 1486 C CA . ILE A 1 184 ? -6.637 26.578 9.227 1 84.69 184 ILE A CA 1
ATOM 1487 C C . ILE A 1 184 ? -7.188 27.234 10.5 1 84.69 184 ILE A C 1
ATOM 1489 O O . ILE A 1 184 ? -8 26.641 11.211 1 84.69 184 ILE A O 1
ATOM 1493 N N . SER A 1 185 ? -6.746 28.406 10.781 1 87.19 185 SER A N 1
ATOM 1494 C CA . SER A 1 185 ? -7.195 29.125 11.961 1 87.19 185 SER A CA 1
ATOM 1495 C C . SER A 1 185 ? -8.703 29.344 11.938 1 87.19 185 SER A C 1
ATOM 1497 O O . SER A 1 185 ? -9.25 29.828 10.938 1 87.19 185 SER A O 1
ATOM 1499 N N . PRO A 1 186 ? -9.258 29 13.008 1 86.94 186 PRO A N 1
ATOM 1500 C CA . PRO A 1 186 ? -10.695 29.25 13.086 1 86.94 186 PRO A CA 1
ATOM 1501 C C . PRO A 1 186 ? -11.039 30.734 12.938 1 86.94 186 PRO A C 1
ATOM 1503 O O . PRO A 1 186 ? -12.125 31.078 12.453 1 86.94 186 PRO A O 1
ATOM 1506 N N . ASP A 1 187 ? -10.133 31.531 13.258 1 90.88 187 ASP A N 1
ATOM 1507 C CA . ASP A 1 187 ? -10.344 32.969 13.18 1 90.88 187 ASP A CA 1
ATOM 1508 C C . ASP A 1 187 ? -10.555 33.438 11.742 1 90.88 187 ASP A C 1
ATOM 1510 O O . ASP A 1 187 ? -11.328 34.344 11.484 1 90.88 187 ASP A O 1
ATOM 1514 N N . VAL A 1 188 ? -9.906 32.781 10.914 1 90.44 188 VAL A N 1
ATOM 1515 C CA . VAL A 1 188 ? -10.008 33.125 9.492 1 90.44 188 VAL A CA 1
ATOM 1516 C C . VAL A 1 188 ? -11.414 32.812 8.992 1 90.44 188 VAL A C 1
ATOM 1518 O O . VAL A 1 188 ? -12.016 33.594 8.258 1 90.44 188 VAL A O 1
ATOM 1521 N N . ILE A 1 189 ? -11.922 31.766 9.438 1 89.5 189 ILE A N 1
ATOM 1522 C CA . ILE A 1 189 ? -13.258 31.344 9.016 1 89.5 189 ILE A CA 1
ATOM 1523 C C . ILE A 1 189 ? -14.312 32.219 9.664 1 89.5 189 ILE A C 1
ATOM 1525 O O . ILE A 1 189 ? -15.266 32.656 9.008 1 89.5 189 ILE A O 1
ATOM 1529 N N . GLU A 1 190 ? -14.109 32.5 10.891 1 90.06 190 GLU A N 1
ATOM 1530 C CA . GLU A 1 190 ? -15.047 33.375 11.609 1 90.06 190 GLU A CA 1
ATOM 1531 C C . GLU A 1 190 ? -15.086 34.781 11.008 1 90.06 190 GLU A C 1
ATOM 1533 O O . GLU A 1 190 ? -16.156 35.375 10.867 1 90.06 190 GLU A O 1
ATOM 1538 N N . ALA A 1 191 ? -13.969 35.219 10.734 1 93.06 191 ALA A N 1
ATOM 1539 C CA . ALA A 1 191 ? -13.875 36.562 10.117 1 93.06 191 ALA A CA 1
ATOM 1540 C C . ALA A 1 191 ? -14.609 36.594 8.773 1 93.06 191 ALA A C 1
ATOM 1542 O O . ALA A 1 191 ? -15.281 37.562 8.453 1 93.06 191 ALA A O 1
ATOM 1543 N N . SER A 1 192 ? -14.469 35.562 8.078 1 91.75 192 SER A N 1
ATOM 1544 C CA . SER A 1 192 ? -15.133 35.469 6.777 1 91.75 192 SER A CA 1
ATOM 1545 C C . SER A 1 192 ? -16.641 35.438 6.938 1 91.75 192 SER A C 1
ATOM 1547 O O . SER A 1 192 ? -17.375 36.062 6.16 1 91.75 192 SER A O 1
ATOM 1549 N N . VAL A 1 193 ? -17.047 34.812 7.938 1 89.06 193 VAL A N 1
ATOM 1550 C CA . VAL A 1 193 ? -18.484 34.719 8.219 1 89.06 193 VAL A CA 1
ATOM 1551 C C . VAL A 1 193 ? -19 36.062 8.672 1 89.06 193 VAL A C 1
ATOM 1553 O O . VAL A 1 193 ? -20.094 36.5 8.266 1 89.06 193 VAL A O 1
ATOM 1556 N N . MET A 1 194 ? -18.266 36.719 9.406 1 93.06 194 MET A N 1
ATOM 1557 C CA . MET A 1 194 ? -18.641 38.031 9.883 1 93.06 194 MET A CA 1
ATOM 1558 C C . MET A 1 194 ? -18.734 39.031 8.727 1 93.06 194 MET A C 1
ATOM 1560 O O . MET A 1 194 ? -19.547 39.938 8.75 1 93.06 194 MET A O 1
ATOM 1564 N N . ASP A 1 195 ? -17.938 38.812 7.711 1 93.25 195 ASP A N 1
ATOM 1565 C CA . ASP A 1 195 ? -17.953 39.656 6.516 1 93.25 195 ASP A CA 1
ATOM 1566 C C . ASP A 1 195 ? -19.125 39.281 5.609 1 93.25 195 ASP A C 1
ATOM 1568 O O . ASP A 1 195 ? -19.344 39.938 4.578 1 93.25 195 ASP A O 1
ATOM 1572 N N . GLY A 1 196 ? -19.859 38.312 5.98 1 91.12 196 GLY A N 1
ATOM 1573 C CA . GLY A 1 196 ? -21.062 37.938 5.238 1 91.12 196 GLY A CA 1
ATOM 1574 C C . GLY A 1 196 ? -20.781 36.938 4.121 1 91.12 196 GLY A C 1
ATOM 1575 O O . GLY A 1 196 ? -21.609 36.781 3.213 1 91.12 196 GLY A O 1
ATOM 1576 N N . ALA A 1 197 ? -19.625 36.375 4.176 1 91.56 197 ALA A N 1
ATOM 1577 C CA . ALA A 1 197 ? -19.266 35.438 3.127 1 91.56 197 ALA A CA 1
ATOM 1578 C C . ALA A 1 197 ? -20.141 34.188 3.211 1 91.56 197 ALA A C 1
ATOM 1580 O O . ALA A 1 197 ? -20.438 33.688 4.305 1 91.56 197 ALA A O 1
ATOM 1581 N N . LYS A 1 198 ? -20.609 33.781 1.99 1 91.69 198 LYS A N 1
ATOM 1582 C CA . LYS A 1 198 ? -21.375 32.531 1.899 1 91.69 198 LYS A CA 1
ATOM 1583 C C . LYS A 1 198 ? -20.438 31.312 1.911 1 91.69 198 LYS A C 1
ATOM 1585 O O . LYS A 1 198 ? -19.234 31.453 1.729 1 91.69 198 LYS A O 1
ATOM 1590 N N . GLU A 1 199 ? -21 30.141 2.082 1 87.38 199 GLU A N 1
ATOM 1591 C CA . GLU A 1 199 ? -20.203 28.938 2.234 1 87.38 199 GLU A CA 1
ATOM 1592 C C . GLU A 1 199 ? -19.391 28.656 0.977 1 87.38 199 GLU A C 1
ATOM 1594 O O . GLU A 1 199 ? -18.219 28.25 1.062 1 87.38 199 GLU A O 1
ATOM 1599 N N . HIS A 1 200 ? -20.062 28.797 -0.141 1 89.5 200 HIS A N 1
ATOM 1600 C CA . HIS A 1 200 ? -19.344 28.531 -1.378 1 89.5 200 HIS A CA 1
ATOM 1601 C C . HIS A 1 200 ? -18.203 29.531 -1.573 1 89.5 200 HIS A C 1
ATOM 1603 O O . HIS A 1 200 ? -17.172 29.188 -2.148 1 89.5 200 HIS A O 1
ATOM 1609 N N . GLN A 1 201 ? -18.312 30.75 -1.002 1 91.69 201 GLN A N 1
ATOM 1610 C CA . GLN A 1 201 ? -17.25 31.75 -1.053 1 91.69 201 GLN A CA 1
ATOM 1611 C C . GLN A 1 201 ? -16.109 31.391 -0.109 1 91.69 201 GLN A C 1
ATOM 1613 O O . GLN A 1 201 ? -14.938 31.547 -0.453 1 91.69 201 GLN A O 1
ATOM 1618 N N . ILE A 1 202 ? -16.531 30.922 0.989 1 91.44 202 ILE A N 1
ATOM 1619 C CA . ILE A 1 202 ? -15.523 30.5 1.962 1 91.44 202 ILE A CA 1
ATOM 1620 C C . ILE A 1 202 ? -14.719 29.328 1.405 1 91.44 202 ILE A C 1
ATOM 1622 O O . ILE A 1 202 ? -13.484 29.328 1.49 1 91.44 202 ILE A O 1
ATOM 1626 N N . LEU A 1 203 ? -15.406 28.375 0.755 1 91.25 203 LEU A N 1
ATOM 1627 C CA . LEU A 1 203 ? -14.758 27.203 0.198 1 91.25 203 LEU A CA 1
ATOM 1628 C C . LEU A 1 203 ? -13.797 27.578 -0.918 1 91.25 203 LEU A C 1
ATOM 1630 O O . LEU A 1 203 ? -12.617 27.219 -0.878 1 91.25 203 LEU A O 1
ATOM 1634 N N . PHE A 1 204 ? -14.25 28.375 -1.847 1 91.12 204 PHE A N 1
ATOM 1635 C CA . PHE A 1 204 ? -13.492 28.578 -3.074 1 91.12 204 PHE A CA 1
ATOM 1636 C C . PHE A 1 204 ? -12.508 29.734 -2.912 1 91.12 204 PHE A C 1
ATOM 1638 O O . PHE A 1 204 ? -11.445 29.734 -3.533 1 91.12 204 PHE A O 1
ATOM 1645 N N . ARG A 1 205 ? -12.727 30.672 -1.969 1 91.56 205 ARG A N 1
ATOM 1646 C CA . ARG A 1 205 ? -11.891 31.875 -1.876 1 91.56 205 ARG A CA 1
ATOM 1647 C C . ARG A 1 205 ? -11 31.812 -0.641 1 91.56 205 ARG A C 1
ATOM 1649 O O . ARG A 1 205 ? -9.945 32.469 -0.6 1 91.56 205 ARG A O 1
ATOM 1656 N N . VAL A 1 206 ? -11.391 31.094 0.319 1 91.25 206 VAL A N 1
ATOM 1657 C CA . VAL A 1 206 ? -10.641 31.109 1.569 1 91.25 206 VAL A CA 1
ATOM 1658 C C . VAL A 1 206 ? -9.961 29.766 1.78 1 91.25 206 VAL A C 1
ATOM 1660 O O . VAL A 1 206 ? -8.734 29.688 1.914 1 91.25 206 VAL A O 1
ATOM 1663 N N . ILE A 1 207 ? -10.68 28.703 1.623 1 92.44 207 ILE A N 1
ATOM 1664 C CA . ILE A 1 207 ? -10.188 27.391 2.021 1 92.44 207 ILE A CA 1
ATOM 1665 C C . ILE A 1 207 ? -9.375 26.766 0.881 1 92.44 207 ILE A C 1
ATOM 1667 O O . ILE A 1 207 ? -8.211 26.406 1.067 1 92.44 207 ILE A O 1
ATOM 1671 N N . LEU A 1 208 ? -9.875 26.703 -0.305 1 91.31 208 LEU A N 1
ATOM 1672 C CA . LEU A 1 208 ? -9.266 25.984 -1.418 1 91.31 208 LEU A CA 1
ATOM 1673 C C . LEU A 1 208 ? -7.902 26.578 -1.762 1 91.31 208 LEU A C 1
ATOM 1675 O O . LEU A 1 208 ? -6.949 25.828 -2.008 1 91.31 208 LEU A O 1
ATOM 1679 N N . PRO A 1 209 ? -7.812 27.891 -1.735 1 89 209 PRO A N 1
ATOM 1680 C CA . PRO A 1 209 ? -6.488 28.469 -2.01 1 89 209 PRO A CA 1
ATOM 1681 C C . PRO A 1 209 ? -5.434 28.016 -0.996 1 89 209 PRO A C 1
ATOM 1683 O O . PRO A 1 209 ? -4.258 27.891 -1.34 1 89 209 PRO A O 1
ATOM 1686 N N . GLN A 1 210 ? -5.871 27.812 0.203 1 87.38 210 GLN A N 1
ATOM 1687 C CA . GLN A 1 210 ? -4.941 27.391 1.243 1 87.38 210 GLN A CA 1
ATOM 1688 C C . GLN A 1 210 ? -4.637 25.891 1.138 1 87.38 210 GLN A C 1
ATOM 1690 O O . GLN A 1 210 ? -3.691 25.406 1.757 1 87.38 210 GLN A O 1
ATOM 1695 N N . MET A 1 211 ? -5.402 25.188 0.292 1 89.88 211 MET A N 1
ATOM 1696 C CA . MET A 1 211 ? -5.277 23.734 0.186 1 89.88 211 MET A CA 1
ATOM 1697 C C . MET A 1 211 ? -4.566 23.344 -1.105 1 89.88 211 MET A C 1
ATOM 1699 O O . MET A 1 211 ? -4.406 22.156 -1.396 1 89.88 211 MET A O 1
ATOM 1703 N N . THR A 1 212 ? -4.09 24.281 -1.855 1 84.94 212 THR A N 1
ATOM 1704 C CA . THR A 1 212 ? -3.514 24.016 -3.172 1 84.94 212 THR A CA 1
ATOM 1705 C C . THR A 1 212 ? -2.314 23.078 -3.064 1 84.94 212 THR A C 1
ATOM 1707 O O . THR A 1 212 ? -2.195 22.125 -3.834 1 84.94 212 THR A O 1
ATOM 1710 N N . ASN A 1 213 ? -1.434 23.266 -2.15 1 78.94 213 ASN A N 1
ATOM 1711 C CA . ASN A 1 213 ? -0.237 22.438 -1.992 1 78.94 213 ASN A CA 1
ATOM 1712 C C . ASN A 1 213 ? -0.589 21 -1.643 1 78.94 213 ASN A C 1
ATOM 1714 O O . ASN A 1 213 ? 0.004 20.062 -2.182 1 78.94 213 ASN A O 1
ATOM 1718 N N . ILE A 1 214 ? -1.532 20.844 -0.756 1 83.38 214 ILE A N 1
ATOM 1719 C CA . ILE A 1 214 ? -1.881 19.5 -0.324 1 83.38 214 ILE A CA 1
ATOM 1720 C C . ILE A 1 214 ? -2.617 18.781 -1.447 1 83.38 214 ILE A C 1
ATOM 1722 O O . ILE A 1 214 ? -2.498 17.547 -1.587 1 83.38 214 ILE A O 1
ATOM 1726 N N . VAL A 1 215 ? -3.322 19.547 -2.232 1 88.69 215 VAL A N 1
ATOM 1727 C CA . VAL A 1 215 ? -3.98 18.938 -3.387 1 88.69 215 VAL A CA 1
ATOM 1728 C C . VAL A 1 215 ? -2.932 18.375 -4.348 1 88.69 215 VAL A C 1
ATOM 1730 O O . VAL A 1 215 ? -3.061 17.25 -4.836 1 88.69 215 VAL A O 1
ATOM 1733 N N . PHE A 1 216 ? -1.891 19.094 -4.555 1 84.06 216 PHE A N 1
ATOM 1734 C CA . PHE A 1 216 ? -0.827 18.641 -5.445 1 84.06 216 PHE A CA 1
ATOM 1735 C C . PHE A 1 216 ? -0.087 17.453 -4.844 1 84.06 216 PHE A C 1
ATOM 1737 O O . PHE A 1 216 ? 0.228 16.484 -5.547 1 84.06 216 PHE A O 1
ATOM 1744 N N . THR A 1 217 ? 0.157 17.562 -3.611 1 79.56 217 THR A N 1
ATOM 1745 C CA . THR A 1 217 ? 0.841 16.469 -2.932 1 79.56 217 THR A CA 1
ATOM 1746 C C . THR A 1 217 ? 0.015 15.18 -3.002 1 79.56 217 THR A C 1
ATOM 1748 O O . THR A 1 217 ? 0.545 14.109 -3.297 1 79.56 217 THR A O 1
ATOM 1751 N N . THR A 1 218 ? -1.232 15.305 -2.758 1 87.88 218 THR A N 1
ATOM 1752 C CA . THR A 1 218 ? -2.1 14.133 -2.811 1 87.88 218 THR A CA 1
ATOM 1753 C C . THR A 1 218 ? -2.207 13.609 -4.238 1 87.88 218 THR A C 1
ATOM 1755 O O . THR A 1 218 ? -2.34 12.398 -4.449 1 87.88 218 THR A O 1
ATOM 1758 N N . ALA A 1 219 ? -2.125 14.5 -5.195 1 89.75 219 ALA A N 1
ATOM 1759 C CA . ALA A 1 219 ? -2.152 14.07 -6.59 1 89.75 219 ALA A CA 1
ATOM 1760 C C . ALA A 1 219 ? -0.915 13.25 -6.934 1 89.75 219 ALA A C 1
ATOM 1762 O O . ALA A 1 219 ? -1.001 12.266 -7.676 1 89.75 219 ALA A O 1
ATOM 1763 N N . VAL A 1 220 ? 0.169 13.609 -6.445 1 82.88 220 VAL A N 1
ATOM 1764 C CA . VAL A 1 220 ? 1.4 12.852 -6.648 1 82.88 220 VAL A CA 1
ATOM 1765 C C . VAL A 1 220 ? 1.25 11.453 -6.059 1 82.88 220 VAL A C 1
ATOM 1767 O O . VAL A 1 220 ? 1.592 10.461 -6.707 1 82.88 220 VAL A O 1
ATOM 1770 N N . PHE A 1 221 ? 0.682 11.359 -4.879 1 82.69 221 PHE A N 1
ATOM 1771 C CA . PHE A 1 221 ? 0.471 10.07 -4.227 1 82.69 221 PHE A CA 1
ATOM 1772 C C . PHE A 1 221 ? -0.506 9.219 -5.02 1 82.69 221 PHE A C 1
ATOM 1774 O O . PHE A 1 221 ? -0.303 8.008 -5.168 1 82.69 221 PHE A O 1
ATOM 1781 N N . ALA A 1 222 ? -1.478 9.891 -5.496 1 91.06 222 ALA A N 1
ATOM 1782 C CA . ALA A 1 222 ? -2.51 9.18 -6.25 1 91.06 222 ALA A CA 1
ATOM 1783 C C . ALA A 1 222 ? -1.947 8.609 -7.547 1 91.06 222 ALA A C 1
ATOM 1785 O O . ALA A 1 222 ? -2.211 7.453 -7.887 1 91.06 222 ALA A O 1
ATOM 1786 N N . ILE A 1 223 ? -1.194 9.406 -8.172 1 89.19 223 ILE A N 1
ATOM 1787 C CA . ILE A 1 223 ? -0.62 8.977 -9.445 1 89.19 223 ILE A CA 1
ATOM 1788 C C . ILE A 1 223 ? 0.378 7.848 -9.203 1 89.19 223 ILE A C 1
ATOM 1790 O O . ILE A 1 223 ? 0.303 6.793 -9.836 1 89.19 223 ILE A O 1
ATOM 1794 N N . ALA A 1 224 ? 1.28 8.031 -8.297 1 83.38 224 ALA A N 1
ATOM 1795 C CA . ALA A 1 224 ? 2.277 7.012 -7.98 1 83.38 224 ALA A CA 1
ATOM 1796 C C . ALA A 1 224 ? 1.612 5.715 -7.531 1 83.38 224 ALA A C 1
ATOM 1798 O O . ALA A 1 224 ? 1.988 4.629 -7.98 1 83.38 224 ALA A O 1
ATOM 1799 N N . GLY A 1 225 ? 0.666 5.82 -6.695 1 87.5 225 GLY A N 1
ATOM 1800 C CA . GLY A 1 225 ? -0.038 4.652 -6.191 1 87.5 225 GLY A CA 1
ATOM 1801 C C . GLY A 1 225 ? -0.816 3.914 -7.266 1 87.5 225 GLY A C 1
ATOM 1802 O O . GLY A 1 225 ? -0.862 2.684 -7.27 1 87.5 225 GLY A O 1
ATOM 1803 N N . SER A 1 226 ? -1.406 4.672 -8.148 1 92.69 226 SER A N 1
ATOM 1804 C CA . SER A 1 226 ? -2.234 4.098 -9.203 1 92.69 226 SER A CA 1
ATOM 1805 C C . SER A 1 226 ? -1.394 3.309 -10.203 1 92.69 226 SER A C 1
ATOM 1807 O O . SER A 1 226 ? -1.797 2.232 -10.648 1 92.69 226 SER A O 1
ATOM 1809 N N . LEU A 1 227 ? -0.297 3.809 -10.516 1 90.75 227 LEU A N 1
ATOM 1810 C CA . LEU A 1 227 ? 0.547 3.178 -11.523 1 90.75 227 LEU A CA 1
ATOM 1811 C C . LEU A 1 227 ? 1.211 1.922 -10.961 1 90.75 227 LEU A C 1
ATOM 1813 O O . LEU A 1 227 ? 1.61 1.037 -11.727 1 90.75 227 LEU A O 1
ATOM 1817 N N . LYS A 1 228 ? 1.215 1.829 -9.695 1 89.12 228 LYS A N 1
ATOM 1818 C CA . LYS A 1 228 ? 1.858 0.677 -9.07 1 89.12 228 LYS A CA 1
ATOM 1819 C C . LYS A 1 228 ? 0.824 -0.294 -8.516 1 89.12 228 LYS A C 1
ATOM 1821 O O . LYS A 1 228 ? 1.175 -1.255 -7.824 1 89.12 228 LYS A O 1
ATOM 1826 N N . SER A 1 229 ? -0.385 -0.047 -8.82 1 91.44 229 SER A N 1
ATOM 1827 C CA . SER A 1 229 ? -1.462 -0.876 -8.289 1 91.44 229 SER A CA 1
ATOM 1828 C C . SER A 1 229 ? -1.251 -2.346 -8.633 1 91.44 229 SER A C 1
ATOM 1830 O O . SER A 1 229 ? -0.937 -2.68 -9.781 1 91.44 229 SER A O 1
ATOM 1832 N N . PHE A 1 230 ? -1.454 -3.234 -7.617 1 92.94 230 PHE A N 1
ATOM 1833 C CA . PHE A 1 230 ? -1.211 -4.66 -7.816 1 92.94 230 PHE A CA 1
ATOM 1834 C C . PHE A 1 230 ? -2.121 -5.492 -6.922 1 92.94 230 PHE A C 1
ATOM 1836 O O . PHE A 1 230 ? -3.02 -6.184 -7.414 1 92.94 230 PHE A O 1
ATOM 1843 N N . ASP A 1 231 ? -2.051 -5.348 -5.566 1 90.94 231 ASP A N 1
ATOM 1844 C CA . ASP A 1 231 ? -2.557 -6.316 -4.598 1 90.94 231 ASP A CA 1
ATOM 1845 C C . ASP A 1 231 ? -4.074 -6.465 -4.711 1 90.94 231 ASP A C 1
ATOM 1847 O O . ASP A 1 231 ? -4.586 -7.582 -4.816 1 90.94 231 ASP A O 1
ATOM 1851 N N . LEU A 1 232 ? -4.699 -5.301 -4.844 1 91.75 232 LEU A N 1
ATOM 1852 C CA . LEU A 1 232 ? -6.156 -5.355 -4.887 1 91.75 232 LEU A CA 1
ATOM 1853 C C . LEU A 1 232 ? -6.637 -5.984 -6.191 1 91.75 232 LEU A C 1
ATOM 1855 O O . LEU A 1 232 ? -7.484 -6.875 -6.176 1 91.75 232 LEU A O 1
ATOM 1859 N N . VAL A 1 233 ? -6.051 -5.59 -7.309 1 93.75 233 VAL A N 1
ATOM 1860 C CA . VAL A 1 233 ? -6.445 -6.109 -8.609 1 93.75 233 VAL A CA 1
ATOM 1861 C C . VAL A 1 233 ? -6.066 -7.586 -8.719 1 93.75 233 VAL A C 1
ATOM 1863 O O . VAL A 1 233 ? -6.852 -8.398 -9.203 1 93.75 233 VAL A O 1
ATOM 1866 N N . PHE A 1 234 ? -4.957 -7.906 -8.258 1 93.38 234 PHE A N 1
ATOM 1867 C CA . PHE A 1 234 ? -4.48 -9.289 -8.281 1 93.38 234 PHE A CA 1
ATOM 1868 C C . PHE A 1 234 ? -5.402 -10.195 -7.477 1 93.38 234 PHE A C 1
ATOM 1870 O O . PHE A 1 234 ? -5.812 -11.258 -7.949 1 93.38 234 PHE A O 1
ATOM 1877 N N . ALA A 1 235 ? -5.73 -9.766 -6.32 1 90 235 ALA A N 1
ATOM 1878 C CA . ALA A 1 235 ? -6.547 -10.586 -5.43 1 90 235 ALA A CA 1
ATOM 1879 C C . ALA A 1 235 ? -7.973 -10.719 -5.957 1 90 235 ALA A C 1
ATOM 1881 O O . ALA A 1 235 ? -8.617 -11.75 -5.777 1 90 235 ALA A O 1
ATOM 1882 N N . MET A 1 236 ? -8.398 -9.703 -6.629 1 89.5 236 MET A N 1
ATOM 1883 C CA . MET A 1 236 ? -9.781 -9.719 -7.09 1 89.5 236 MET A CA 1
ATOM 1884 C C . MET A 1 236 ? -9.93 -10.555 -8.352 1 89.5 236 MET A C 1
ATOM 1886 O O . MET A 1 236 ? -10.82 -11.398 -8.445 1 89.5 236 MET A O 1
ATOM 1890 N N . THR A 1 237 ? -9.023 -10.297 -9.344 1 90.5 237 THR A N 1
ATOM 1891 C CA . THR A 1 237 ? -9.273 -10.93 -10.633 1 90.5 237 THR A CA 1
ATOM 1892 C C . THR A 1 237 ? -7.992 -11.555 -11.195 1 90.5 237 THR A C 1
ATOM 1894 O O . THR A 1 237 ? -8.039 -12.312 -12.156 1 90.5 237 THR A O 1
ATOM 1897 N N . GLY A 1 238 ? -6.887 -11.164 -10.602 1 90.88 238 GLY A N 1
ATOM 1898 C CA . GLY A 1 238 ? -5.617 -11.617 -11.156 1 90.88 238 GLY A CA 1
ATOM 1899 C C . GLY A 1 238 ? -5.348 -11.07 -12.539 1 90.88 238 GLY A C 1
ATOM 1900 O O . GLY A 1 238 ? -4.578 -11.656 -13.305 1 90.88 238 GLY A O 1
ATOM 1901 N N . GLY A 1 239 ? -6.051 -10.008 -12.898 1 92.56 239 GLY A N 1
ATOM 1902 C CA . GLY A 1 239 ? -5.91 -9.422 -14.219 1 92.56 239 GLY A CA 1
ATOM 1903 C C . GLY A 1 239 ? -6.906 -9.969 -15.227 1 92.56 239 GLY A C 1
ATOM 1904 O O . GLY A 1 239 ? -6.977 -9.484 -16.359 1 92.56 239 GLY A O 1
ATOM 1905 N N . GLY A 1 240 ? -7.707 -10.938 -14.805 1 91.12 240 GLY A N 1
ATOM 1906 C CA . GLY A 1 240 ? -8.664 -11.578 -15.703 1 91.12 240 GLY A CA 1
ATOM 1907 C C . GLY A 1 240 ? -10.062 -11 -15.586 1 91.12 240 GLY A C 1
ATOM 1908 O O . GLY A 1 240 ? -10.266 -9.984 -14.914 1 91.12 240 GLY A O 1
ATOM 1909 N N . PRO A 1 241 ? -10.984 -11.586 -16.328 1 89.38 241 PRO A N 1
ATOM 1910 C CA . PRO A 1 241 ? -10.828 -12.633 -17.344 1 89.38 241 PRO A CA 1
ATOM 1911 C C . PRO A 1 241 ? -10.164 -12.133 -18.609 1 89.38 241 PRO A C 1
ATOM 1913 O O . PRO A 1 241 ? -10.289 -10.953 -18.953 1 89.38 241 PRO A O 1
ATOM 1916 N N . ALA A 1 242 ? -9.445 -13.008 -19.359 1 92.81 242 ALA A N 1
ATOM 1917 C CA . ALA A 1 242 ? -8.852 -12.719 -20.656 1 92.81 242 ALA A CA 1
ATOM 1918 C C . ALA A 1 242 ? -8.039 -11.422 -20.625 1 92.81 242 ALA A C 1
ATOM 1920 O O . ALA A 1 242 ? -8.07 -10.641 -21.562 1 92.81 242 ALA A O 1
ATOM 1921 N N . HIS A 1 243 ? -7.523 -11.055 -19.469 1 94.56 243 HIS A N 1
ATOM 1922 C CA . HIS A 1 243 ? -6.652 -9.906 -19.25 1 94.56 243 HIS A CA 1
ATOM 1923 C C . HIS A 1 243 ? -7.434 -8.602 -19.312 1 94.56 243 HIS A C 1
ATOM 1925 O O . HIS A 1 243 ? -6.844 -7.523 -19.453 1 94.56 243 HIS A O 1
ATOM 1931 N N . TYR A 1 244 ? -8.758 -8.68 -19.172 1 94.62 244 TYR A N 1
ATOM 1932 C CA . TYR A 1 244 ? -9.602 -7.496 -19.328 1 94.62 244 TYR A CA 1
ATOM 1933 C C . TYR A 1 244 ? -9.406 -6.527 -18.156 1 94.62 244 TYR A C 1
ATOM 1935 O O . TYR A 1 244 ? -9.664 -5.328 -18.297 1 94.62 244 TYR A O 1
ATOM 1943 N N . THR A 1 245 ? -8.914 -7.039 -17.031 1 95.31 245 THR A N 1
ATOM 1944 C CA . THR A 1 245 ? -8.695 -6.195 -15.859 1 95.31 245 THR A CA 1
ATOM 1945 C C . THR A 1 245 ? -7.215 -6.129 -15.508 1 95.31 245 THR A C 1
ATOM 1947 O O . THR A 1 245 ? -6.855 -5.762 -14.383 1 95.31 245 THR A O 1
ATOM 1950 N N . GLU A 1 246 ? -6.406 -6.426 -16.516 1 96.5 246 GLU A N 1
ATOM 1951 C CA . GLU A 1 246 ? -4.957 -6.457 -16.344 1 96.5 246 GLU A CA 1
ATOM 1952 C C . GLU A 1 246 ? -4.414 -5.074 -15.984 1 96.5 246 GLU A C 1
ATOM 1954 O O . GLU A 1 246 ? -4.922 -4.059 -16.469 1 96.5 246 GLU A O 1
ATOM 1959 N N . VAL A 1 247 ? -3.412 -5.059 -15.102 1 96.75 247 VAL A N 1
ATOM 1960 C CA . VAL A 1 247 ? -2.596 -3.875 -14.852 1 96.75 247 VAL A CA 1
ATOM 1961 C C . VAL A 1 247 ? -1.125 -4.199 -15.102 1 96.75 247 VAL A C 1
ATOM 1963 O O . VAL A 1 247 ? -0.731 -5.367 -15.102 1 96.75 247 VAL A O 1
ATOM 1966 N N . ILE A 1 248 ? -0.359 -3.197 -15.344 1 95.88 248 ILE A N 1
ATOM 1967 C CA . ILE A 1 248 ? 1.007 -3.369 -15.828 1 95.88 248 ILE A CA 1
ATOM 1968 C C . ILE A 1 248 ? 1.833 -4.117 -14.781 1 95.88 248 ILE A C 1
ATOM 1970 O O . ILE A 1 248 ? 2.682 -4.941 -15.125 1 95.88 248 ILE A O 1
ATOM 1974 N N . ALA A 1 249 ? 1.58 -3.926 -13.531 1 94.81 249 ALA A N 1
ATOM 1975 C CA . ALA A 1 249 ? 2.338 -4.59 -12.477 1 94.81 249 ALA A CA 1
ATOM 1976 C C . ALA A 1 249 ? 2.062 -6.09 -12.461 1 94.81 249 ALA A C 1
ATOM 1978 O O . ALA A 1 249 ? 2.969 -6.891 -12.234 1 94.81 249 ALA A O 1
ATOM 1979 N N . ILE A 1 250 ? 0.841 -6.457 -12.68 1 95.81 250 ILE A N 1
ATOM 1980 C CA . ILE A 1 250 ? 0.489 -7.871 -12.734 1 95.81 250 ILE A CA 1
ATOM 1981 C C . ILE A 1 250 ? 1.119 -8.516 -13.969 1 95.81 250 ILE A C 1
ATOM 1983 O O . ILE A 1 250 ? 1.663 -9.617 -13.891 1 95.81 250 ILE A O 1
ATOM 1987 N N . TYR A 1 251 ? 1.018 -7.762 -15.07 1 96.25 251 TYR A N 1
ATOM 1988 C CA . TYR A 1 251 ? 1.609 -8.266 -16.312 1 96.25 251 TYR A CA 1
ATOM 1989 C C . TYR A 1 251 ? 3.115 -8.445 -16.156 1 96.25 251 TYR A C 1
ATOM 1991 O O . TYR A 1 251 ? 3.678 -9.438 -16.625 1 96.25 251 TYR A O 1
ATOM 1999 N N . MET A 1 252 ? 3.75 -7.516 -15.523 1 94.38 252 MET A N 1
ATOM 2000 C CA . MET A 1 252 ? 5.176 -7.621 -15.227 1 94.38 252 MET A CA 1
ATOM 2001 C C . MET A 1 252 ? 5.465 -8.844 -14.367 1 94.38 252 MET A C 1
ATOM 2003 O O . MET A 1 252 ? 6.398 -9.602 -14.641 1 94.38 252 MET A O 1
ATOM 2007 N N . TYR A 1 253 ? 4.645 -9.039 -13.398 1 93 253 TYR A N 1
ATOM 2008 C CA . TYR A 1 253 ? 4.812 -10.148 -12.469 1 93 253 TYR A CA 1
ATOM 2009 C C . TYR A 1 253 ? 4.73 -11.492 -13.188 1 93 253 TYR A C 1
ATOM 2011 O O . TYR A 1 253 ? 5.598 -12.352 -13.023 1 93 253 TYR A O 1
ATOM 2019 N N . PHE A 1 254 ? 3.754 -11.672 -14.016 1 94.75 254 PHE A N 1
ATOM 2020 C CA . PHE A 1 254 ? 3.568 -12.938 -14.703 1 94.75 254 PHE A CA 1
ATOM 2021 C C . PHE A 1 254 ? 4.684 -13.172 -15.719 1 94.75 254 PHE A C 1
ATOM 2023 O O . PHE A 1 254 ? 5.223 -14.281 -15.812 1 94.75 254 PHE A O 1
ATOM 2030 N N . ASN A 1 255 ? 5.039 -12.156 -16.422 1 94.69 255 ASN A N 1
ATOM 2031 C CA . ASN A 1 255 ? 6.117 -12.32 -17.391 1 94.69 255 ASN A CA 1
ATOM 2032 C C . ASN A 1 255 ? 7.434 -12.68 -16.719 1 94.69 255 ASN A C 1
ATOM 2034 O O . ASN A 1 255 ? 8.195 -13.508 -17.219 1 94.69 255 ASN A O 1
ATOM 2038 N N . THR A 1 256 ? 7.664 -12.133 -15.57 1 90.88 256 THR A N 1
ATOM 2039 C CA . THR A 1 256 ? 8.93 -12.328 -14.883 1 90.88 256 THR A CA 1
ATOM 2040 C C . THR A 1 256 ? 8.945 -13.672 -14.148 1 90.88 256 THR A C 1
ATOM 2042 O O . THR A 1 256 ? 9.883 -14.453 -14.289 1 90.88 256 THR A O 1
ATOM 2045 N N . PHE A 1 257 ? 7.863 -14.016 -13.445 1 88.38 257 PHE A N 1
ATOM 2046 C CA . PHE A 1 257 ? 7.961 -15.094 -12.461 1 88.38 257 PHE A CA 1
ATOM 2047 C C . PHE A 1 257 ? 7.148 -16.297 -12.906 1 88.38 257 PHE A C 1
ATOM 2049 O O . PHE A 1 257 ? 7.312 -17.406 -12.367 1 88.38 257 PHE A O 1
ATOM 2056 N N . ARG A 1 258 ? 6.32 -16.125 -13.891 1 88 258 ARG A N 1
ATOM 2057 C CA . ARG A 1 258 ? 5.523 -17.25 -14.336 1 88 258 ARG A CA 1
ATOM 2058 C C . ARG A 1 258 ? 5.93 -17.688 -15.742 1 88 258 ARG A C 1
ATOM 2060 O O . ARG A 1 258 ? 6.152 -18.875 -15.984 1 88 258 ARG A O 1
ATOM 2067 N N . TYR A 1 259 ? 6.078 -16.672 -16.609 1 92.38 259 TYR A N 1
ATOM 2068 C CA . TYR A 1 259 ? 6.422 -16.984 -17.984 1 92.38 259 TYR A CA 1
ATOM 2069 C C . TYR A 1 259 ? 7.934 -17.016 -18.188 1 92.38 259 TYR A C 1
ATOM 2071 O O . TYR A 1 259 ? 8.422 -17.422 -19.25 1 92.38 259 TYR A O 1
ATOM 2079 N N . TYR A 1 260 ? 8.68 -16.531 -17.25 1 90.75 260 TYR A N 1
ATOM 2080 C CA . TYR A 1 260 ? 10.141 -16.547 -17.234 1 90.75 260 TYR A CA 1
ATOM 2081 C C . TYR A 1 260 ? 10.695 -15.727 -18.391 1 90.75 260 TYR A C 1
ATOM 2083 O O . TYR A 1 260 ? 11.664 -16.141 -19.031 1 90.75 260 TYR A O 1
ATOM 2091 N N . ASN A 1 261 ? 9.969 -14.742 -18.75 1 94.06 261 ASN A N 1
ATOM 2092 C CA . ASN A 1 261 ? 10.461 -13.711 -19.656 1 94.06 261 ASN A CA 1
ATOM 2093 C C . ASN A 1 261 ? 11.062 -12.531 -18.891 1 94.06 261 ASN A C 1
ATOM 2095 O O . ASN A 1 261 ? 10.555 -11.414 -18.969 1 94.06 261 ASN A O 1
ATOM 2099 N N . TYR A 1 262 ? 12.188 -12.805 -18.359 1 91.12 262 TYR A N 1
ATOM 2100 C CA . TYR A 1 262 ? 12.797 -11.852 -17.438 1 91.12 262 TYR A CA 1
ATOM 2101 C C . TYR A 1 262 ? 13.18 -10.562 -18.156 1 91.12 262 TYR A C 1
ATOM 2103 O O . TYR A 1 262 ? 13.062 -9.477 -17.594 1 91.12 262 TYR A O 1
ATOM 2111 N N . GLY A 1 263 ? 13.68 -10.727 -19.312 1 94.06 263 GLY A N 1
ATOM 2112 C CA . GLY A 1 263 ? 14.008 -9.547 -20.094 1 94.06 263 GLY A CA 1
ATOM 2113 C C . GLY A 1 263 ? 12.812 -8.648 -20.359 1 94.06 263 GLY A C 1
ATOM 2114 O O . GLY A 1 263 ? 12.867 -7.445 -20.094 1 94.06 263 GLY A O 1
ATOM 2115 N N . TYR A 1 264 ? 11.75 -9.289 -20.812 1 95.88 264 TYR A N 1
ATOM 2116 C CA . TYR A 1 264 ? 10.531 -8.523 -21.094 1 95.88 264 TYR A CA 1
ATOM 2117 C C . TYR A 1 264 ? 9.93 -7.977 -19.797 1 95.88 264 TYR A C 1
ATOM 2119 O O . TYR A 1 264 ? 9.469 -6.832 -19.766 1 95.88 264 TYR A O 1
ATOM 2127 N N . GLY A 1 265 ? 9.992 -8.82 -18.75 1 94.81 265 GLY A N 1
ATOM 2128 C CA . GLY A 1 265 ? 9.547 -8.344 -17.453 1 94.81 265 GLY A CA 1
ATOM 2129 C C . GLY A 1 265 ? 10.32 -7.129 -16.953 1 94.81 265 GLY A C 1
ATOM 2130 O O . GLY A 1 265 ? 9.742 -6.211 -16.375 1 94.81 265 GLY A O 1
ATOM 2131 N N . SER A 1 266 ? 11.57 -7.121 -17.266 1 93.75 266 SER A N 1
ATOM 2132 C CA . SER A 1 266 ? 12.406 -5.988 -16.891 1 93.75 266 SER A CA 1
ATOM 2133 C C . SER A 1 266 ? 12.055 -4.738 -17.688 1 93.75 266 SER A C 1
ATOM 2135 O O . SER A 1 266 ? 12.039 -3.633 -17.141 1 93.75 266 SER A O 1
ATOM 2137 N N . ALA A 1 267 ? 11.789 -4.934 -18.875 1 95.88 267 ALA A N 1
ATOM 2138 C CA . ALA A 1 267 ? 11.375 -3.803 -19.703 1 95.88 267 ALA A CA 1
ATOM 2139 C C . ALA A 1 267 ? 10.078 -3.189 -19.188 1 95.88 267 ALA A C 1
ATOM 2141 O O . ALA A 1 267 ? 9.945 -1.964 -19.109 1 95.88 267 ALA A O 1
ATOM 2142 N N . ILE A 1 268 ? 9.133 -4.016 -18.844 1 95.06 268 ILE A N 1
ATOM 2143 C CA . ILE A 1 268 ? 7.863 -3.535 -18.297 1 95.06 268 ILE A CA 1
ATOM 2144 C C . ILE A 1 268 ? 8.109 -2.803 -16.984 1 95.06 268 ILE A C 1
ATOM 2146 O O . ILE A 1 268 ? 7.512 -1.753 -16.719 1 95.06 268 ILE A O 1
ATOM 2150 N N . SER A 1 269 ? 9.008 -3.352 -16.188 1 92.19 269 SER A N 1
ATOM 2151 C CA . SER A 1 269 ? 9.344 -2.723 -14.914 1 92.19 269 SER A CA 1
ATOM 2152 C C . SER A 1 269 ? 9.898 -1.316 -15.125 1 92.19 269 SER A C 1
ATOM 2154 O O . SER A 1 269 ? 9.547 -0.389 -14.391 1 92.19 269 SER A O 1
ATOM 2156 N N . ILE A 1 270 ? 10.719 -1.168 -16.047 1 90.62 270 ILE A N 1
ATOM 2157 C CA . ILE A 1 270 ? 11.32 0.128 -16.344 1 90.62 270 ILE A CA 1
ATOM 2158 C C . ILE A 1 270 ? 10.25 1.095 -16.844 1 90.62 270 ILE A C 1
ATOM 2160 O O . ILE A 1 270 ? 10.273 2.283 -16.516 1 90.62 270 ILE A O 1
ATOM 2164 N N . MET A 1 271 ? 9.367 0.587 -17.594 1 92.19 271 MET A N 1
ATOM 2165 C CA . MET A 1 271 ? 8.273 1.427 -18.078 1 92.19 271 MET A CA 1
ATOM 2166 C C . MET A 1 271 ? 7.414 1.935 -16.922 1 92.19 271 MET A C 1
ATOM 2168 O O . MET A 1 271 ? 6.973 3.084 -16.938 1 92.19 271 MET A O 1
ATOM 2172 N N . ILE A 1 272 ? 7.148 1.068 -15.969 1 89.12 272 ILE A N 1
ATOM 2173 C CA . ILE A 1 272 ? 6.398 1.474 -14.789 1 89.12 272 ILE A CA 1
ATOM 2174 C C . ILE A 1 272 ? 7.109 2.631 -14.094 1 89.12 272 ILE A C 1
ATOM 2176 O O . ILE A 1 272 ? 6.488 3.641 -13.758 1 89.12 272 ILE A O 1
ATOM 2180 N N . VAL A 1 273 ? 8.398 2.51 -13.961 1 84.81 273 VAL A N 1
ATOM 2181 C CA . VAL A 1 273 ? 9.203 3.527 -13.297 1 84.81 273 VAL A CA 1
ATOM 2182 C C . VAL A 1 273 ? 9.172 4.824 -14.102 1 84.81 273 VAL A C 1
ATOM 2184 O O . VAL A 1 273 ? 8.953 5.902 -13.547 1 84.81 273 VAL A O 1
ATOM 2187 N N . PHE A 1 274 ? 9.289 4.703 -15.359 1 88.38 274 PHE A N 1
ATOM 2188 C CA . PHE A 1 274 ? 9.328 5.867 -16.234 1 88.38 274 PHE A CA 1
ATOM 2189 C C . PHE A 1 274 ? 7.984 6.582 -16.25 1 88.38 274 PHE A C 1
ATOM 2191 O O . PHE A 1 274 ? 7.93 7.812 -16.234 1 88.38 274 PHE A O 1
ATOM 2198 N N . LEU A 1 275 ? 6.934 5.828 -16.344 1 89.5 275 LEU A N 1
ATOM 2199 C CA . LEU A 1 275 ? 5.602 6.418 -16.344 1 89.5 275 LEU A CA 1
ATOM 2200 C C . LEU A 1 275 ? 5.312 7.125 -15.023 1 89.5 275 LEU A C 1
ATOM 2202 O O . LEU A 1 275 ? 4.762 8.227 -15.016 1 89.5 275 LEU A O 1
ATOM 2206 N N . SER A 1 276 ? 5.727 6.477 -13.977 1 85.25 276 SER A N 1
ATOM 2207 C CA . SER A 1 276 ? 5.512 7.062 -12.656 1 85.25 276 SER A CA 1
ATOM 2208 C C . SER A 1 276 ? 6.301 8.359 -12.492 1 85.25 276 SER A C 1
ATOM 2210 O O . SER A 1 276 ? 5.742 9.383 -12.109 1 85.25 276 SER A O 1
ATOM 2212 N N . LEU A 1 277 ? 7.559 8.336 -12.82 1 82.56 277 LEU A N 1
ATOM 2213 C CA . LEU A 1 277 ? 8.406 9.516 -12.688 1 82.56 277 LEU A CA 1
ATOM 2214 C C . LEU A 1 277 ? 7.977 10.609 -13.664 1 82.56 277 LEU A C 1
ATOM 2216 O O . LEU A 1 277 ? 8.008 11.797 -13.336 1 82.56 277 LEU A O 1
ATOM 2220 N N . GLY A 1 278 ? 7.625 10.195 -14.852 1 86.56 278 GLY A N 1
ATOM 2221 C CA . GLY A 1 278 ? 7.176 11.148 -15.852 1 86.56 278 GLY A CA 1
ATOM 2222 C C . GLY A 1 278 ? 5.918 11.891 -15.445 1 86.56 278 GLY A C 1
ATOM 2223 O O . GLY A 1 278 ? 5.875 13.125 -15.5 1 86.56 278 GLY A O 1
ATOM 2224 N N . MET A 1 279 ? 4.973 11.195 -15 1 86.44 279 MET A N 1
ATOM 2225 C CA . MET A 1 279 ? 3.709 11.812 -14.617 1 86.44 279 MET A CA 1
ATOM 2226 C C . MET A 1 279 ? 3.879 12.68 -13.375 1 86.44 279 MET A C 1
ATOM 2228 O O . MET A 1 279 ? 3.285 13.758 -13.273 1 86.44 279 MET A O 1
ATOM 2232 N N . ILE A 1 280 ? 4.695 12.195 -12.492 1 79.38 280 ILE A N 1
ATOM 2233 C CA . ILE A 1 280 ? 4.961 12.969 -11.289 1 79.38 280 ILE A CA 1
ATOM 2234 C C . ILE A 1 280 ? 5.688 14.266 -11.656 1 79.38 280 ILE A C 1
ATOM 2236 O O . ILE A 1 280 ? 5.375 15.328 -11.125 1 79.38 280 ILE A O 1
ATOM 2240 N N . SER A 1 281 ? 6.613 14.203 -12.57 1 82.75 281 SER A N 1
ATOM 2241 C CA . SER A 1 281 ? 7.359 15.375 -13.016 1 82.75 281 SER A CA 1
ATOM 2242 C C . SER A 1 281 ? 6.445 16.406 -13.68 1 82.75 281 SER A C 1
ATOM 2244 O O . SER A 1 281 ? 6.582 17.609 -13.461 1 82.75 281 SER A O 1
ATOM 2246 N N . VAL A 1 282 ? 5.566 15.93 -14.461 1 85.44 282 VAL A N 1
ATOM 2247 C CA . VAL A 1 282 ? 4.613 16.812 -15.125 1 85.44 282 VAL A CA 1
ATOM 2248 C C . VAL A 1 282 ? 3.748 17.516 -14.086 1 85.44 282 VAL A C 1
ATOM 2250 O O . VAL A 1 282 ? 3.531 18.734 -14.164 1 85.44 282 VAL A O 1
ATOM 2253 N N . LEU A 1 283 ? 3.332 16.766 -13.109 1 82 283 LEU A N 1
ATOM 2254 C CA . LEU A 1 283 ? 2.498 17.344 -12.062 1 82 283 LEU A CA 1
ATOM 2255 C C . LEU A 1 283 ? 3.271 18.375 -11.25 1 82 283 LEU A C 1
ATOM 2257 O O . LEU A 1 283 ? 2.721 19.422 -10.883 1 82 283 LEU A O 1
ATOM 2261 N N . MET A 1 284 ? 4.488 18.125 -11.008 1 76 284 MET A N 1
ATOM 2262 C CA . MET A 1 284 ? 5.316 19.031 -10.234 1 76 284 MET A CA 1
ATOM 2263 C C . MET A 1 284 ? 5.559 20.328 -11 1 76 284 MET A C 1
ATOM 2265 O O . MET A 1 284 ? 5.586 21.406 -10.406 1 76 284 MET A O 1
ATOM 2269 N N . THR A 1 285 ? 5.719 20.25 -12.266 1 80.19 285 THR A N 1
ATOM 2270 C CA . THR A 1 285 ? 5.906 21.422 -13.102 1 80.19 285 THR A CA 1
ATOM 2271 C C . THR A 1 285 ? 4.645 22.281 -13.109 1 80.19 285 THR A C 1
ATOM 2273 O O . THR A 1 285 ? 4.723 23.516 -13.031 1 80.19 285 THR A O 1
ATOM 2276 N N . ILE A 1 286 ? 3.553 21.609 -13.117 1 80.5 286 ILE A N 1
ATOM 2277 C CA . ILE A 1 286 ? 2.277 22.312 -13.109 1 80.5 286 ILE A CA 1
ATOM 2278 C C . ILE A 1 286 ? 2.076 23 -11.75 1 80.5 286 ILE A C 1
ATOM 2280 O O . ILE A 1 286 ? 1.615 24.141 -11.68 1 80.5 286 ILE A O 1
ATOM 2284 N N . SER A 1 287 ? 2.379 22.25 -10.727 1 76.69 287 SER A N 1
ATOM 2285 C CA . SER A 1 287 ? 2.232 22.766 -9.375 1 76.69 287 SER A CA 1
ATOM 2286 C C . SER A 1 287 ? 3.088 24.016 -9.164 1 76.69 287 SER A C 1
ATOM 2288 O O . SER A 1 287 ? 2.648 24.969 -8.531 1 76.69 287 SER A O 1
ATOM 2290 N N . ARG A 1 288 ? 4.289 24.031 -9.609 1 73.06 288 ARG A N 1
ATOM 2291 C CA . ARG A 1 288 ? 5.195 25.172 -9.484 1 73.06 288 ARG A CA 1
ATOM 2292 C C . ARG A 1 288 ? 4.645 26.391 -10.211 1 73.06 288 ARG A C 1
ATOM 2294 O O . ARG A 1 288 ? 4.766 27.516 -9.727 1 73.06 288 ARG A O 1
ATOM 2301 N N . ARG A 1 289 ? 4.043 26.156 -11.219 1 73.31 289 ARG A N 1
ATOM 2302 C CA . ARG A 1 289 ? 3.477 27.25 -12 1 73.31 289 ARG A CA 1
ATOM 2303 C C . ARG A 1 289 ? 2.289 27.875 -11.273 1 73.31 289 ARG A C 1
ATOM 2305 O O . ARG A 1 289 ? 2.113 29.094 -11.305 1 73.31 289 ARG A O 1
ATOM 2312 N N . PHE A 1 290 ? 1.595 27 -10.594 1 70.25 290 PHE A N 1
ATOM 2313 C CA . PHE A 1 290 ? 0.432 27.484 -9.859 1 70.25 290 PHE A CA 1
ATOM 2314 C C . PHE A 1 290 ? 0.858 28.203 -8.586 1 70.25 290 PHE A C 1
ATOM 2316 O O . PHE A 1 290 ? 0.239 29.203 -8.195 1 70.25 290 PHE A O 1
ATOM 2323 N N . GLU A 1 291 ? 1.786 27.562 -7.887 1 62.91 291 GLU A N 1
ATOM 2324 C CA . GLU A 1 291 ? 2.283 28.219 -6.68 1 62.91 291 GLU A CA 1
ATOM 2325 C C . GLU A 1 291 ? 2.871 29.594 -7 1 62.91 291 GLU A C 1
ATOM 2327 O O . GLU A 1 291 ? 2.713 30.531 -6.223 1 62.91 291 GLU A O 1
ATOM 2332 N N . ARG A 1 292 ? 3.57 29.734 -8.008 1 57.62 292 ARG A N 1
ATOM 2333 C CA . ARG A 1 292 ? 4.133 31.016 -8.406 1 57.62 292 ARG A CA 1
ATOM 2334 C C . ARG A 1 292 ? 3.029 32.031 -8.688 1 57.62 292 ARG A C 1
ATOM 2336 O O . ARG A 1 292 ? 3.213 33.25 -8.461 1 57.62 292 ARG A O 1
ATOM 2343 N N . LYS A 1 293 ? 1.959 31.469 -9.016 1 52.69 293 LYS A N 1
ATOM 2344 C CA . LYS A 1 293 ? 0.876 32.406 -9.32 1 52.69 293 LYS A CA 1
ATOM 2345 C C . LYS A 1 293 ? 0.212 32.906 -8.039 1 52.69 293 LYS A C 1
ATOM 2347 O O . LYS A 1 293 ? -0.206 34.062 -7.973 1 52.69 293 LYS A O 1
ATOM 2352 N N . TYR A 1 294 ? 0.158 31.969 -7.141 1 50.88 294 TYR A N 1
ATOM 2353 C CA . TYR A 1 294 ? -0.553 32.406 -5.945 1 50.88 294 TYR A CA 1
ATOM 2354 C C . TYR A 1 294 ? 0.418 32.938 -4.906 1 50.88 294 TYR A C 1
ATOM 2356 O O . TYR A 1 294 ? -0.001 33.469 -3.863 1 50.88 294 TYR A O 1
ATOM 2364 N N . GLU A 1 295 ? 1.686 32.688 -5.086 1 47.38 295 GLU A N 1
ATOM 2365 C CA . GLU A 1 295 ? 2.576 33.531 -4.285 1 47.38 295 GLU A CA 1
ATOM 2366 C C . GLU A 1 295 ? 2.748 34.906 -4.906 1 47.38 295 GLU A C 1
ATOM 2368 O O . GLU A 1 295 ? 2.814 35.062 -6.129 1 47.38 295 GLU A O 1
ATOM 2373 N N . MET B 1 1 ? -31 34.625 10.531 1 31.25 1 MET B N 1
ATOM 2374 C CA . MET B 1 1 ? -30.375 33.625 11.383 1 31.25 1 MET B CA 1
ATOM 2375 C C . MET B 1 1 ? -30.828 32.219 10.984 1 31.25 1 MET B C 1
ATOM 2377 O O . MET B 1 1 ? -31.688 31.641 11.625 1 31.25 1 MET B O 1
ATOM 2381 N N . THR B 1 2 ? -31.156 31.828 9.727 1 42.03 2 THR B N 1
ATOM 2382 C CA . THR B 1 2 ? -31.656 30.625 9.094 1 42.03 2 THR B CA 1
ATOM 2383 C C . THR B 1 2 ? -30.859 29.406 9.555 1 42.03 2 THR B C 1
ATOM 2385 O O . THR B 1 2 ? -29.641 29.359 9.43 1 42.03 2 THR B O 1
ATOM 2388 N N . SER B 1 3 ? -31.344 28.562 10.516 1 45.5 3 SER B N 1
ATOM 2389 C CA . SER B 1 3 ? -30.953 27.797 11.703 1 45.5 3 SER B CA 1
ATOM 2390 C C . SER B 1 3 ? -29.969 26.688 11.344 1 45.5 3 SER B C 1
ATOM 2392 O O . SER B 1 3 ? -29.984 26.188 10.211 1 45.5 3 SER B O 1
ATOM 2394 N N . LYS B 1 4 ? -28.812 26.688 12.164 1 50.38 4 LYS B N 1
ATOM 2395 C CA . LYS B 1 4 ? -27.797 25.641 12.227 1 50.38 4 LYS B CA 1
ATOM 2396 C C . LYS B 1 4 ? -28.391 24.266 11.914 1 50.38 4 LYS B C 1
ATOM 2398 O O . LYS B 1 4 ? -27.703 23.406 11.375 1 50.38 4 LYS B O 1
ATOM 2403 N N . THR B 1 5 ? -29.609 24.188 12.359 1 49.31 5 THR B N 1
ATOM 2404 C CA . THR B 1 5 ? -30.297 22.906 12.25 1 49.31 5 THR B CA 1
ATOM 2405 C C . THR B 1 5 ? -30.641 22.594 10.789 1 49.31 5 THR B C 1
ATOM 2407 O O . THR B 1 5 ? -30.578 21.453 10.359 1 49.31 5 THR B O 1
ATOM 2410 N N . GLU B 1 6 ? -31.141 23.531 10.086 1 50.44 6 GLU B N 1
ATOM 2411 C CA . GLU B 1 6 ? -31.562 23.312 8.703 1 50.44 6 GLU B CA 1
ATOM 2412 C C . GLU B 1 6 ? -30.359 23 7.816 1 50.44 6 GLU B C 1
ATOM 2414 O O . GLU B 1 6 ? -30.469 22.188 6.891 1 50.44 6 GLU B O 1
ATOM 2419 N N . LYS B 1 7 ? -29.297 23.656 8.016 1 52.91 7 LYS B N 1
ATOM 2420 C CA . LYS B 1 7 ? -28.094 23.406 7.238 1 52.91 7 LYS B CA 1
ATOM 2421 C C . LYS B 1 7 ? -27.531 22.016 7.531 1 52.91 7 LYS B C 1
ATOM 2423 O O . LYS B 1 7 ? -27.031 21.328 6.633 1 52.91 7 LYS B O 1
ATOM 2428 N N . ARG B 1 8 ? -27.797 21.656 8.766 1 53.12 8 ARG B N 1
ATOM 2429 C CA . ARG B 1 8 ? -27.344 20.328 9.18 1 53.12 8 ARG B CA 1
ATOM 2430 C C . ARG B 1 8 ? -28.094 19.234 8.445 1 53.12 8 ARG B C 1
ATOM 2432 O O . ARG B 1 8 ? -27.5 18.25 8.016 1 53.12 8 ARG B O 1
ATOM 2439 N N . TRP B 1 9 ? -29.422 19.406 8.398 1 51.75 9 TRP B N 1
ATOM 2440 C CA . TRP B 1 9 ? -30.25 18.391 7.758 1 51.75 9 TRP B CA 1
ATOM 2441 C C . TRP B 1 9 ? -29.953 18.328 6.262 1 51.75 9 TRP B C 1
ATOM 2443 O O . TRP B 1 9 ? -29.938 17.25 5.676 1 51.75 9 TRP B O 1
ATOM 2453 N N . SER B 1 10 ? -29.781 19.406 5.664 1 52.19 10 SER B N 1
ATOM 2454 C CA . SER B 1 10 ? -29.516 19.406 4.227 1 52.19 10 SER B CA 1
ATOM 2455 C C . SER B 1 10 ? -28.203 18.703 3.904 1 52.19 10 SER B C 1
ATOM 2457 O O . SER B 1 10 ? -28.125 17.953 2.928 1 52.19 10 SER B O 1
ATOM 2459 N N . TYR B 1 11 ? -27.281 19.016 4.66 1 52.47 11 TYR B N 1
ATOM 2460 C CA . TYR B 1 11 ? -25.984 18.422 4.355 1 52.47 11 TYR B CA 1
ATOM 2461 C C . TYR B 1 11 ? -25.969 16.953 4.77 1 52.47 11 TYR B C 1
ATOM 2463 O O . TYR B 1 11 ? -25.375 16.109 4.078 1 52.47 11 TYR B O 1
ATOM 2471 N N . ALA B 1 12 ? -26.672 16.719 5.871 1 54.03 12 ALA B N 1
ATOM 2472 C CA . ALA B 1 12 ? -26.812 15.32 6.258 1 54.03 12 ALA B CA 1
ATOM 2473 C C . ALA B 1 12 ? -27.531 14.516 5.172 1 54.03 12 ALA B C 1
ATOM 2475 O O . ALA B 1 12 ? -27.188 13.359 4.93 1 54.03 12 ALA B O 1
ATOM 2476 N N . ILE B 1 13 ? -28.484 15.055 4.676 1 53.5 13 ILE B N 1
ATOM 2477 C CA . ILE B 1 13 ? -29.219 14.375 3.615 1 53.5 13 ILE B CA 1
ATOM 2478 C C . ILE B 1 13 ? -28.312 14.18 2.4 1 53.5 13 ILE B C 1
ATOM 2480 O O . ILE B 1 13 ? -28.422 13.164 1.704 1 53.5 13 ILE B O 1
ATOM 2484 N N . LEU B 1 14 ? -27.531 15.102 2.184 1 52.56 14 LEU B N 1
ATOM 2485 C CA . LEU B 1 14 ? -26.688 14.992 0.994 1 52.56 14 LEU B CA 1
ATOM 2486 C C . LEU B 1 14 ? -25.547 14.023 1.226 1 52.56 14 LEU B C 1
ATOM 2488 O O . LEU B 1 14 ? -25.234 13.203 0.358 1 52.56 14 LEU B O 1
ATOM 2492 N N . VAL B 1 15 ? -24.984 14.148 2.418 1 57.16 15 VAL B N 1
ATOM 2493 C CA . VAL B 1 15 ? -23.781 13.367 2.621 1 57.16 15 VAL B CA 1
ATOM 2494 C C . VAL B 1 15 ? -24.125 12.062 3.332 1 57.16 15 VAL B C 1
ATOM 2496 O O . VAL B 1 15 ? -23.438 11.047 3.141 1 57.16 15 VAL B O 1
ATOM 2499 N N . GLY B 1 16 ? -25.234 12.086 4.043 1 58.16 16 GLY B N 1
ATOM 2500 C CA . GLY B 1 16 ? -25.672 10.93 4.805 1 58.16 16 GLY B CA 1
ATOM 2501 C C . GLY B 1 16 ? -25.797 9.672 3.961 1 58.16 16 GLY B C 1
ATOM 2502 O O . GLY B 1 16 ? -25.172 8.656 4.258 1 58.16 16 GLY B O 1
ATOM 2503 N N . PRO B 1 17 ? -26.516 9.82 2.963 1 56.53 17 PRO B N 1
ATOM 2504 C CA . PRO B 1 17 ? -26.688 8.641 2.113 1 56.53 17 PRO B CA 1
ATOM 2505 C C . PRO B 1 17 ? -25.359 8.141 1.543 1 56.53 17 PRO B C 1
ATOM 2507 O O . PRO B 1 17 ? -25.141 6.926 1.437 1 56.53 17 PRO B O 1
ATOM 2510 N N . ALA B 1 18 ? -24.547 9.094 1.289 1 58.84 18 ALA B N 1
ATOM 2511 C CA . ALA B 1 18 ? -23.281 8.703 0.699 1 58.84 18 ALA B CA 1
ATOM 2512 C C . ALA B 1 18 ? -22.406 7.957 1.712 1 58.84 18 ALA B C 1
ATOM 2514 O O . ALA B 1 18 ? -21.797 6.934 1.387 1 58.84 18 ALA B O 1
ATOM 2515 N N . VAL B 1 19 ? -22.562 8.43 2.902 1 62.34 19 VAL B N 1
ATOM 2516 C CA . VAL B 1 19 ? -21.766 7.805 3.945 1 62.34 19 VAL B CA 1
ATOM 2517 C C . VAL B 1 19 ? -22.375 6.457 4.324 1 62.34 19 VAL B C 1
ATOM 2519 O O . VAL B 1 19 ? -21.656 5.488 4.574 1 62.34 19 VAL B O 1
ATOM 2522 N N . LEU B 1 20 ? -23.641 6.465 4.34 1 61.19 20 LEU B N 1
ATOM 2523 C CA . LEU B 1 20 ? -24.297 5.207 4.66 1 61.19 20 LEU B CA 1
ATOM 2524 C C . LEU B 1 20 ? -24.016 4.152 3.598 1 61.19 20 LEU B C 1
ATOM 2526 O O . LEU B 1 20 ? -23.766 2.99 3.924 1 61.19 20 LEU B O 1
ATOM 2530 N N . ILE B 1 21 ? -24 4.609 2.428 1 60.5 21 ILE B N 1
ATOM 2531 C CA . ILE B 1 21 ? -23.688 3.691 1.338 1 60.5 21 ILE B CA 1
ATOM 2532 C C . ILE B 1 21 ? -22.234 3.234 1.445 1 60.5 21 ILE B C 1
ATOM 2534 O O . ILE B 1 21 ? -21.938 2.047 1.289 1 60.5 21 ILE B O 1
ATOM 2538 N N . TYR B 1 22 ? -21.562 4.227 1.87 1 63.88 22 TYR B N 1
ATOM 2539 C CA . TYR B 1 22 ? -20.156 3.904 2.037 1 63.88 22 TYR B CA 1
ATOM 2540 C C . TYR B 1 22 ? -19.953 2.871 3.141 1 63.88 22 TYR B C 1
ATOM 2542 O O . TYR B 1 22 ? -19.219 1.902 2.969 1 63.88 22 TYR B O 1
ATOM 2550 N N . ALA B 1 23 ? -20.781 3.072 4.141 1 63.62 23 ALA B N 1
ATOM 2551 C CA . ALA B 1 23 ? -20.672 2.193 5.301 1 63.62 23 ALA B CA 1
ATOM 2552 C C . ALA B 1 23 ? -21.266 0.818 5.004 1 63.62 23 ALA B C 1
ATOM 2554 O O . ALA B 1 23 ? -20.719 -0.204 5.426 1 63.62 23 ALA B O 1
ATOM 2555 N N . THR B 1 24 ? -22.312 0.861 4.312 1 61.94 24 THR B N 1
ATOM 2556 C CA . THR B 1 24 ? -22.984 -0.404 4.039 1 61.94 24 THR B CA 1
ATOM 2557 C C . THR B 1 24 ? -22.141 -1.284 3.129 1 61.94 24 THR B C 1
ATOM 2559 O O . THR B 1 24 ? -22.062 -2.5 3.318 1 61.94 24 THR B O 1
ATOM 2562 N N . VAL B 1 25 ? -21.531 -0.631 2.297 1 64.75 25 VAL B N 1
ATOM 2563 C CA . VAL B 1 25 ? -20.719 -1.395 1.353 1 64.75 25 VAL B CA 1
ATOM 2564 C C . VAL B 1 25 ? -19.547 -2.047 2.084 1 64.75 25 VAL B C 1
ATOM 2566 O O . VAL B 1 25 ? -19.125 -3.15 1.729 1 64.75 25 VAL B O 1
ATOM 2569 N N . ILE B 1 26 ? -19.219 -1.432 3.125 1 63.84 26 ILE B N 1
ATOM 2570 C CA . ILE B 1 26 ? -18.094 -1.958 3.879 1 63.84 26 ILE B CA 1
ATOM 2571 C C . ILE B 1 26 ? -18.578 -2.982 4.898 1 63.84 26 ILE B C 1
ATOM 2573 O O . ILE B 1 26 ? -17.969 -4.051 5.055 1 63.84 26 ILE B O 1
ATOM 2577 N N . LEU B 1 27 ? -19.641 -2.627 5.539 1 70.88 27 LEU B N 1
ATOM 2578 C CA . LEU B 1 27 ? -20.047 -3.4 6.707 1 70.88 27 LEU B CA 1
ATOM 2579 C C . LEU B 1 27 ? -20.656 -4.73 6.289 1 70.88 27 LEU B C 1
ATOM 2581 O O . LEU B 1 27 ? -20.453 -5.75 6.953 1 70.88 27 LEU B O 1
ATOM 2585 N N . PHE B 1 28 ? -21.312 -4.691 5.207 1 71.06 28 PHE B N 1
ATOM 2586 C CA . PHE B 1 28 ? -22.016 -5.906 4.805 1 71.06 28 PHE B CA 1
ATOM 2587 C C . PHE B 1 28 ? -21.016 -7.027 4.512 1 71.06 28 PHE B C 1
ATOM 2589 O O . PHE B 1 28 ? -21.125 -8.117 5.082 1 71.06 28 PHE B O 1
ATOM 2596 N N . PRO B 1 29 ? -20.031 -6.746 3.717 1 70.94 29 PRO B N 1
ATOM 2597 C CA . PRO B 1 29 ? -19.109 -7.84 3.428 1 70.94 29 PRO B CA 1
ATOM 2598 C C . PRO B 1 29 ? -18.328 -8.297 4.66 1 70.94 29 PRO B C 1
ATOM 2600 O O . PRO B 1 29 ? -18 -9.484 4.781 1 70.94 29 PRO B O 1
ATOM 2603 N N . ILE B 1 30 ? -18.109 -7.434 5.469 1 76.31 30 ILE B N 1
ATOM 2604 C CA . ILE B 1 30 ? -17.406 -7.797 6.691 1 76.31 30 ILE B CA 1
ATOM 2605 C C . ILE B 1 30 ? -18.281 -8.703 7.547 1 76.31 30 ILE B C 1
ATOM 2607 O O . ILE B 1 30 ? -17.828 -9.719 8.062 1 76.31 30 ILE B O 1
ATOM 2611 N N . ILE B 1 31 ? -19.547 -8.336 7.652 1 79.31 31 ILE B N 1
ATOM 2612 C CA . ILE B 1 31 ? -20.484 -9.125 8.43 1 79.31 31 ILE B CA 1
ATOM 2613 C C . ILE B 1 31 ? -20.672 -10.492 7.781 1 79.31 31 ILE B C 1
ATOM 2615 O O . ILE B 1 31 ? -20.734 -11.516 8.469 1 79.31 31 ILE B O 1
ATOM 2619 N N . PHE B 1 32 ? -20.688 -10.484 6.523 1 78.69 32 PHE B N 1
ATOM 2620 C CA . PHE B 1 32 ? -20.828 -11.742 5.793 1 78.69 32 PHE B CA 1
ATOM 2621 C C . PHE B 1 32 ? -19.594 -12.617 6.004 1 78.69 32 PHE B C 1
ATOM 2623 O O . PHE B 1 32 ? -19.719 -13.82 6.238 1 78.69 32 PHE B O 1
ATOM 2630 N N . SER B 1 33 ? -18.438 -12.016 5.879 1 83.44 33 SER B N 1
ATOM 2631 C CA . SER B 1 33 ? -17.219 -12.773 6.133 1 83.44 33 SER B CA 1
ATOM 2632 C C . SER B 1 33 ? -17.188 -13.305 7.562 1 83.44 33 SER B C 1
ATOM 2634 O O . SER B 1 33 ? -16.688 -14.406 7.805 1 83.44 33 SER B O 1
ATOM 2636 N N . PHE B 1 34 ? -17.688 -12.547 8.422 1 89.81 34 PHE B N 1
ATOM 2637 C CA . PHE B 1 34 ? -17.75 -12.961 9.82 1 89.81 34 PHE B CA 1
ATOM 2638 C C . PHE B 1 34 ? -18.656 -14.172 9.984 1 89.81 34 PHE B C 1
ATOM 2640 O O . PHE B 1 34 ? -18.312 -15.117 10.695 1 89.81 34 PHE B O 1
ATOM 2647 N N . SER B 1 35 ? -19.75 -14.148 9.344 1 89.56 35 SER B N 1
ATOM 2648 C CA . SER B 1 35 ? -20.672 -15.281 9.406 1 89.56 35 SER B CA 1
ATOM 2649 C C . SER B 1 35 ? -20.047 -16.531 8.797 1 89.56 35 SER B C 1
ATOM 2651 O O . SER B 1 35 ? -20.203 -17.641 9.328 1 89.56 35 SER B O 1
ATOM 2653 N N . LEU B 1 36 ? -19.328 -16.375 7.727 1 90.5 36 LEU B N 1
ATOM 2654 C CA . LEU B 1 36 ? -18.734 -17.5 7.031 1 90.5 36 LEU B CA 1
ATOM 2655 C C . LEU B 1 36 ? -17.578 -18.094 7.84 1 90.5 36 LEU B C 1
ATOM 2657 O O . LEU B 1 36 ? -17.219 -19.25 7.668 1 90.5 36 LEU B O 1
ATOM 2661 N N . SER B 1 37 ? -17 -17.25 8.711 1 94.88 37 SER B N 1
ATOM 2662 C CA . SER B 1 37 ? -15.875 -17.703 9.516 1 94.88 37 SER B CA 1
ATOM 2663 C C . SER B 1 37 ? -16.297 -18.812 10.477 1 94.88 37 SER B C 1
ATOM 2665 O O . SER B 1 37 ? -15.445 -19.516 11.016 1 94.88 37 SER B O 1
ATOM 2667 N N . PHE B 1 38 ? -17.562 -19 10.609 1 96.75 38 PHE B N 1
ATOM 2668 C CA . PHE B 1 38 ? -18.062 -20.031 11.5 1 96.75 38 PHE B CA 1
ATOM 2669 C C . PHE B 1 38 ? -18.547 -21.25 10.703 1 96.75 38 PHE B C 1
ATOM 2671 O O . PHE B 1 38 ? -19.234 -22.109 11.25 1 96.75 38 PHE B O 1
ATOM 2678 N N . THR B 1 39 ? -18.188 -21.312 9.492 1 95.31 39 THR B N 1
ATOM 2679 C CA . THR B 1 39 ? -18.703 -22.375 8.633 1 95.31 39 THR B CA 1
ATOM 2680 C C . THR B 1 39 ? -17.547 -23.109 7.941 1 95.31 39 THR B C 1
ATOM 2682 O O . THR B 1 39 ? -16.422 -22.609 7.902 1 95.31 39 THR B O 1
ATOM 2685 N N . ARG B 1 40 ? -17.859 -24.328 7.625 1 95.06 40 ARG B N 1
ATOM 2686 C CA . ARG B 1 40 ? -17.062 -25.047 6.629 1 95.06 40 ARG B CA 1
ATOM 2687 C C . ARG B 1 40 ? -17.656 -24.891 5.234 1 95.06 40 ARG B C 1
ATOM 2689 O O . ARG B 1 40 ? -18.766 -25.359 4.973 1 95.06 40 ARG B O 1
ATOM 2696 N N . TRP B 1 41 ? -16.938 -24.094 4.434 1 90.94 41 TRP B N 1
ATOM 2697 C CA . TRP B 1 41 ? -17.453 -23.766 3.109 1 90.94 41 TRP B CA 1
ATOM 2698 C C . TRP B 1 41 ? -16.328 -23.672 2.09 1 90.94 41 TRP B C 1
ATOM 2700 O O . TRP B 1 41 ? -15.273 -23.062 2.365 1 90.94 41 TRP B O 1
ATOM 2710 N N . SER B 1 42 ? -16.516 -24.297 1.001 1 88.06 42 SER B N 1
ATOM 2711 C CA . SER B 1 42 ? -15.516 -24.281 -0.057 1 88.06 42 SER B CA 1
ATOM 2712 C C . SER B 1 42 ? -15.758 -23.141 -1.041 1 88.06 42 SER B C 1
ATOM 2714 O O . SER B 1 42 ? -14.883 -22.812 -1.846 1 88.06 42 SER B O 1
ATOM 2716 N N . GLY B 1 43 ? -16.812 -22.422 -0.902 1 79.38 43 GLY B N 1
ATOM 2717 C CA . GLY B 1 43 ? -17.203 -21.422 -1.881 1 79.38 43 GLY B CA 1
ATOM 2718 C C . GLY B 1 43 ? -18.359 -21.859 -2.77 1 79.38 43 GLY B C 1
ATOM 2719 O O . GLY B 1 43 ? -18.969 -21.047 -3.451 1 79.38 43 GLY B O 1
ATOM 2720 N N . PHE B 1 44 ? -18.516 -23.156 -2.725 1 78 44 PHE B N 1
ATOM 2721 C CA . PHE B 1 44 ? -19.609 -23.75 -3.488 1 78 44 PHE B CA 1
ATOM 2722 C C . PHE B 1 44 ? -20.547 -24.531 -2.574 1 78 44 PHE B C 1
ATOM 2724 O O . PHE B 1 44 ? -20.125 -25.078 -1.561 1 78 44 PHE B O 1
ATOM 2731 N N . GLY B 1 45 ? -21.797 -24.406 -2.883 1 79.5 45 GLY B N 1
ATOM 2732 C CA . GLY B 1 45 ? -22.766 -25.141 -2.078 1 79.5 45 GLY B CA 1
ATOM 2733 C C . GLY B 1 45 ? -23.188 -24.406 -0.822 1 79.5 45 GLY B C 1
ATOM 2734 O O . GLY B 1 45 ? -23.078 -23.188 -0.756 1 79.5 45 GLY B O 1
ATOM 2735 N N . THR B 1 46 ? -23.75 -25.156 0.164 1 84.69 46 THR B N 1
ATOM 2736 C CA . THR B 1 46 ? -24.266 -24.547 1.39 1 84.69 46 THR B CA 1
ATOM 2737 C C . THR B 1 46 ? -23.219 -24.609 2.504 1 84.69 46 THR B C 1
ATOM 2739 O O . THR B 1 46 ? -22.656 -25.672 2.764 1 84.69 46 THR B O 1
ATOM 2742 N N . PRO B 1 47 ? -23.016 -23.516 3.025 1 90.56 47 PRO B N 1
ATOM 2743 C CA . PRO B 1 47 ? -22.078 -23.5 4.152 1 90.56 47 PRO B CA 1
ATOM 2744 C C . PRO B 1 47 ? -22.578 -24.344 5.336 1 90.56 47 PRO B C 1
ATOM 2746 O O . PRO B 1 47 ? -23.781 -24.344 5.637 1 90.56 47 PRO B O 1
ATOM 2749 N N . GLU B 1 48 ? -21.656 -25.125 5.938 1 95 48 GLU B N 1
ATOM 2750 C CA . GLU B 1 48 ? -21.953 -25.922 7.129 1 95 48 GLU B CA 1
ATOM 2751 C C . GLU B 1 48 ? -21.516 -25.188 8.398 1 95 48 GLU B C 1
ATOM 2753 O O . GLU B 1 48 ? -20.359 -24.797 8.531 1 95 48 GLU B O 1
ATOM 2758 N N . TRP B 1 49 ? -22.469 -25.047 9.273 1 96.06 49 TRP B N 1
ATOM 2759 C CA . TRP B 1 49 ? -22.141 -24.391 10.531 1 96.06 49 TRP B CA 1
ATOM 2760 C C . TRP B 1 49 ? -21.266 -25.281 11.406 1 96.06 49 TRP B C 1
ATOM 2762 O O . TRP B 1 49 ? -21.641 -26.422 11.711 1 96.06 49 TRP B O 1
ATOM 2772 N N . ILE B 1 50 ? -20.094 -24.812 11.812 1 97.12 50 ILE B N 1
ATOM 2773 C CA . ILE B 1 50 ? -19.188 -25.594 12.641 1 97.12 50 ILE B CA 1
ATOM 2774 C C . ILE B 1 50 ? -18.797 -24.797 13.883 1 97.12 50 ILE B C 1
ATOM 2776 O O . ILE B 1 50 ? -17.812 -25.109 14.555 1 97.12 50 ILE B O 1
ATOM 2780 N N . GLY B 1 51 ? -19.5 -23.688 14.094 1 96.38 51 GLY B N 1
ATOM 2781 C CA . GLY B 1 51 ? -19.203 -22.875 15.25 1 96.38 51 GLY B CA 1
ATOM 2782 C C . GLY B 1 51 ? -17.797 -22.297 15.242 1 96.38 51 GLY B C 1
ATOM 2783 O O . GLY B 1 51 ? -17.375 -21.688 14.258 1 96.38 51 GLY B O 1
ATOM 2784 N N . LEU B 1 52 ? -17.047 -22.734 16.297 1 96.62 52 LEU B N 1
ATOM 2785 C CA . LEU B 1 52 ? -15.719 -22.156 16.438 1 96.62 52 LEU B CA 1
ATOM 2786 C C . LEU B 1 52 ? -14.656 -23.094 15.852 1 96.62 52 LEU B C 1
ATOM 2788 O O . LEU B 1 52 ? -13.469 -22.953 16.156 1 96.62 52 LEU B O 1
ATOM 2792 N N . GLY B 1 53 ? -15.055 -23.938 15 1 97 53 GLY B N 1
ATOM 2793 C CA . GLY B 1 53 ? -14.172 -24.938 14.43 1 97 53 GLY B CA 1
ATOM 2794 C C . GLY B 1 53 ? -12.977 -24.344 13.703 1 97 53 GLY B C 1
ATOM 2795 O O . GLY B 1 53 ? -11.844 -24.781 13.891 1 97 53 GLY B O 1
ATOM 2796 N N . ASN B 1 54 ? -13.227 -23.266 12.898 1 97.44 54 ASN B N 1
ATOM 2797 C CA . ASN B 1 54 ? -12.148 -22.625 12.156 1 97.44 54 ASN B CA 1
ATOM 2798 C C . ASN B 1 54 ? -11.156 -21.938 13.094 1 97.44 54 ASN B C 1
ATOM 2800 O O . ASN B 1 54 ? -9.953 -21.938 12.836 1 97.44 54 ASN B O 1
ATOM 2804 N N . TYR B 1 55 ? -11.656 -21.438 14.164 1 97 55 TYR B N 1
ATOM 2805 C CA . TYR B 1 55 ? -10.805 -20.734 15.102 1 97 55 TYR B CA 1
ATOM 2806 C C . TYR B 1 55 ? -9.977 -21.703 15.938 1 97 55 TYR B C 1
ATOM 2808 O O . TYR B 1 55 ? -8.82 -21.422 16.266 1 97 55 TYR B O 1
ATOM 2816 N N . THR B 1 56 ? -10.523 -22.812 16.266 1 96.56 56 THR B N 1
ATOM 2817 C CA . THR B 1 56 ? -9.773 -23.844 16.953 1 96.56 56 THR B CA 1
ATOM 2818 C C . THR B 1 56 ? -8.664 -24.406 16.062 1 96.56 56 THR B C 1
ATOM 2820 O O . THR B 1 56 ? -7.543 -24.625 16.516 1 96.56 56 THR B O 1
ATOM 2823 N N . ARG B 1 57 ? -8.977 -24.609 14.852 1 96.44 57 ARG B N 1
ATOM 2824 C CA . ARG B 1 57 ? -7.988 -25.047 13.867 1 96.44 57 ARG B CA 1
ATOM 2825 C C . ARG B 1 57 ? -6.859 -24.031 13.742 1 96.44 57 ARG B C 1
ATOM 2827 O O . ARG B 1 57 ? -5.684 -24.406 13.68 1 96.44 57 ARG B O 1
ATOM 2834 N N . MET B 1 58 ? -7.258 -22.859 13.703 1 96.56 58 MET B N 1
ATOM 2835 C CA . MET B 1 58 ? -6.305 -21.766 13.531 1 96.56 58 MET B CA 1
ATOM 2836 C C . MET B 1 58 ? -5.297 -21.734 14.672 1 96.56 58 MET B C 1
ATOM 2838 O O . MET B 1 58 ? -4.113 -21.484 14.453 1 96.56 58 MET B O 1
ATOM 2842 N N . MET B 1 59 ? -5.715 -22.016 15.898 1 93.94 59 MET B N 1
ATOM 2843 C CA . MET B 1 59 ? -4.867 -21.938 17.094 1 93.94 59 MET B CA 1
ATOM 2844 C C . MET B 1 59 ? -3.77 -23 17.047 1 93.94 59 MET B C 1
ATOM 2846 O O . MET B 1 59 ? -2.686 -22.797 17.594 1 93.94 59 MET B O 1
ATOM 2850 N N . VAL B 1 60 ? -3.99 -24.078 16.328 1 94.81 60 VAL B N 1
ATOM 2851 C CA . VAL B 1 60 ? -3.02 -25.172 16.328 1 94.81 60 VAL B CA 1
ATOM 2852 C C . VAL B 1 60 ? -2.352 -25.266 14.953 1 94.81 60 VAL B C 1
ATOM 2854 O O . VAL B 1 60 ? -1.495 -26.125 14.734 1 94.81 60 VAL B O 1
ATOM 2857 N N . ASP B 1 61 ? -2.703 -24.422 14.062 1 96.69 61 ASP B N 1
ATOM 2858 C CA . ASP B 1 61 ? -2.16 -24.422 12.711 1 96.69 61 ASP B CA 1
ATOM 2859 C C . ASP B 1 61 ? -0.75 -23.828 12.688 1 96.69 61 ASP B C 1
ATOM 2861 O O . ASP B 1 61 ? -0.568 -22.625 12.883 1 96.69 61 ASP B O 1
ATOM 2865 N N . PRO B 1 62 ? 0.234 -24.656 12.375 1 95.94 62 PRO B N 1
ATOM 2866 C CA . PRO B 1 62 ? 1.616 -24.172 12.422 1 95.94 62 PRO B CA 1
ATOM 2867 C C . PRO B 1 62 ? 1.896 -23.094 11.375 1 95.94 62 PRO B C 1
ATOM 2869 O O . PRO B 1 62 ? 2.695 -22.188 11.625 1 95.94 62 PRO B O 1
ATOM 2872 N N . VAL B 1 63 ? 1.22 -23.172 10.273 1 95.94 63 VAL B N 1
ATOM 2873 C CA . VAL B 1 63 ? 1.452 -22.188 9.219 1 95.94 63 VAL B CA 1
ATOM 2874 C C . VAL B 1 63 ? 0.9 -20.828 9.648 1 95.94 63 VAL B C 1
ATOM 2876 O O . VAL B 1 63 ? 1.537 -19.797 9.43 1 95.94 63 VAL B O 1
ATOM 2879 N N . PHE B 1 64 ? -0.265 -20.906 10.273 1 96.69 64 PHE B N 1
ATOM 2880 C CA . PHE B 1 64 ? -0.826 -19.656 10.781 1 96.69 64 PHE B CA 1
ATOM 2881 C C . PHE B 1 64 ? 0.088 -19.031 11.828 1 96.69 64 PHE B C 1
ATOM 2883 O O . PHE B 1 64 ? 0.291 -17.812 11.844 1 96.69 64 PHE B O 1
ATOM 2890 N N . ARG B 1 65 ? 0.662 -19.844 12.617 1 95.56 65 ARG B N 1
ATOM 2891 C CA . ARG B 1 65 ? 1.536 -19.359 13.68 1 95.56 65 ARG B CA 1
ATOM 2892 C C . ARG B 1 65 ? 2.799 -18.719 13.102 1 95.56 65 ARG B C 1
ATOM 2894 O O . ARG B 1 65 ? 3.275 -17.703 13.602 1 95.56 65 ARG B O 1
ATOM 2901 N N . ILE B 1 66 ? 3.316 -19.281 12.086 1 95.94 66 ILE B N 1
ATOM 2902 C CA . ILE B 1 66 ? 4.477 -18.719 11.406 1 95.94 66 ILE B CA 1
ATOM 2903 C C . ILE B 1 66 ? 4.105 -17.375 10.789 1 95.94 66 ILE B C 1
ATOM 2905 O O . ILE B 1 66 ? 4.848 -16.391 10.922 1 95.94 66 ILE B O 1
ATOM 2909 N N . GLY B 1 67 ? 2.9 -17.344 10.141 1 96.5 67 GLY B N 1
ATOM 2910 C CA . GLY B 1 67 ? 2.422 -16.094 9.562 1 96.5 67 GLY B CA 1
ATOM 2911 C C . GLY B 1 67 ? 2.24 -14.992 10.586 1 96.5 67 GLY B C 1
ATOM 2912 O O . GLY B 1 67 ? 2.646 -13.852 10.359 1 96.5 67 GLY B O 1
ATOM 2913 N N . LEU B 1 68 ? 1.692 -15.406 11.719 1 95.69 68 LEU B N 1
ATOM 2914 C CA . LEU B 1 68 ? 1.479 -14.445 12.797 1 95.69 68 LEU B CA 1
ATOM 2915 C C . LEU B 1 68 ? 2.809 -13.914 13.328 1 95.69 68 LEU B C 1
ATOM 2917 O O . LEU B 1 68 ? 2.961 -12.711 13.547 1 95.69 68 LEU B O 1
ATOM 2921 N N . ARG B 1 69 ? 3.705 -14.758 13.531 1 95.94 69 ARG B N 1
ATOM 2922 C CA . ARG B 1 69 ? 5.031 -14.367 13.992 1 95.94 69 ARG B CA 1
ATOM 2923 C C . ARG B 1 69 ? 5.691 -13.398 13.016 1 95.94 69 ARG B C 1
ATOM 2925 O O . ARG B 1 69 ? 6.223 -12.367 13.43 1 95.94 69 ARG B O 1
ATOM 2932 N N . ASN B 1 70 ? 5.66 -13.75 11.773 1 96.94 70 ASN B N 1
ATOM 2933 C CA . ASN B 1 70 ? 6.281 -12.906 10.75 1 96.94 70 ASN B CA 1
ATOM 2934 C C . ASN B 1 70 ? 5.609 -11.539 10.672 1 96.94 70 ASN B C 1
ATOM 2936 O O . ASN B 1 70 ? 6.281 -10.523 10.508 1 96.94 70 ASN B O 1
ATOM 2940 N N . ASN B 1 71 ? 4.293 -11.547 10.812 1 96.56 71 ASN B N 1
ATOM 2941 C CA . ASN B 1 71 ? 3.592 -10.266 10.836 1 96.56 71 ASN B CA 1
ATOM 2942 C C . ASN B 1 71 ? 4.012 -9.422 12.039 1 96.56 71 ASN B C 1
ATOM 2944 O O . ASN B 1 71 ? 4.191 -8.203 11.906 1 96.56 71 ASN B O 1
ATOM 2948 N N . LEU B 1 72 ? 4.145 -10.016 13.141 1 96.19 72 LEU B N 1
ATOM 2949 C CA . LEU B 1 72 ? 4.562 -9.289 14.336 1 96.19 72 LEU B CA 1
ATOM 2950 C C . LEU B 1 72 ? 5.984 -8.758 14.188 1 96.19 72 LEU B C 1
ATOM 2952 O O . LEU B 1 72 ? 6.297 -7.664 14.656 1 96.19 72 LEU B O 1
ATOM 2956 N N . LEU B 1 73 ? 6.805 -9.531 13.555 1 97.19 73 LEU B N 1
ATOM 2957 C CA . LEU B 1 73 ? 8.164 -9.07 13.289 1 97.19 73 LEU B CA 1
ATOM 2958 C C . LEU B 1 73 ? 8.156 -7.871 12.344 1 97.19 73 LEU B C 1
ATOM 2960 O O . LEU B 1 73 ? 8.961 -6.949 12.5 1 97.19 73 LEU B O 1
ATOM 2964 N N . ILE B 1 74 ? 7.254 -7.922 11.414 1 97.06 74 ILE B N 1
ATOM 2965 C CA . ILE B 1 74 ? 7.121 -6.781 10.508 1 97.06 74 ILE B CA 1
ATOM 2966 C C . ILE B 1 74 ? 6.664 -5.555 11.289 1 97.06 74 ILE B C 1
ATOM 2968 O O . ILE B 1 74 ? 7.152 -4.445 11.062 1 97.06 74 ILE B O 1
ATOM 2972 N N . VAL B 1 75 ? 5.758 -5.766 12.195 1 96.06 75 VAL B N 1
ATOM 2973 C CA . VAL B 1 75 ? 5.312 -4.668 13.047 1 96.06 75 VAL B CA 1
ATOM 2974 C C . VAL B 1 75 ? 6.504 -4.102 13.82 1 96.06 75 VAL B C 1
ATOM 2976 O O . VAL B 1 75 ? 6.688 -2.885 13.883 1 96.06 75 VAL B O 1
ATOM 2979 N N . VAL B 1 76 ? 7.293 -4.93 14.352 1 96.56 76 VAL B N 1
ATOM 2980 C CA . VAL B 1 76 ? 8.445 -4.527 15.156 1 96.56 76 VAL B CA 1
ATOM 2981 C C . VAL B 1 76 ? 9.414 -3.723 14.297 1 96.56 76 VAL B C 1
ATOM 2983 O O . VAL B 1 76 ? 9.883 -2.658 14.703 1 96.56 76 VAL B O 1
ATOM 2986 N N . VAL B 1 77 ? 9.68 -4.191 13.141 1 96.31 77 VAL B N 1
ATOM 2987 C CA . VAL B 1 77 ? 10.617 -3.525 12.242 1 96.31 77 VAL B CA 1
ATOM 2988 C C . VAL B 1 77 ? 10.047 -2.176 11.805 1 96.31 77 VAL B C 1
ATOM 2990 O O . VAL B 1 77 ? 10.789 -1.206 11.641 1 96.31 77 VAL B O 1
ATOM 2993 N N . SER B 1 78 ? 8.773 -2.17 11.609 1 95.38 78 SER B N 1
ATOM 2994 C CA . SER B 1 78 ? 8.141 -0.928 11.172 1 95.38 78 SER B CA 1
ATOM 2995 C C . SER B 1 78 ? 8.125 0.109 12.297 1 95.38 78 SER B C 1
ATOM 2997 O O . SER B 1 78 ? 8.523 1.258 12.086 1 95.38 78 SER B O 1
ATOM 2999 N N . VAL B 1 79 ? 7.742 -0.319 13.469 1 94.44 79 VAL B N 1
ATOM 3000 C CA . VAL B 1 79 ? 7.578 0.606 14.586 1 94.44 79 VAL B CA 1
ATOM 3001 C C . VAL B 1 79 ? 8.945 0.974 15.164 1 94.44 79 VAL B C 1
ATOM 3003 O O . VAL B 1 79 ? 9.219 2.146 15.43 1 94.44 79 VAL B O 1
ATOM 3006 N N . PHE B 1 80 ? 9.805 0.046 15.258 1 96 80 PHE B N 1
ATOM 3007 C CA . PHE B 1 80 ? 11.062 0.296 15.953 1 96 80 PHE B CA 1
ATOM 3008 C C . PHE B 1 80 ? 12.203 0.442 14.961 1 96 80 PHE B C 1
ATOM 3010 O O . PHE B 1 80 ? 13.344 0.69 15.352 1 96 80 PHE B O 1
ATOM 3017 N N . GLY B 1 81 ? 11.977 0.26 13.781 1 95.69 81 GLY B N 1
ATOM 3018 C CA . GLY B 1 81 ? 12.977 0.451 12.742 1 95.69 81 GLY B CA 1
ATOM 3019 C C . GLY B 1 81 ? 12.672 1.615 11.82 1 95.69 81 GLY B C 1
ATOM 3020 O O . GLY B 1 81 ? 13.328 2.654 11.883 1 95.69 81 GLY B O 1
ATOM 3021 N N . GLN B 1 82 ? 11.555 1.497 11.078 1 94.06 82 GLN B N 1
ATOM 3022 C CA . GLN B 1 82 ? 11.211 2.473 10.047 1 94.06 82 GLN B CA 1
ATOM 3023 C C . GLN B 1 82 ? 10.922 3.84 10.664 1 94.06 82 GLN B C 1
ATOM 3025 O O . GLN B 1 82 ? 11.391 4.863 10.156 1 94.06 82 GLN B O 1
ATOM 3030 N N . ILE B 1 83 ? 10.203 3.838 11.727 1 94.44 83 ILE B N 1
ATOM 3031 C CA . ILE B 1 83 ? 9.789 5.102 12.328 1 94.44 83 ILE B CA 1
ATOM 3032 C C . ILE B 1 83 ? 11.008 5.82 12.898 1 94.44 83 ILE B C 1
ATOM 3034 O O . ILE B 1 83 ? 11.281 6.969 12.539 1 94.44 83 ILE B O 1
ATOM 3038 N N . PRO B 1 84 ? 11.812 5.176 13.742 1 94.88 84 PRO B N 1
ATOM 3039 C CA . PRO B 1 84 ? 13 5.863 14.242 1 94.88 84 PRO B CA 1
ATOM 3040 C C . PRO B 1 84 ? 13.969 6.258 13.133 1 94.88 84 PRO B C 1
ATOM 3042 O O . PRO B 1 84 ? 14.508 7.367 13.141 1 94.88 84 PRO B O 1
ATOM 3045 N N . PHE B 1 85 ? 14.18 5.395 12.203 1 91.25 85 PHE B N 1
ATOM 3046 C CA . PHE B 1 85 ? 15.094 5.707 11.109 1 91.25 85 PHE B CA 1
ATOM 3047 C C . PHE B 1 85 ? 14.547 6.84 10.25 1 91.25 85 PHE B C 1
ATOM 3049 O O . PHE B 1 85 ? 15.297 7.715 9.812 1 91.25 85 PHE B O 1
ATOM 3056 N N . GLY B 1 86 ? 13.258 6.734 9.953 1 91.12 86 GLY B N 1
ATOM 3057 C CA . GLY B 1 86 ? 12.625 7.82 9.219 1 91.12 86 GLY B CA 1
ATOM 3058 C C . GLY B 1 86 ? 12.758 9.164 9.914 1 91.12 86 GLY B C 1
ATOM 3059 O O . GLY B 1 86 ? 13.023 10.18 9.266 1 91.12 86 GLY B O 1
ATOM 3060 N N . PHE B 1 87 ? 12.602 9.172 11.203 1 93.06 87 PHE B N 1
ATOM 3061 C CA . PHE B 1 87 ? 12.711 10.406 11.977 1 93.06 87 PHE B CA 1
ATOM 3062 C C . PHE B 1 87 ? 14.148 10.922 11.953 1 93.06 87 PHE B C 1
ATOM 3064 O O . PHE B 1 87 ? 14.367 12.125 11.797 1 93.06 87 PHE B O 1
ATOM 3071 N N . ILE B 1 88 ? 15.086 10.039 12.156 1 89.81 88 ILE B N 1
ATOM 3072 C CA . ILE B 1 88 ? 16.484 10.422 12.172 1 89.81 88 ILE B CA 1
ATOM 3073 C C . ILE B 1 88 ? 16.859 11.055 10.836 1 89.81 88 ILE B C 1
ATOM 3075 O O . ILE B 1 88 ? 17.5 12.109 10.797 1 89.81 88 ILE B O 1
ATOM 3079 N N . LEU B 1 89 ? 16.453 10.469 9.797 1 85.94 89 LEU B N 1
ATOM 3080 C CA . LEU B 1 89 ? 16.75 10.992 8.477 1 85.94 89 LEU B CA 1
ATOM 3081 C C . LEU B 1 89 ? 16.062 12.336 8.25 1 85.94 89 LEU B C 1
ATOM 3083 O O . LEU B 1 89 ? 16.656 13.266 7.699 1 85.94 89 LEU B O 1
ATOM 3087 N N . ALA B 1 90 ? 14.82 12.398 8.656 1 88.56 90 ALA B N 1
ATOM 3088 C CA . ALA B 1 90 ? 14.094 13.664 8.555 1 88.56 90 ALA B CA 1
ATOM 3089 C C . ALA B 1 90 ? 14.789 14.766 9.359 1 88.56 90 ALA B C 1
ATOM 3091 O O . ALA B 1 90 ? 14.898 15.898 8.891 1 88.56 90 ALA B O 1
ATOM 3092 N N . TYR B 1 91 ? 15.188 14.43 10.523 1 88.81 91 TYR B N 1
ATOM 3093 C CA . TYR B 1 91 ? 15.836 15.391 11.414 1 88.81 91 TYR B CA 1
ATOM 3094 C C . TYR B 1 91 ? 17.125 15.914 10.789 1 88.81 91 TYR B C 1
ATOM 3096 O O . TYR B 1 91 ? 17.406 17.109 10.852 1 88.81 91 TYR B O 1
ATOM 3104 N N . ILE B 1 92 ? 17.844 15.062 10.195 1 84.12 92 ILE B N 1
ATOM 3105 C CA . ILE B 1 92 ? 19.094 15.422 9.562 1 84.12 92 ILE B CA 1
ATOM 3106 C C . ILE B 1 92 ? 18.844 16.391 8.414 1 84.12 92 ILE B C 1
ATOM 3108 O O . ILE B 1 92 ? 19.562 17.391 8.258 1 84.12 92 ILE B O 1
ATOM 3112 N N . VAL B 1 93 ? 17.906 16.125 7.688 1 82.25 93 VAL B N 1
ATOM 3113 C CA . VAL B 1 93 ? 17.562 16.984 6.562 1 82.25 93 VAL B CA 1
ATOM 3114 C C . VAL B 1 93 ? 17.016 18.312 7.074 1 82.25 93 VAL B C 1
ATOM 3116 O O . VAL B 1 93 ? 17.391 19.375 6.562 1 82.25 93 VAL B O 1
ATOM 3119 N N . TYR B 1 94 ? 16.203 18.203 8.102 1 85.94 94 TYR B N 1
ATOM 3120 C CA . TYR B 1 94 ? 15.57 19.375 8.688 1 85.94 94 TYR B CA 1
ATOM 3121 C C . TYR B 1 94 ? 16.609 20.344 9.258 1 85.94 94 TYR B C 1
ATOM 3123 O O . TYR B 1 94 ? 16.516 21.547 9.062 1 85.94 94 TYR B O 1
ATOM 3131 N N . ARG B 1 95 ? 17.516 19.828 9.898 1 84.5 95 ARG B N 1
ATOM 3132 C CA . ARG B 1 95 ? 18.516 20.641 10.57 1 84.5 95 ARG B CA 1
ATOM 3133 C C . ARG B 1 95 ? 19.625 21.047 9.594 1 84.5 95 ARG B C 1
ATOM 3135 O O . ARG B 1 95 ? 20.562 21.734 9.984 1 84.5 95 ARG B O 1
ATOM 3142 N N . LYS B 1 96 ? 19.328 20.703 8.195 1 76 96 LYS B N 1
ATOM 3143 C CA . LYS B 1 96 ? 20.281 21.062 7.148 1 76 96 LYS B CA 1
ATOM 3144 C C . LYS B 1 96 ? 21.703 20.688 7.547 1 76 96 LYS B C 1
ATOM 3146 O O . LYS B 1 96 ? 22.641 21.484 7.355 1 76 96 LYS B O 1
ATOM 3151 N N . ILE B 1 97 ? 21.656 19.719 8.133 1 65.88 97 ILE B N 1
ATOM 3152 C CA . ILE B 1 97 ? 22.953 19.219 8.609 1 65.88 97 ILE B CA 1
ATOM 3153 C C . ILE B 1 97 ? 23.812 18.781 7.422 1 65.88 97 ILE B C 1
ATOM 3155 O O . ILE B 1 97 ? 25.031 18.891 7.465 1 65.88 97 ILE B O 1
ATOM 3159 N N . VAL B 1 98 ? 23.141 18.344 6.363 1 61.59 98 V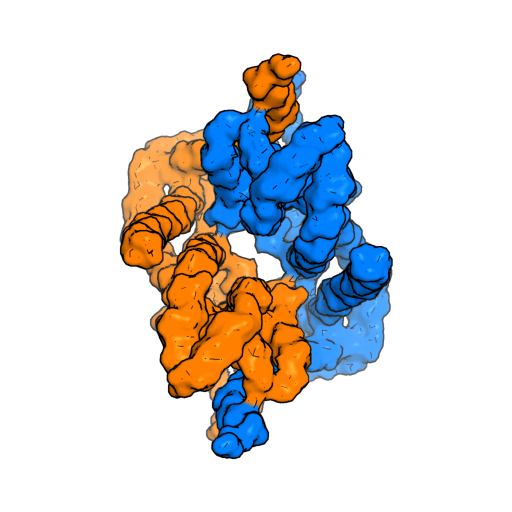AL B N 1
ATOM 3160 C CA . VAL B 1 98 ? 23.859 17.922 5.172 1 61.59 98 VAL B CA 1
ATOM 3161 C C . VAL B 1 98 ? 23.562 18.875 4.016 1 61.59 98 VAL B C 1
ATOM 3163 O O . VAL B 1 98 ? 22.469 19.438 3.936 1 61.59 98 VAL B O 1
ATOM 3166 N N . GLY B 1 99 ? 24.656 19.203 3.293 1 61.97 99 GLY B N 1
ATOM 3167 C CA . GLY B 1 99 ? 24.422 19.953 2.064 1 61.97 99 GLY B CA 1
ATOM 3168 C C . GLY B 1 99 ? 23.688 19.141 1.014 1 61.97 99 GLY B C 1
ATOM 3169 O O . GLY B 1 99 ? 23.781 17.906 0.999 1 61.97 99 GLY B O 1
ATOM 3170 N N . GLY B 1 100 ? 22.766 19.781 0.25 1 65.25 100 GLY B N 1
ATOM 3171 C CA . GLY B 1 100 ? 22.031 19.078 -0.798 1 65.25 100 GLY B CA 1
ATOM 3172 C C . GLY B 1 100 ? 20.828 18.312 -0.285 1 65.25 100 GLY B C 1
ATOM 3173 O O . GLY B 1 100 ? 20.578 17.188 -0.698 1 65.25 100 GLY B O 1
ATOM 3174 N N . HIS B 1 101 ? 20.188 18.812 0.655 1 70.69 101 HIS B N 1
ATOM 3175 C CA . HIS B 1 101 ? 19.094 18.172 1.389 1 70.69 101 HIS B CA 1
ATOM 3176 C C . HIS B 1 101 ? 18 17.703 0.442 1 70.69 101 HIS B C 1
ATOM 3178 O O . HIS B 1 101 ? 17.391 16.656 0.668 1 70.69 101 HIS B O 1
ATOM 3184 N N . GLN B 1 102 ? 17.922 18.344 -0.608 1 70 102 GLN B N 1
ATOM 3185 C CA . GLN B 1 102 ? 16.875 17.953 -1.559 1 70 102 GLN B CA 1
ATOM 3186 C C . GLN B 1 102 ? 17.234 16.625 -2.227 1 70 102 GLN B C 1
ATOM 3188 O O . GLN B 1 102 ? 16.344 15.797 -2.467 1 70 102 GLN B O 1
ATOM 3193 N N . PHE B 1 103 ? 18.484 16.516 -2.459 1 68.81 103 PHE B N 1
ATOM 3194 C CA . PHE B 1 103 ? 18.938 15.289 -3.09 1 68.81 103 PHE B CA 1
ATOM 3195 C C . PHE B 1 103 ? 18.719 14.094 -2.17 1 68.81 103 PHE B C 1
ATOM 3197 O O . PHE B 1 103 ? 18.188 13.062 -2.598 1 68.81 103 PHE B O 1
ATOM 3204 N N . PHE B 1 104 ? 19.047 14.25 -0.981 1 69.75 104 PHE B N 1
ATOM 3205 C CA . PHE B 1 104 ? 18.922 13.156 -0.02 1 69.75 104 PHE B CA 1
ATOM 3206 C C . PHE B 1 104 ? 17.453 12.828 0.234 1 69.75 104 PHE B C 1
ATOM 3208 O O . PHE B 1 104 ? 17.094 11.656 0.328 1 69.75 104 PHE B O 1
ATOM 3215 N N . GLU B 1 105 ? 16.703 13.773 0.271 1 73.12 105 GLU B N 1
ATOM 3216 C CA . GLU B 1 105 ? 15.273 13.57 0.463 1 73.12 105 GLU B CA 1
ATOM 3217 C C . GLU B 1 105 ? 14.664 12.773 -0.69 1 73.12 105 GLU B C 1
ATOM 3219 O O . GLU B 1 105 ? 13.883 11.852 -0.469 1 73.12 105 GLU B O 1
ATOM 3224 N N . THR B 1 106 ? 15.164 13.078 -1.784 1 69.62 106 THR B N 1
ATOM 3225 C CA . THR B 1 106 ? 14.641 12.414 -2.975 1 69.62 106 THR B CA 1
ATOM 3226 C C . THR B 1 106 ? 15.102 10.953 -3.021 1 69.62 106 THR B C 1
ATOM 3228 O O . THR B 1 106 ? 14.305 10.062 -3.316 1 69.62 106 THR B O 1
ATOM 3231 N N . MET B 1 107 ? 16.25 10.75 -2.67 1 70.38 107 MET B N 1
ATOM 3232 C CA . MET B 1 107 ? 16.812 9.406 -2.746 1 70.38 107 MET B CA 1
ATOM 3233 C C . MET B 1 107 ? 16.172 8.484 -1.72 1 70.38 107 MET B C 1
ATOM 3235 O O . MET B 1 107 ? 15.961 7.301 -1.991 1 70.38 107 MET B O 1
ATOM 3239 N N . ILE B 1 108 ? 15.898 9.055 -0.646 1 73.44 108 ILE B N 1
ATOM 3240 C CA . ILE B 1 108 ? 15.336 8.242 0.432 1 73.44 108 ILE B CA 1
ATOM 3241 C C . ILE B 1 108 ? 13.867 7.949 0.152 1 73.44 108 ILE B C 1
ATOM 3243 O O . ILE B 1 108 ? 13.367 6.867 0.477 1 73.44 108 ILE B O 1
ATOM 3247 N N . PHE B 1 109 ? 13.297 8.82 -0.635 1 72.62 109 PHE B N 1
ATOM 3248 C CA . PHE B 1 109 ? 11.875 8.672 -0.921 1 72.62 109 PHE B CA 1
ATOM 3249 C C . PHE B 1 109 ? 11.664 7.84 -2.18 1 72.62 109 PHE B C 1
ATOM 3251 O O . PHE B 1 109 ? 10.594 7.246 -2.365 1 72.62 109 PHE B O 1
ATOM 3258 N N . LEU B 1 110 ? 12.656 7.648 -2.938 1 73.38 110 LEU B N 1
ATOM 3259 C CA . LEU B 1 110 ? 12.57 7.062 -4.27 1 73.38 110 LEU B CA 1
ATOM 3260 C C . LEU B 1 110 ? 12.062 5.625 -4.203 1 73.38 110 LEU B C 1
ATOM 3262 O O . LEU B 1 110 ? 11.258 5.207 -5.039 1 73.38 110 LEU B O 1
ATOM 3266 N N . PRO B 1 111 ? 12.445 4.871 -3.217 1 74.44 111 PRO B N 1
ATOM 3267 C CA . PRO B 1 111 ? 12.023 3.469 -3.205 1 74.44 111 PRO B CA 1
ATOM 3268 C C . PRO B 1 111 ? 10.508 3.311 -3.195 1 74.44 111 PRO B C 1
ATOM 3270 O O . PRO B 1 111 ? 9.961 2.455 -3.9 1 74.44 111 PRO B O 1
ATOM 3273 N N . ILE B 1 112 ? 9.914 4.145 -2.488 1 74.88 112 ILE B N 1
ATOM 3274 C CA . ILE B 1 112 ? 8.477 3.951 -2.316 1 74.88 112 ILE B CA 1
ATOM 3275 C C . ILE B 1 112 ? 7.738 4.414 -3.572 1 74.88 112 ILE B C 1
ATOM 3277 O O . ILE B 1 112 ? 6.547 4.141 -3.736 1 74.88 112 ILE B O 1
ATOM 3281 N N . THR B 1 113 ? 8.492 5.074 -4.441 1 73.44 113 THR B N 1
ATOM 3282 C CA . THR B 1 113 ? 7.898 5.48 -5.711 1 73.44 113 THR B CA 1
ATOM 3283 C C . THR B 1 113 ? 7.93 4.332 -6.715 1 73.44 113 THR B C 1
ATOM 3285 O O . THR B 1 113 ? 7.246 4.375 -7.738 1 73.44 113 THR B O 1
ATOM 3288 N N . VAL B 1 114 ? 8.727 3.375 -6.355 1 79.19 114 VAL B N 1
ATOM 3289 C CA . VAL B 1 114 ? 8.828 2.18 -7.191 1 79.19 114 VAL B CA 1
ATOM 3290 C C . VAL B 1 114 ? 7.828 1.133 -6.719 1 79.19 114 VAL B C 1
ATOM 3292 O O . VAL B 1 114 ? 7.609 0.97 -5.512 1 79.19 114 VAL B O 1
ATOM 3295 N N . SER B 1 115 ? 7.188 0.48 -7.676 1 85.06 115 SER B N 1
ATOM 3296 C CA . SER B 1 115 ? 6.219 -0.562 -7.352 1 85.06 115 SER B CA 1
ATOM 3297 C C . SER B 1 115 ? 6.84 -1.64 -6.473 1 85.06 115 SER B C 1
ATOM 3299 O O . SER B 1 115 ? 8.008 -1.999 -6.648 1 85.06 115 SER B O 1
ATOM 3301 N N . ALA B 1 116 ? 6.031 -2.111 -5.551 1 87.06 116 ALA B N 1
ATOM 3302 C CA . ALA B 1 116 ? 6.484 -3.186 -4.668 1 87.06 116 ALA B CA 1
ATOM 3303 C C . ALA B 1 116 ? 6.883 -4.422 -5.473 1 87.06 116 ALA B C 1
ATOM 3305 O O . ALA B 1 116 ? 7.809 -5.145 -5.094 1 87.06 116 ALA B O 1
ATOM 3306 N N . ILE B 1 117 ? 6.23 -4.605 -6.531 1 88.19 117 ILE B N 1
ATOM 3307 C CA . ILE B 1 117 ? 6.488 -5.785 -7.348 1 88.19 117 ILE B CA 1
ATOM 3308 C C . ILE B 1 117 ? 7.832 -5.641 -8.055 1 88.19 117 ILE B C 1
ATOM 3310 O O . ILE B 1 117 ? 8.586 -6.609 -8.18 1 88.19 117 ILE B O 1
ATOM 3314 N N . VAL B 1 118 ? 8.094 -4.465 -8.523 1 84.38 118 VAL B N 1
ATOM 3315 C CA . VAL B 1 118 ? 9.375 -4.191 -9.156 1 84.38 118 VAL B CA 1
ATOM 3316 C C . VAL B 1 118 ? 10.5 -4.355 -8.133 1 84.38 118 VAL B C 1
ATOM 3318 O O . VAL B 1 118 ? 11.531 -4.969 -8.43 1 84.38 118 VAL B O 1
ATOM 3321 N N . VAL B 1 119 ? 10.242 -3.844 -7.004 1 86.12 119 VAL B N 1
ATOM 3322 C CA . VAL B 1 119 ? 11.227 -3.961 -5.93 1 86.12 119 VAL B CA 1
ATOM 3323 C C . VAL B 1 119 ? 11.453 -5.434 -5.598 1 86.12 119 VAL B C 1
ATOM 3325 O O . VAL B 1 119 ? 12.594 -5.863 -5.402 1 86.12 119 VAL B O 1
ATOM 3328 N N . ALA B 1 120 ? 10.391 -6.156 -5.547 1 88.38 120 ALA B N 1
ATOM 3329 C CA . ALA B 1 120 ? 10.484 -7.586 -5.262 1 88.38 120 ALA B CA 1
ATOM 3330 C C . ALA B 1 120 ? 11.32 -8.305 -6.316 1 88.38 120 ALA B C 1
ATOM 3332 O O . ALA B 1 120 ? 12.156 -9.148 -5.988 1 88.38 120 ALA B O 1
ATOM 3333 N N . LYS B 1 121 ? 11.078 -8.008 -7.523 1 83 121 LYS B N 1
ATOM 3334 C CA . LYS B 1 121 ? 11.844 -8.602 -8.617 1 83 121 LYS B CA 1
ATOM 3335 C C . LYS B 1 121 ? 13.328 -8.305 -8.469 1 83 121 LYS B C 1
ATOM 3337 O O . LYS B 1 121 ? 14.172 -9.195 -8.648 1 83 121 LYS B O 1
ATOM 3342 N N . LEU B 1 122 ? 13.609 -7.152 -8.148 1 80.56 122 LEU B N 1
ATOM 3343 C CA . LEU B 1 122 ? 15 -6.727 -8.008 1 80.56 122 LEU B CA 1
ATOM 3344 C C . LEU B 1 122 ? 15.688 -7.488 -6.879 1 80.56 122 LEU B C 1
ATOM 3346 O O . LEU B 1 122 ? 16.797 -7.988 -7.055 1 80.56 122 LEU B O 1
ATOM 3350 N N . TRP B 1 123 ? 15.062 -7.617 -5.824 1 82 123 TRP B N 1
ATOM 3351 C CA . TRP B 1 123 ? 15.664 -8.281 -4.676 1 82 123 TRP B CA 1
ATOM 3352 C C . TRP B 1 123 ? 15.695 -9.789 -4.875 1 82 123 TRP B C 1
ATOM 3354 O O . TRP B 1 123 ? 16.594 -10.469 -4.359 1 82 123 TRP B O 1
ATOM 3364 N N . ASN B 1 124 ? 14.734 -10.305 -5.609 1 81.5 124 ASN B N 1
ATOM 3365 C CA . ASN B 1 124 ? 14.789 -11.711 -5.984 1 81.5 124 ASN B CA 1
ATOM 3366 C C . ASN B 1 124 ? 16.047 -12.031 -6.789 1 81.5 124 ASN B C 1
ATOM 3368 O O . ASN B 1 124 ? 16.656 -13.086 -6.602 1 81.5 124 ASN B O 1
ATOM 3372 N N . GLN B 1 125 ? 16.359 -11.133 -7.586 1 74.5 125 GLN B N 1
ATOM 3373 C CA . GLN B 1 125 ? 17.562 -11.32 -8.391 1 74.5 125 GLN B CA 1
ATOM 3374 C C . GLN B 1 125 ? 18.828 -11.227 -7.531 1 74.5 125 GLN B C 1
ATOM 3376 O O . GLN B 1 125 ? 19.812 -11.914 -7.785 1 74.5 125 GLN B O 1
ATOM 3381 N N . ILE B 1 126 ? 18.75 -10.406 -6.578 1 75.88 126 ILE B N 1
ATOM 3382 C CA . ILE B 1 126 ? 19.891 -10.227 -5.68 1 75.88 126 ILE B CA 1
ATOM 3383 C C . ILE B 1 126 ? 20.078 -11.477 -4.832 1 75.88 126 ILE B C 1
ATOM 3385 O O . ILE B 1 126 ? 21.219 -11.938 -4.641 1 75.88 126 ILE B O 1
ATOM 3389 N N . PHE B 1 127 ? 18.984 -12.055 -4.43 1 78.38 127 PHE B N 1
ATOM 3390 C CA . PHE B 1 127 ? 19.062 -13.18 -3.508 1 78.38 127 PHE B CA 1
ATOM 3391 C C . PHE B 1 127 ? 19.188 -14.492 -4.266 1 78.38 127 PHE B C 1
ATOM 3393 O O . PHE B 1 127 ? 19.516 -15.531 -3.676 1 78.38 127 PHE B O 1
ATOM 3400 N N . SER B 1 128 ? 18.984 -14.422 -5.531 1 77.19 128 SER B N 1
ATOM 3401 C CA . SER B 1 128 ? 19.031 -15.633 -6.348 1 77.19 128 SER B CA 1
ATOM 3402 C C . SER B 1 128 ? 20.453 -16.188 -6.414 1 77.19 128 SER B C 1
ATOM 3404 O O . SER B 1 128 ? 21.422 -15.438 -6.406 1 77.19 128 SER B O 1
ATOM 3406 N N . PRO B 1 129 ? 20.516 -17.531 -6.441 1 74.56 129 PRO B N 1
ATOM 3407 C CA . PRO B 1 129 ? 21.844 -18.141 -6.609 1 74.56 129 PRO B CA 1
ATOM 3408 C C . PRO B 1 129 ? 22.562 -17.656 -7.867 1 74.56 129 PRO B C 1
ATOM 3410 O O . PRO B 1 129 ? 23.781 -17.656 -7.918 1 74.56 129 PRO B O 1
ATOM 3413 N N . ALA B 1 130 ? 21.797 -17.281 -8.797 1 66.88 130 ALA B N 1
ATOM 3414 C CA . ALA B 1 130 ? 22.391 -16.812 -10.047 1 66.88 130 ALA B CA 1
ATOM 3415 C C . ALA B 1 130 ? 22.484 -15.289 -10.055 1 66.88 130 ALA B C 1
ATOM 3417 O O . ALA B 1 130 ? 22.844 -14.688 -11.078 1 66.88 130 ALA B O 1
ATOM 3418 N N . GLY B 1 131 ? 22.266 -14.719 -8.898 1 70.69 131 GLY B N 1
ATOM 3419 C CA . GLY B 1 131 ? 22.219 -13.266 -8.844 1 70.69 131 GLY B CA 1
ATOM 3420 C C . GLY B 1 131 ? 23.594 -12.641 -8.719 1 70.69 131 GLY B C 1
ATOM 3421 O O . GLY B 1 131 ? 24.562 -13.312 -8.352 1 70.69 131 GLY B O 1
ATOM 3422 N N . VAL B 1 132 ? 23.672 -11.375 -9.047 1 66.62 132 VAL B N 1
ATOM 3423 C CA . VAL B 1 132 ? 24.922 -10.633 -9.094 1 66.62 132 VAL B CA 1
ATOM 3424 C C . VAL B 1 132 ? 25.547 -10.578 -7.695 1 66.62 132 VAL B C 1
ATOM 3426 O O . VAL B 1 132 ? 26.766 -10.703 -7.543 1 66.62 132 VAL B O 1
ATOM 3429 N N . VAL B 1 133 ? 24.75 -10.5 -6.75 1 70.81 133 VAL B N 1
ATOM 3430 C CA . VAL B 1 133 ? 25.281 -10.375 -5.398 1 70.81 133 VAL B CA 1
ATOM 3431 C C . VAL B 1 133 ? 25.875 -11.711 -4.957 1 70.81 133 VAL B C 1
ATOM 3433 O O . VAL B 1 133 ? 26.953 -11.742 -4.344 1 70.81 133 VAL B O 1
ATOM 3436 N N . THR B 1 134 ? 25.125 -12.68 -5.297 1 75.62 134 THR B N 1
ATOM 3437 C CA . THR B 1 134 ? 25.641 -14.008 -4.977 1 75.62 134 THR B CA 1
ATOM 3438 C C . THR B 1 134 ? 26.969 -14.25 -5.699 1 75.62 134 THR B C 1
ATOM 3440 O O . THR B 1 134 ? 27.906 -14.797 -5.117 1 75.62 134 THR B O 1
ATOM 3443 N N . GLN B 1 135 ? 27.047 -13.766 -6.848 1 74.38 135 GLN B N 1
ATOM 3444 C CA . GLN B 1 135 ? 28.266 -13.938 -7.617 1 74.38 135 GLN B CA 1
ATOM 3445 C C . GLN B 1 135 ? 29.406 -13.125 -7.023 1 74.38 135 GLN B C 1
ATOM 3447 O O . GLN B 1 135 ? 30.547 -13.602 -6.941 1 74.38 135 GLN B O 1
ATOM 3452 N N . LEU B 1 136 ? 29.078 -11.945 -6.633 1 73.88 136 LEU B N 1
ATOM 3453 C CA . LEU B 1 136 ? 30.094 -11.086 -6.027 1 73.88 136 LEU B CA 1
ATOM 3454 C C . LEU B 1 136 ? 30.609 -11.688 -4.727 1 73.88 136 LEU B C 1
ATOM 3456 O O . LEU B 1 136 ? 31.812 -11.633 -4.445 1 73.88 136 LEU B O 1
ATOM 3460 N N . VAL B 1 137 ? 29.703 -12.211 -4.027 1 76.81 137 VAL B N 1
ATOM 3461 C CA . VAL B 1 137 ? 30.094 -12.828 -2.764 1 76.81 137 VAL B CA 1
ATOM 3462 C C . VAL B 1 137 ? 30.969 -14.047 -3.029 1 76.81 137 VAL B C 1
ATOM 3464 O O . VAL B 1 137 ? 31.938 -14.289 -2.309 1 76.81 137 VAL B O 1
ATOM 3467 N N . ARG B 1 138 ? 30.516 -14.75 -4.023 1 81.62 138 ARG B N 1
ATOM 3468 C CA . ARG B 1 138 ? 31.312 -15.914 -4.402 1 81.62 138 ARG B CA 1
ATOM 3469 C C . ARG B 1 138 ? 32.75 -15.516 -4.738 1 81.62 138 ARG B C 1
ATOM 3471 O O . ARG B 1 138 ? 33.688 -16.203 -4.34 1 81.62 138 ARG B O 1
ATOM 3478 N N . ILE B 1 139 ? 32.875 -14.422 -5.344 1 81.06 139 ILE B N 1
ATOM 3479 C CA . ILE B 1 139 ? 34.188 -13.945 -5.758 1 81.06 139 ILE B CA 1
ATOM 3480 C C . ILE B 1 139 ? 34.969 -13.453 -4.543 1 81.06 139 ILE B C 1
ATOM 3482 O O . ILE B 1 139 ? 36.156 -13.812 -4.355 1 81.06 139 ILE B O 1
ATOM 3486 N N . VAL B 1 140 ? 34.344 -12.711 -3.738 1 82.75 140 VAL B N 1
ATOM 3487 C CA . VAL B 1 140 ? 35 -12.078 -2.604 1 82.75 140 VAL B CA 1
ATOM 3488 C C . VAL B 1 140 ? 35.375 -13.133 -1.561 1 82.75 140 VAL B C 1
ATOM 3490 O O . VAL B 1 140 ? 36.438 -13.086 -0.97 1 82.75 140 VAL B O 1
ATOM 3493 N N . GLN B 1 141 ? 34.438 -13.977 -1.406 1 83.94 141 GLN B N 1
ATOM 3494 C CA . GLN B 1 141 ? 34.656 -14.984 -0.374 1 83.94 141 GLN B CA 1
ATOM 3495 C C . GLN B 1 141 ? 35.344 -16.219 -0.95 1 83.94 141 GLN B C 1
ATOM 3497 O O . GLN B 1 141 ? 35.625 -17.172 -0.224 1 83.94 141 GLN B O 1
ATOM 3502 N N . ASP B 1 142 ? 35.594 -16.25 -2.217 1 84.38 142 ASP B N 1
ATOM 3503 C CA . ASP B 1 142 ? 36.219 -17.375 -2.906 1 84.38 142 ASP B CA 1
ATOM 3504 C C . ASP B 1 142 ? 35.469 -18.672 -2.625 1 84.38 142 ASP B C 1
ATOM 3506 O O . ASP B 1 142 ? 36.062 -19.672 -2.234 1 84.38 142 ASP B O 1
ATOM 3510 N N . ASN B 1 143 ? 34.219 -18.578 -2.537 1 85.12 143 ASN B N 1
ATOM 3511 C CA . ASN B 1 143 ? 33.312 -19.703 -2.34 1 85.12 143 ASN B CA 1
ATOM 3512 C C . ASN B 1 143 ? 32.312 -19.812 -3.479 1 85.12 143 ASN B C 1
ATOM 3514 O O . ASN B 1 143 ? 31.234 -19.219 -3.422 1 85.12 143 ASN B O 1
ATOM 3518 N N . PRO B 1 144 ? 32.75 -20.641 -4.492 1 77.69 144 PRO B N 1
ATOM 3519 C CA . PRO B 1 144 ? 31.906 -20.75 -5.691 1 77.69 144 PRO B CA 1
ATOM 3520 C C . PRO B 1 144 ? 30.516 -21.328 -5.395 1 77.69 144 PRO B C 1
ATOM 3522 O O . PRO B 1 144 ? 29.594 -21.172 -6.195 1 77.69 144 PRO B O 1
ATOM 3525 N N . ARG B 1 145 ? 30.359 -21.891 -4.234 1 77.38 145 ARG B N 1
ATOM 3526 C CA . ARG B 1 145 ? 29.094 -22.562 -3.934 1 77.38 145 ARG B CA 1
ATOM 3527 C C . ARG B 1 145 ? 28.234 -21.703 -3.014 1 77.38 145 ARG B C 1
ATOM 3529 O O . ARG B 1 145 ? 27.172 -22.156 -2.553 1 77.38 145 ARG B O 1
ATOM 3536 N N . TYR B 1 146 ? 28.672 -20.625 -2.848 1 78.19 146 TYR B N 1
ATOM 3537 C CA . TYR B 1 146 ? 27.938 -19.766 -1.927 1 78.19 146 TYR B CA 1
ATOM 3538 C C . TYR B 1 146 ? 26.531 -19.484 -2.443 1 78.19 146 TYR B C 1
ATOM 3540 O O . TYR B 1 146 ? 26.328 -19.25 -3.635 1 78.19 146 TYR B O 1
ATOM 3548 N N . VAL B 1 147 ? 25.531 -19.797 -1.579 1 75.88 147 VAL B N 1
ATOM 3549 C CA . VAL B 1 147 ? 24.141 -19.391 -1.843 1 75.88 147 VAL B CA 1
ATOM 3550 C C . VAL B 1 147 ? 23.531 -18.781 -0.584 1 75.88 147 VAL B C 1
ATOM 3552 O O . VAL B 1 147 ? 24.016 -19.031 0.527 1 75.88 147 VAL B O 1
ATOM 3555 N N . PHE B 1 148 ? 22.641 -17.844 -0.808 1 76.75 148 PHE B N 1
ATOM 3556 C CA . PHE B 1 148 ? 21.906 -17.312 0.34 1 76.75 148 PHE B CA 1
ATOM 3557 C C . PHE B 1 148 ? 21.109 -18.422 1.02 1 76.75 148 PHE B C 1
ATOM 3559 O O . PHE B 1 148 ? 19.953 -18.656 0.678 1 76.75 148 PHE B O 1
ATOM 3566 N N . SER B 1 149 ? 21.688 -19.109 1.912 1 82.19 149 SER B N 1
ATOM 3567 C CA . SER B 1 149 ? 21.062 -20.266 2.566 1 82.19 149 SER B CA 1
ATOM 3568 C C . SER B 1 149 ? 20.141 -19.812 3.697 1 82.19 149 SER B C 1
ATOM 3570 O O . SER B 1 149 ? 19.469 -20.641 4.328 1 82.19 149 SER B O 1
ATOM 3572 N N . ILE B 1 150 ? 20.078 -18.594 3.875 1 83.94 150 ILE B N 1
ATOM 3573 C CA . ILE B 1 150 ? 19.297 -18.047 4.977 1 83.94 150 ILE B CA 1
ATOM 3574 C C . ILE B 1 150 ? 17.812 -18.391 4.773 1 83.94 150 ILE B C 1
ATOM 3576 O O . ILE B 1 150 ? 17.078 -18.547 5.742 1 83.94 150 ILE B O 1
ATOM 3580 N N . PHE B 1 151 ? 17.391 -18.531 3.561 1 84.88 151 PHE B N 1
ATOM 3581 C CA . PHE B 1 151 ? 15.992 -18.797 3.248 1 84.88 151 PHE B CA 1
ATOM 3582 C C . PHE B 1 151 ? 15.609 -20.219 3.609 1 84.88 151 PHE B C 1
ATOM 3584 O O . PHE B 1 151 ? 14.422 -20.547 3.699 1 84.88 151 PHE B O 1
ATOM 3591 N N . GLU B 1 152 ? 16.594 -21.016 3.838 1 86.31 152 GLU B N 1
ATOM 3592 C CA . GLU B 1 152 ? 16.344 -22.422 4.176 1 86.31 152 GLU B CA 1
ATOM 3593 C C . GLU B 1 152 ? 16.125 -22.594 5.676 1 86.31 152 GLU B C 1
ATOM 3595 O O . GLU B 1 152 ? 15.664 -23.641 6.125 1 86.31 152 GLU B O 1
ATOM 3600 N N . ASN B 1 153 ? 16.406 -21.547 6.344 1 89.12 153 ASN B N 1
ATOM 3601 C CA . ASN B 1 153 ? 16.234 -21.578 7.793 1 89.12 153 ASN B CA 1
ATOM 3602 C C . ASN B 1 153 ? 14.875 -21 8.203 1 89.12 153 ASN B C 1
ATOM 3604 O O . ASN B 1 153 ? 14.594 -19.828 7.945 1 89.12 153 ASN B O 1
ATOM 3608 N N . ARG B 1 154 ? 14.148 -21.797 8.914 1 89.06 154 ARG B N 1
ATOM 3609 C CA . ARG B 1 154 ? 12.781 -21.453 9.297 1 89.06 154 ARG B CA 1
ATOM 3610 C C . ARG B 1 154 ? 12.766 -20.156 10.102 1 89.06 154 ARG B C 1
ATOM 3612 O O . ARG B 1 154 ? 11.875 -19.312 9.922 1 89.06 154 ARG B O 1
ATOM 3619 N N . ASP B 1 155 ? 13.727 -19.969 10.891 1 89.88 155 ASP B N 1
ATOM 3620 C CA . ASP B 1 155 ? 13.703 -18.844 11.828 1 89.88 155 ASP B CA 1
ATOM 3621 C C . ASP B 1 155 ? 14.281 -17.578 11.195 1 89.88 155 ASP B C 1
ATOM 3623 O O . ASP B 1 155 ? 13.898 -16.469 11.562 1 89.88 155 ASP B O 1
ATOM 3627 N N . PHE B 1 156 ? 15.094 -17.766 10.141 1 91.75 156 PHE B N 1
ATOM 3628 C CA . PHE B 1 156 ? 15.812 -16.594 9.656 1 91.75 156 PHE B CA 1
ATOM 3629 C C . PHE B 1 156 ? 15.406 -16.25 8.234 1 91.75 156 PHE B C 1
ATOM 3631 O O . PHE B 1 156 ? 15.789 -15.203 7.703 1 91.75 156 PHE B O 1
ATOM 3638 N N . ALA B 1 157 ? 14.578 -17.031 7.68 1 92.69 157 ALA B N 1
ATOM 3639 C CA . ALA B 1 157 ? 14.188 -16.828 6.285 1 92.69 157 ALA B CA 1
ATOM 3640 C C . ALA B 1 157 ? 13.523 -15.477 6.086 1 92.69 157 ALA B C 1
ATOM 3642 O O . ALA B 1 157 ? 13.648 -14.867 5.016 1 92.69 157 ALA B O 1
ATOM 3643 N N . ILE B 1 158 ? 12.914 -14.969 7.188 1 94.75 158 ILE B N 1
ATOM 3644 C CA . ILE B 1 158 ? 12.133 -13.75 7.066 1 94.75 158 ILE B CA 1
ATOM 3645 C C . ILE B 1 158 ? 13.055 -12.531 7.164 1 94.75 158 ILE B C 1
ATOM 3647 O O . ILE B 1 158 ? 12.672 -11.422 6.785 1 94.75 158 ILE B O 1
ATOM 3651 N N . VAL B 1 159 ? 14.273 -12.664 7.523 1 93.5 159 VAL B N 1
ATOM 3652 C CA . VAL B 1 159 ? 15.156 -11.562 7.898 1 93.5 159 VAL B CA 1
ATOM 3653 C C . VAL B 1 159 ? 15.484 -10.727 6.664 1 93.5 159 VAL B C 1
ATOM 3655 O O . VAL B 1 159 ? 15.383 -9.5 6.695 1 93.5 159 VAL B O 1
ATOM 3658 N N . PRO B 1 160 ? 15.836 -11.359 5.508 1 89.62 160 PRO B N 1
ATOM 3659 C CA . PRO B 1 160 ? 16.094 -10.531 4.324 1 89.62 160 PRO B CA 1
ATOM 3660 C C . PRO B 1 160 ? 14.875 -9.727 3.895 1 89.62 160 PRO B C 1
ATOM 3662 O O . PRO B 1 160 ? 15.008 -8.578 3.455 1 89.62 160 PRO B O 1
ATOM 3665 N N . ILE B 1 161 ? 13.711 -10.328 4.062 1 93.25 161 ILE B N 1
ATOM 3666 C CA . ILE B 1 161 ? 12.469 -9.656 3.693 1 93.25 161 ILE B CA 1
ATOM 3667 C C . ILE B 1 161 ? 12.227 -8.469 4.625 1 93.25 161 ILE B C 1
ATOM 3669 O O . ILE B 1 161 ? 11.82 -7.395 4.18 1 93.25 161 ILE B O 1
ATOM 3673 N N . LEU B 1 162 ? 12.539 -8.648 5.895 1 95.44 162 LEU B N 1
ATOM 3674 C CA . LEU B 1 162 ? 12.414 -7.574 6.871 1 95.44 162 LEU B CA 1
ATOM 3675 C C . LEU B 1 162 ? 13.336 -6.41 6.52 1 95.44 162 LEU B C 1
ATOM 3677 O O . LEU B 1 162 ? 12.953 -5.246 6.672 1 95.44 162 LEU B O 1
ATOM 3681 N N . GLY B 1 163 ? 14.484 -6.746 6.051 1 91.12 163 GLY B N 1
ATOM 3682 C CA . GLY B 1 163 ? 15.414 -5.715 5.613 1 91.12 163 GLY B CA 1
ATOM 3683 C C . GLY B 1 163 ? 14.891 -4.898 4.449 1 91.12 163 GLY B C 1
ATOM 3684 O O . GLY B 1 163 ? 15.023 -3.67 4.434 1 91.12 163 GLY B O 1
ATOM 3685 N N . VAL B 1 164 ? 14.312 -5.625 3.508 1 89.25 164 VAL B N 1
ATOM 3686 C CA . VAL B 1 164 ? 13.766 -4.953 2.334 1 89.25 164 VAL B CA 1
ATOM 3687 C C . VAL B 1 164 ? 12.602 -4.062 2.746 1 89.25 164 VAL B C 1
ATOM 3689 O O . VAL B 1 164 ? 12.492 -2.922 2.289 1 89.25 164 VAL B O 1
ATOM 3692 N N . ILE B 1 165 ? 11.742 -4.566 3.617 1 93.19 165 ILE B N 1
ATOM 3693 C CA . ILE B 1 165 ? 10.586 -3.812 4.102 1 93.19 165 ILE B CA 1
ATOM 3694 C C . ILE B 1 165 ? 11.062 -2.561 4.836 1 93.19 165 ILE B C 1
ATOM 3696 O O . ILE B 1 165 ? 10.523 -1.472 4.629 1 93.19 165 ILE B O 1
ATOM 3700 N N . LEU B 1 166 ? 12.055 -2.721 5.621 1 92 166 LEU B N 1
ATOM 3701 C CA . LEU B 1 166 ? 12.625 -1.6 6.363 1 92 166 LEU B CA 1
ATOM 3702 C C . LEU B 1 166 ? 13.125 -0.518 5.41 1 92 166 LEU B C 1
ATOM 3704 O O . LEU B 1 166 ? 12.789 0.658 5.57 1 92 166 LEU B O 1
ATOM 3708 N N . TRP B 1 167 ? 13.812 -0.977 4.5 1 86.75 167 TRP B N 1
ATOM 3709 C CA . TRP B 1 167 ? 14.398 -0.068 3.523 1 86.75 167 TRP B CA 1
ATOM 3710 C C . TRP B 1 167 ? 13.32 0.601 2.68 1 86.75 167 TRP B C 1
ATOM 3712 O O . TRP B 1 167 ? 13.344 1.817 2.482 1 86.75 167 TRP B O 1
ATOM 3722 N N . TYR B 1 168 ? 12.406 -0.165 2.219 1 87.69 168 TYR B N 1
ATOM 3723 C CA . TYR B 1 168 ? 11.414 0.25 1.233 1 87.69 168 TYR B CA 1
ATOM 3724 C C . TYR B 1 168 ? 10.461 1.29 1.818 1 87.69 168 TYR B C 1
ATOM 3726 O O . TYR B 1 168 ? 10.125 2.271 1.154 1 87.69 168 TYR B O 1
ATOM 3734 N N . TYR B 1 169 ? 10.109 1.18 3.082 1 89.81 169 TYR B N 1
ATOM 3735 C CA . TYR B 1 169 ? 9.023 1.998 3.617 1 89.81 169 TYR B CA 1
ATOM 3736 C C . TYR B 1 169 ? 9.57 3.105 4.512 1 89.81 169 TYR B C 1
ATOM 3738 O O . TYR B 1 169 ? 8.82 3.99 4.938 1 89.81 169 TYR B O 1
ATOM 3746 N N . THR B 1 170 ? 10.844 3.143 4.754 1 89.25 170 THR B N 1
ATOM 3747 C CA . THR B 1 170 ? 11.43 4.164 5.617 1 89.25 170 THR B CA 1
ATOM 3748 C C . THR B 1 170 ? 11.227 5.555 5.023 1 89.25 170 THR B C 1
ATOM 3750 O O . THR B 1 170 ? 11 6.523 5.754 1 89.25 170 THR B O 1
ATOM 3753 N N . GLY B 1 171 ? 11.258 5.645 3.803 1 85.12 171 GLY B N 1
ATOM 3754 C CA . GLY B 1 171 ? 11.172 6.926 3.123 1 85.12 171 GLY B CA 1
ATOM 3755 C C . GLY B 1 171 ? 9.867 7.656 3.391 1 85.12 171 GLY B C 1
ATOM 3756 O O . GLY B 1 171 ? 9.852 8.883 3.518 1 85.12 171 GLY B O 1
ATOM 3757 N N . ILE B 1 172 ? 8.805 6.91 3.471 1 83.69 172 ILE B N 1
ATOM 3758 C CA . ILE B 1 172 ? 7.508 7.543 3.691 1 83.69 172 ILE B CA 1
ATOM 3759 C C . ILE B 1 172 ? 7.48 8.203 5.07 1 83.69 172 ILE B C 1
ATOM 3761 O O . ILE B 1 172 ? 6.941 9.297 5.23 1 83.69 172 ILE B O 1
ATOM 3765 N N . TYR B 1 173 ? 8.008 7.547 5.969 1 88.56 173 TYR B N 1
ATOM 3766 C CA . TYR B 1 173 ? 8.039 8.102 7.316 1 88.56 173 TYR B CA 1
ATOM 3767 C C . TYR B 1 173 ? 8.969 9.305 7.395 1 88.56 173 TYR B C 1
ATOM 3769 O O . TYR B 1 173 ? 8.688 10.273 8.109 1 88.56 173 TYR B O 1
ATOM 3777 N N . MET B 1 174 ? 10.039 9.25 6.68 1 88 174 MET B N 1
ATOM 3778 C CA . MET B 1 174 ? 10.93 10.414 6.637 1 88 174 MET B CA 1
ATOM 3779 C C . MET B 1 174 ? 10.188 11.641 6.121 1 88 174 MET B C 1
ATOM 3781 O O . MET B 1 174 ? 10.289 12.719 6.707 1 88 174 MET B O 1
ATOM 3785 N N . VAL B 1 175 ? 9.453 11.414 5.094 1 80.38 175 VAL B N 1
ATOM 3786 C CA . VAL B 1 175 ? 8.75 12.531 4.469 1 80.38 175 VAL B CA 1
ATOM 3787 C C . VAL B 1 175 ? 7.684 13.062 5.422 1 80.38 175 VAL B C 1
ATOM 3789 O O . VAL B 1 175 ? 7.516 14.281 5.555 1 80.38 175 VAL B O 1
ATOM 3792 N N . ILE B 1 176 ? 6.977 12.18 6.066 1 81.38 176 ILE B N 1
ATOM 3793 C CA . ILE B 1 176 ? 5.945 12.578 7.016 1 81.38 176 ILE B CA 1
ATOM 3794 C C . ILE B 1 176 ? 6.57 13.375 8.156 1 81.38 176 ILE B C 1
ATOM 3796 O O . ILE B 1 176 ? 6.078 14.453 8.516 1 81.38 176 ILE B O 1
ATOM 3800 N N . PHE B 1 177 ? 7.656 12.945 8.641 1 88.38 177 PHE B N 1
ATOM 3801 C CA . PHE B 1 177 ? 8.312 13.625 9.75 1 88.38 177 PHE B CA 1
ATOM 3802 C C . PHE B 1 177 ? 8.906 14.953 9.289 1 88.38 177 PHE B C 1
ATOM 3804 O O . PHE B 1 177 ? 8.828 15.953 10.016 1 88.38 177 PHE B O 1
ATOM 3811 N N . LEU B 1 178 ? 9.484 14.945 8.156 1 84.5 178 LEU B N 1
ATOM 3812 C CA . LEU B 1 178 ? 10.07 16.172 7.641 1 84.5 178 LEU B CA 1
ATOM 3813 C C . LEU B 1 178 ? 9.008 17.25 7.477 1 84.5 178 LEU B C 1
ATOM 3815 O O . LEU B 1 178 ? 9.234 18.406 7.844 1 84.5 178 LEU B O 1
ATOM 3819 N N . ALA B 1 179 ? 7.918 16.859 6.945 1 75.75 179 ALA B N 1
ATOM 3820 C CA . ALA B 1 179 ? 6.816 17.797 6.758 1 75.75 179 ALA B CA 1
ATOM 3821 C C . ALA B 1 179 ? 6.363 18.375 8.094 1 75.75 179 ALA B C 1
ATOM 3823 O O . ALA B 1 179 ? 5.984 19.547 8.164 1 75.75 179 ALA B O 1
ATOM 3824 N N . ASN B 1 180 ? 6.379 17.609 9.109 1 81.06 180 ASN B N 1
ATOM 3825 C CA . ASN B 1 180 ? 5.938 18.078 10.422 1 81.06 180 ASN B CA 1
ATOM 3826 C C . ASN B 1 180 ? 7.031 18.859 11.133 1 81.06 180 ASN B C 1
ATOM 3828 O O . ASN B 1 180 ? 6.742 19.797 11.875 1 81.06 180 ASN B O 1
ATOM 3832 N N . LEU B 1 181 ? 8.242 18.531 10.906 1 87.5 181 LEU B N 1
ATOM 3833 C CA . LEU B 1 181 ? 9.359 19.297 11.453 1 87.5 181 LEU B CA 1
ATOM 3834 C C . LEU B 1 181 ? 9.383 20.703 10.875 1 87.5 181 LEU B C 1
ATOM 3836 O O . LEU B 1 181 ? 9.648 21.672 11.594 1 87.5 181 LEU B O 1
ATOM 3840 N N . ASN B 1 182 ? 9.062 20.781 9.641 1 81.56 182 ASN B N 1
ATOM 3841 C CA . ASN B 1 182 ? 9.086 22.062 8.945 1 81.56 182 ASN B CA 1
ATOM 3842 C C . ASN B 1 182 ? 7.992 22.984 9.461 1 81.56 182 ASN B C 1
ATOM 3844 O O . ASN B 1 182 ? 8.023 24.188 9.203 1 81.56 182 ASN B O 1
ATOM 3848 N N . LYS B 1 183 ? 7.129 22.422 10.164 1 78.19 183 LYS B N 1
ATOM 3849 C CA . LYS B 1 183 ? 6.055 23.234 10.727 1 78.19 183 LYS B CA 1
ATOM 3850 C C . LYS B 1 183 ? 6.496 23.922 12.016 1 78.19 183 LYS B C 1
ATOM 3852 O O . LYS B 1 183 ? 5.84 24.844 12.492 1 78.19 183 LYS B O 1
ATOM 3857 N N . ILE B 1 184 ? 7.609 23.469 12.555 1 84.75 184 ILE B N 1
ATOM 3858 C CA . ILE B 1 184 ? 8.133 24.078 13.773 1 84.75 184 ILE B CA 1
ATOM 3859 C C . ILE B 1 184 ? 8.734 25.453 13.438 1 84.75 184 ILE B C 1
ATOM 3861 O O . ILE B 1 184 ? 9.531 25.578 12.508 1 84.75 184 ILE B O 1
ATOM 3865 N N . SER B 1 185 ? 8.352 26.438 14.148 1 87.25 185 SER B N 1
ATOM 3866 C CA . SER B 1 185 ? 8.859 27.781 13.922 1 87.25 185 SER B CA 1
ATOM 3867 C C . SER B 1 185 ? 10.375 27.844 14.078 1 87.25 185 SER B C 1
ATOM 3869 O O . SER B 1 185 ? 10.914 27.359 15.078 1 87.25 185 SER B O 1
ATOM 3871 N N . PRO B 1 186 ? 10.922 28.391 13.109 1 86.81 186 PRO B N 1
ATOM 3872 C CA . PRO B 1 186 ? 12.375 28.547 13.227 1 86.81 186 PRO B CA 1
ATOM 3873 C C . PRO B 1 186 ? 12.773 29.391 14.438 1 86.81 186 PRO B C 1
ATOM 3875 O O . PRO B 1 186 ? 13.859 29.188 14.992 1 86.81 186 PRO B O 1
ATOM 3878 N N . ASP B 1 187 ? 11.914 30.203 14.844 1 90.81 187 ASP B N 1
ATOM 3879 C CA . ASP B 1 187 ? 12.195 31.062 15.984 1 90.81 187 ASP B CA 1
ATOM 3880 C C . ASP B 1 187 ? 12.398 30.266 17.266 1 90.81 187 ASP B C 1
ATOM 3882 O O . ASP B 1 187 ? 13.195 30.625 18.125 1 90.81 187 ASP B O 1
ATOM 3886 N N . VAL B 1 188 ? 11.703 29.234 17.344 1 90.38 188 VAL B N 1
ATOM 3887 C CA . VAL B 1 188 ? 11.789 28.375 18.516 1 90.38 188 VAL B CA 1
ATOM 3888 C C . VAL B 1 188 ? 13.172 27.719 18.578 1 90.38 188 VAL B C 1
ATOM 3890 O O . VAL B 1 188 ? 13.781 27.656 19.641 1 90.38 188 VAL B O 1
ATOM 3893 N N . ILE B 1 189 ? 13.633 27.375 17.484 1 89.44 189 ILE B N 1
ATOM 3894 C CA . ILE B 1 189 ? 14.938 26.719 17.406 1 89.44 189 ILE B CA 1
ATOM 3895 C C . ILE B 1 189 ? 16.047 27.734 17.641 1 89.44 189 ILE B C 1
ATOM 3897 O O . ILE B 1 189 ? 17 27.469 18.375 1 89.44 189 ILE B O 1
ATOM 3901 N N . GLU B 1 190 ? 15.891 28.859 17.062 1 89.94 190 GLU B N 1
ATOM 3902 C CA . GLU B 1 190 ? 16.875 29.922 17.234 1 89.94 190 GLU B CA 1
ATOM 3903 C C . GLU B 1 190 ? 16.969 30.375 18.688 1 89.94 190 GLU B C 1
ATOM 3905 O O . GLU B 1 190 ? 18.062 30.609 19.203 1 89.94 190 GLU B O 1
ATOM 3910 N N . ALA B 1 191 ? 15.852 30.516 19.234 1 93 191 ALA B N 1
ATOM 3911 C CA . ALA B 1 191 ? 15.805 30.906 20.641 1 93 191 ALA B CA 1
ATOM 3912 C C . ALA B 1 191 ? 16.5 29.875 21.531 1 93 191 ALA B C 1
ATOM 3914 O O . ALA B 1 191 ? 17.219 30.25 22.469 1 93 191 ALA B O 1
ATOM 3915 N N . SER B 1 192 ? 16.312 28.672 21.203 1 91.69 192 SER B N 1
ATOM 3916 C CA . SER B 1 192 ? 16.938 27.609 21.969 1 91.69 192 SER B CA 1
ATOM 3917 C C . SER B 1 192 ? 18.453 27.641 21.828 1 91.69 192 SER B C 1
ATOM 3919 O O . SER B 1 192 ? 19.188 27.422 22.797 1 91.69 192 SER B O 1
ATOM 3921 N N . VAL B 1 193 ? 18.844 27.969 20.672 1 88.94 193 VAL B N 1
ATOM 3922 C CA . VAL B 1 193 ? 20.281 28.062 20.406 1 88.94 193 VAL B CA 1
ATOM 3923 C C . VAL B 1 193 ? 20.875 29.266 21.141 1 88.94 193 VAL B C 1
ATOM 3925 O O . VAL B 1 193 ? 21.969 29.172 21.703 1 88.94 193 VAL B O 1
ATOM 3928 N N . MET B 1 194 ? 20.188 30.266 21.156 1 92.94 194 MET B N 1
ATOM 3929 C CA . MET B 1 194 ? 20.625 31.469 21.844 1 92.94 194 MET B CA 1
ATOM 3930 C C . MET B 1 194 ? 20.719 31.234 23.344 1 92.94 194 MET B C 1
ATOM 3932 O O . MET B 1 194 ? 21.594 31.812 24.016 1 92.94 194 MET B O 1
ATOM 3936 N N . ASP B 1 195 ? 19.906 30.375 23.844 1 93.19 195 ASP B N 1
ATOM 3937 C CA . ASP B 1 195 ? 19.922 30.016 25.266 1 93.19 195 ASP B CA 1
ATOM 3938 C C . ASP B 1 195 ? 21.062 29.031 25.562 1 93.19 195 ASP B C 1
ATOM 3940 O O . ASP B 1 195 ? 21.266 28.656 26.719 1 93.19 195 ASP B O 1
ATOM 3944 N N . GLY B 1 196 ? 21.766 28.641 24.562 1 91.19 196 GLY B N 1
ATOM 3945 C CA . GLY B 1 196 ? 22.938 27.781 24.75 1 91.19 196 GLY B CA 1
ATOM 3946 C C . GLY B 1 196 ? 22.594 26.297 24.719 1 91.19 196 GLY B C 1
ATOM 3947 O O . GLY B 1 196 ? 23.391 25.469 25.172 1 91.19 196 GLY B O 1
ATOM 3948 N N . ALA B 1 197 ? 21.406 26.031 24.297 1 91.56 197 ALA B N 1
ATOM 3949 C CA . ALA B 1 197 ? 20.984 24.625 24.25 1 91.56 197 ALA B CA 1
ATOM 3950 C C . ALA B 1 197 ? 21.812 23.844 23.219 1 91.56 197 ALA B C 1
ATOM 3952 O O . ALA B 1 197 ? 22.109 24.359 22.141 1 91.56 197 ALA B O 1
ATOM 3953 N N . LYS B 1 198 ? 22.234 22.625 23.703 1 91.69 198 LYS B N 1
ATOM 3954 C CA . LYS B 1 198 ? 22.938 21.719 22.797 1 91.69 198 LYS B CA 1
ATOM 3955 C C . LYS B 1 198 ? 21.953 20.984 21.875 1 91.69 198 LYS B C 1
ATOM 3957 O O . LYS B 1 198 ? 20.75 20.984 22.125 1 91.69 198 LYS B O 1
ATOM 3962 N N . GLU B 1 199 ? 22.469 20.344 20.875 1 87.25 199 GLU B N 1
ATOM 3963 C CA . GLU B 1 199 ? 21.625 19.703 19.859 1 87.25 199 GLU B CA 1
ATOM 3964 C C . GLU B 1 199 ? 20.781 18.594 20.469 1 87.25 199 GLU B C 1
ATOM 3966 O O . GLU B 1 199 ? 19.609 18.453 20.141 1 87.25 199 GLU B O 1
ATOM 3971 N N . HIS B 1 200 ? 21.453 17.812 21.297 1 89.38 200 HIS B N 1
ATOM 3972 C CA . HIS B 1 200 ? 20.688 16.719 21.906 1 89.38 200 HIS B CA 1
ATOM 3973 C C . HIS B 1 200 ? 19.578 17.266 22.812 1 89.38 200 HIS B C 1
ATOM 3975 O O . HIS B 1 200 ? 18.531 16.656 22.938 1 89.38 200 HIS B O 1
ATOM 3981 N N . GLN B 1 201 ? 19.766 18.5 23.375 1 91.69 201 GLN B N 1
ATOM 3982 C CA . GLN B 1 201 ? 18.734 19.141 24.188 1 91.69 201 GLN B CA 1
ATOM 3983 C C . GLN B 1 201 ? 17.594 19.672 23.312 1 91.69 201 GLN B C 1
ATOM 3985 O O . GLN B 1 201 ? 16.422 19.562 23.672 1 91.69 201 GLN B O 1
ATOM 3990 N N . ILE B 1 202 ? 18.016 20.203 22.234 1 91.38 202 ILE B N 1
ATOM 3991 C CA . ILE B 1 202 ? 17.016 20.719 21.312 1 91.38 202 ILE B CA 1
ATOM 3992 C C . ILE B 1 202 ? 16.141 19.578 20.797 1 91.38 202 ILE B C 1
ATOM 3994 O O . ILE B 1 202 ? 14.922 19.688 20.75 1 91.38 202 ILE B O 1
ATOM 3998 N N . LEU B 1 203 ? 16.797 18.438 20.484 1 91.19 203 LEU B N 1
ATOM 3999 C CA . LEU B 1 203 ? 16.078 17.266 19.953 1 91.19 203 LEU B CA 1
ATOM 4000 C C . LEU B 1 203 ? 15.109 16.703 20.984 1 91.19 203 LEU B C 1
ATOM 4002 O O . LEU B 1 203 ? 13.922 16.562 20.703 1 91.19 203 LEU B O 1
ATOM 4006 N N . PHE B 1 204 ? 15.578 16.484 22.188 1 91.12 204 PHE B N 1
ATOM 4007 C CA . PHE B 1 204 ? 14.805 15.719 23.156 1 91.12 204 PHE B CA 1
ATOM 4008 C C . PHE B 1 204 ? 13.875 16.625 23.938 1 91.12 204 PHE B C 1
ATOM 4010 O O . PHE B 1 204 ? 12.797 16.203 24.359 1 91.12 204 PHE B O 1
ATOM 4017 N N . ARG B 1 205 ? 14.156 17.953 24.047 1 91.62 205 ARG B N 1
ATOM 4018 C CA . ARG B 1 205 ? 13.367 18.828 24.906 1 91.62 205 ARG B CA 1
ATOM 4019 C C . ARG B 1 205 ? 12.5 19.766 24.078 1 91.62 205 ARG B C 1
ATOM 4021 O O . ARG B 1 205 ? 11.477 20.266 24.562 1 91.62 205 A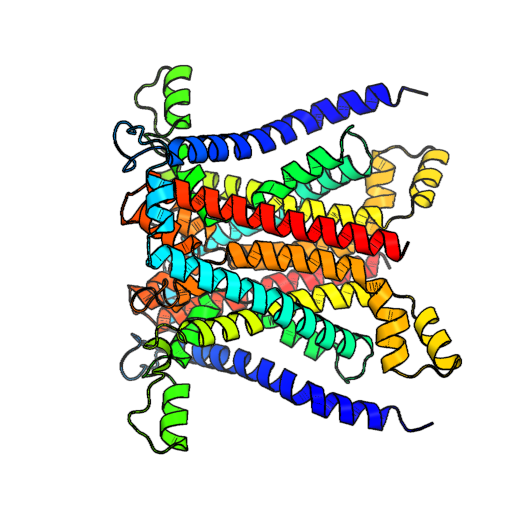RG B O 1
ATOM 4028 N N . VAL B 1 206 ? 12.883 20.031 22.906 1 91.31 206 VAL B N 1
ATOM 4029 C CA . VAL B 1 206 ? 12.156 21.016 22.125 1 91.31 206 VAL B CA 1
ATOM 4030 C C . VAL B 1 206 ? 11.43 20.344 20.969 1 91.31 206 VAL B C 1
ATOM 4032 O O . VAL B 1 206 ? 10.203 20.438 20.859 1 91.31 206 VAL B O 1
ATOM 4035 N N . ILE B 1 207 ? 12.094 19.5 20.234 1 92.44 207 ILE B N 1
ATOM 4036 C CA . ILE B 1 207 ? 11.555 18.969 18.984 1 92.44 207 ILE B CA 1
ATOM 4037 C C . ILE B 1 207 ? 10.695 17.75 19.281 1 92.44 207 ILE B C 1
ATOM 4039 O O . ILE B 1 207 ? 9.523 17.703 18.891 1 92.44 207 ILE B O 1
ATOM 4043 N N . LEU B 1 208 ? 11.172 16.781 19.984 1 91.31 208 LEU B N 1
ATOM 4044 C CA . LEU B 1 208 ? 10.508 15.5 20.172 1 91.31 208 LEU B CA 1
ATOM 4045 C C . LEU B 1 208 ? 9.164 15.68 20.875 1 91.31 208 LEU B C 1
ATOM 4047 O O . LEU B 1 208 ? 8.172 15.062 20.484 1 91.31 208 LEU B O 1
ATOM 4051 N N . PRO B 1 209 ? 9.133 16.547 21.875 1 89.06 209 PRO B N 1
ATOM 4052 C CA . PRO B 1 209 ? 7.828 16.766 22.5 1 89.06 209 PRO B CA 1
ATOM 4053 C C . PRO B 1 209 ? 6.777 17.297 21.531 1 89.06 209 PRO B C 1
ATOM 4055 O O . PRO B 1 209 ? 5.59 17.016 21.688 1 89.06 209 PRO B O 1
ATOM 4058 N N . GLN B 1 210 ? 7.234 18.062 20.594 1 87.44 210 GLN B N 1
ATOM 4059 C CA . GLN B 1 210 ? 6.309 18.625 19.625 1 87.44 210 GLN B CA 1
ATOM 4060 C C . GLN B 1 210 ? 5.941 17.594 18.562 1 87.44 210 GLN B C 1
ATOM 4062 O O . GLN B 1 210 ? 4.988 17.797 17.797 1 87.44 210 GLN B O 1
ATOM 4067 N N . MET B 1 211 ? 6.656 16.469 18.547 1 89.94 211 MET B N 1
ATOM 4068 C CA . MET B 1 211 ? 6.461 15.461 17.516 1 89.94 211 MET B CA 1
ATOM 4069 C C . MET B 1 211 ? 5.715 14.25 18.062 1 89.94 211 MET B C 1
ATOM 4071 O O . MET B 1 211 ? 5.496 13.273 17.344 1 89.94 211 MET B O 1
ATOM 4075 N N . THR B 1 212 ? 5.266 14.289 19.266 1 85.06 212 THR B N 1
ATOM 4076 C CA . THR B 1 212 ? 4.656 13.148 19.922 1 85.06 212 THR B CA 1
ATOM 4077 C C . THR B 1 212 ? 3.42 12.672 19.172 1 85.06 212 THR B C 1
ATOM 4079 O O . THR B 1 212 ? 3.246 11.477 18.938 1 85.06 212 THR B O 1
ATOM 4082 N N . ASN B 1 213 ? 2.559 13.516 18.734 1 78.94 213 ASN B N 1
ATOM 4083 C CA . ASN B 1 213 ? 1.331 13.156 18.031 1 78.94 213 ASN B CA 1
ATOM 4084 C C . ASN B 1 213 ? 1.627 12.477 16.703 1 78.94 213 ASN B C 1
ATOM 4086 O O . ASN B 1 213 ? 0.983 11.484 16.359 1 78.94 213 ASN B O 1
ATOM 4090 N N . ILE B 1 214 ? 2.578 13.016 16 1 83.44 214 ILE B N 1
ATOM 4091 C CA . ILE B 1 214 ? 2.877 12.453 14.688 1 83.44 214 ILE B CA 1
ATOM 4092 C C . ILE B 1 214 ? 3.557 11.094 14.844 1 83.44 214 ILE B C 1
ATOM 4094 O O . ILE B 1 214 ? 3.383 10.203 14.008 1 83.44 214 ILE B O 1
ATOM 4098 N N . VAL B 1 215 ? 4.289 10.961 15.922 1 88.75 215 VAL B N 1
ATOM 4099 C CA . VAL B 1 215 ? 4.895 9.664 16.203 1 88.75 215 VAL B CA 1
ATOM 4100 C C . VAL B 1 215 ? 3.805 8.625 16.422 1 88.75 215 VAL B C 1
ATOM 4102 O O . VAL B 1 215 ? 3.873 7.516 15.883 1 88.75 215 VAL B O 1
ATOM 4105 N N . PHE B 1 216 ? 2.789 8.969 17.109 1 84 216 PHE B N 1
ATOM 4106 C CA . PHE B 1 216 ? 1.689 8.047 17.375 1 84 216 PHE B CA 1
ATOM 4107 C C . PHE B 1 216 ? 0.909 7.762 16.094 1 84 216 PHE B C 1
ATOM 4109 O O . PHE B 1 216 ? 0.537 6.621 15.828 1 84 216 PHE B O 1
ATOM 4116 N N . THR B 1 217 ? 0.686 8.781 15.383 1 79.5 217 THR B N 1
ATOM 4117 C CA . THR B 1 217 ? -0.032 8.625 14.125 1 79.5 217 THR B CA 1
ATOM 4118 C C . THR B 1 217 ? 0.735 7.699 13.18 1 79.5 217 THR B C 1
ATOM 4120 O O . THR B 1 217 ? 0.151 6.801 12.57 1 79.5 217 THR B O 1
ATOM 4123 N N . THR B 1 218 ? 2 7.914 13.086 1 87.81 218 THR B N 1
ATOM 4124 C CA . THR B 1 218 ? 2.814 7.078 12.211 1 87.81 218 THR B CA 1
ATOM 4125 C C . THR B 1 218 ? 2.871 5.645 12.727 1 87.81 218 THR B C 1
ATOM 4127 O O . THR B 1 218 ? 2.945 4.695 11.945 1 87.81 218 THR B O 1
ATOM 4130 N N . ALA B 1 219 ? 2.803 5.504 14.031 1 89.69 219 ALA B N 1
ATOM 4131 C CA . ALA B 1 219 ? 2.785 4.164 14.609 1 89.69 219 ALA B CA 1
ATOM 4132 C C . ALA B 1 219 ? 1.508 3.42 14.234 1 89.69 219 ALA B C 1
ATOM 4134 O O . ALA B 1 219 ? 1.537 2.217 13.969 1 89.69 219 ALA B O 1
ATOM 4135 N N . VAL B 1 220 ? 0.456 4.07 14.211 1 82.81 220 VAL B N 1
ATOM 4136 C CA . VAL B 1 220 ? -0.81 3.477 13.789 1 82.81 220 VAL B CA 1
ATOM 4137 C C . VAL B 1 220 ? -0.707 3.01 12.344 1 82.81 220 VAL B C 1
ATOM 4139 O O . VAL B 1 220 ? -1.102 1.887 12.016 1 82.81 220 VAL B O 1
ATOM 4142 N N . PHE B 1 221 ? -0.129 3.834 11.5 1 82.62 221 PHE B N 1
ATOM 4143 C CA . PHE B 1 221 ? 0.039 3.49 10.086 1 82.62 221 PHE B CA 1
ATOM 4144 C C . PHE B 1 221 ? 0.961 2.287 9.93 1 82.62 221 PHE B C 1
ATOM 4146 O O . PHE B 1 221 ? 0.702 1.403 9.109 1 82.62 221 PHE B O 1
ATOM 4153 N N . ALA B 1 222 ? 1.958 2.312 10.727 1 91 222 ALA B N 1
ATOM 4154 C CA . ALA B 1 222 ? 2.943 1.237 10.656 1 91 222 ALA B CA 1
ATOM 4155 C C . ALA B 1 222 ? 2.33 -0.097 11.078 1 91 222 ALA B C 1
ATOM 4157 O O . ALA B 1 222 ? 2.535 -1.116 10.414 1 91 222 ALA B O 1
ATOM 4158 N N . ILE B 1 223 ? 1.597 -0.022 12.109 1 89.06 223 ILE B N 1
ATOM 4159 C CA . ILE B 1 223 ? 0.979 -1.243 12.617 1 89.06 223 ILE B CA 1
ATOM 4160 C C . ILE B 1 223 ? -0.061 -1.748 11.625 1 89.06 223 ILE B C 1
ATOM 4162 O O . ILE B 1 223 ? -0.043 -2.918 11.234 1 89.06 223 ILE B O 1
ATOM 4166 N N . ALA B 1 224 ? -0.932 -0.902 11.195 1 83.25 224 ALA B N 1
ATOM 4167 C CA . ALA B 1 224 ? -1.967 -1.281 10.242 1 83.25 224 ALA B CA 1
ATOM 4168 C C . ALA B 1 224 ? -1.35 -1.81 8.945 1 83.25 224 ALA B C 1
ATOM 4170 O O . ALA B 1 224 ? -1.777 -2.842 8.422 1 83.25 224 ALA B O 1
ATOM 4171 N N . GLY B 1 225 ? -0.38 -1.141 8.461 1 87.31 225 GLY B N 1
ATOM 4172 C CA . GLY B 1 225 ? 0.282 -1.544 7.234 1 87.31 225 GLY B CA 1
ATOM 4173 C C . GLY B 1 225 ? 1.007 -2.871 7.352 1 87.31 225 GLY B C 1
ATOM 4174 O O . GLY B 1 225 ? 1 -3.674 6.418 1 87.31 225 GLY B O 1
ATOM 4175 N N . SER B 1 226 ? 1.603 -3.084 8.484 1 92.62 226 SER B N 1
ATOM 4176 C CA . SER B 1 226 ? 2.385 -4.293 8.711 1 92.62 226 SER B CA 1
ATOM 4177 C C . SER B 1 226 ? 1.492 -5.527 8.773 1 92.62 226 SER B C 1
ATOM 4179 O O . SER B 1 226 ? 1.84 -6.578 8.234 1 92.62 226 SER B O 1
ATOM 4181 N N . LEU B 1 227 ? 0.418 -5.395 9.383 1 90.44 227 LEU B N 1
ATOM 4182 C CA . LEU B 1 227 ? -0.472 -6.535 9.578 1 90.44 227 LEU B CA 1
ATOM 4183 C C . LEU B 1 227 ? -1.175 -6.898 8.273 1 90.44 227 LEU B C 1
ATOM 4185 O O . LEU B 1 227 ? -1.62 -8.031 8.094 1 90.44 227 LEU B O 1
ATOM 4189 N N . LYS B 1 228 ? -1.153 -5.992 7.375 1 88.88 228 LYS B N 1
ATOM 4190 C CA . LYS B 1 228 ? -1.833 -6.234 6.105 1 88.88 228 LYS B CA 1
ATOM 4191 C C . LYS B 1 228 ? -0.83 -6.488 4.984 1 88.88 228 LYS B C 1
ATOM 4193 O O . LYS B 1 228 ? -1.209 -6.582 3.816 1 88.88 228 LYS B O 1
ATOM 4198 N N . SER B 1 229 ? 0.373 -6.609 5.348 1 91.44 229 SER B N 1
ATOM 4199 C CA . SER B 1 229 ? 1.423 -6.789 4.352 1 91.44 229 SER B CA 1
ATOM 4200 C C . SER B 1 229 ? 1.141 -7.996 3.463 1 91.44 229 SER B C 1
ATOM 4202 O O . SER B 1 229 ? 0.79 -9.07 3.957 1 91.44 229 SER B O 1
ATOM 4204 N N . PHE B 1 230 ? 1.341 -7.801 2.127 1 92.94 230 PHE B N 1
ATOM 4205 C CA . PHE B 1 230 ? 1.031 -8.867 1.177 1 92.94 230 PHE B CA 1
ATOM 4206 C C . PHE B 1 230 ? 1.921 -8.766 -0.056 1 92.94 230 PHE B C 1
ATOM 4208 O O . PHE B 1 230 ? 2.775 -9.625 -0.283 1 92.94 230 PHE B O 1
ATOM 4215 N N . ASP B 1 231 ? 1.881 -7.641 -0.821 1 90.94 231 ASP B N 1
ATOM 4216 C CA . ASP B 1 231 ? 2.365 -7.551 -2.195 1 90.94 231 ASP B CA 1
ATOM 4217 C C . ASP B 1 231 ? 3.869 -7.805 -2.264 1 90.94 231 ASP B C 1
ATOM 4219 O O . ASP B 1 231 ? 4.328 -8.633 -3.053 1 90.94 231 ASP B O 1
ATOM 4223 N N . LEU B 1 232 ? 4.543 -7.176 -1.312 1 91.62 232 LEU B N 1
ATOM 4224 C CA . LEU B 1 232 ? 5.992 -7.309 -1.352 1 91.62 232 LEU B CA 1
ATOM 4225 C C . LEU B 1 232 ? 6.418 -8.727 -0.987 1 91.62 232 LEU B C 1
ATOM 4227 O O . LEU B 1 232 ? 7.23 -9.336 -1.688 1 91.62 232 LEU B O 1
ATOM 4231 N N . VAL B 1 233 ? 5.836 -9.297 0.046 1 93.81 233 VAL B N 1
ATOM 4232 C CA . VAL B 1 233 ? 6.18 -10.641 0.492 1 93.81 233 VAL B CA 1
ATOM 4233 C C . VAL B 1 233 ? 5.734 -11.656 -0.554 1 93.81 233 VAL B C 1
ATOM 4235 O O . VAL B 1 233 ? 6.477 -12.594 -0.875 1 93.81 233 VAL B O 1
ATOM 4238 N N . PHE B 1 234 ? 4.617 -11.477 -1.077 1 93.44 234 PHE B N 1
ATOM 4239 C CA . PHE B 1 234 ? 4.086 -12.367 -2.1 1 93.44 234 PHE B CA 1
ATOM 4240 C C . PHE B 1 234 ? 4.984 -12.383 -3.33 1 93.44 234 PHE B C 1
ATOM 4242 O O . PHE B 1 234 ? 5.336 -13.445 -3.838 1 93.44 234 PHE B O 1
ATOM 4249 N N . ALA B 1 235 ? 5.348 -11.242 -3.762 1 90.06 235 ALA B N 1
ATOM 4250 C CA . ALA B 1 235 ? 6.148 -11.133 -4.98 1 90.06 235 ALA B CA 1
ATOM 4251 C C . ALA B 1 235 ? 7.559 -11.68 -4.762 1 90.06 235 ALA B C 1
ATOM 4253 O O . ALA B 1 235 ? 8.164 -12.242 -5.68 1 90.06 235 ALA B O 1
ATOM 4254 N N . MET B 1 236 ? 8.008 -11.555 -3.562 1 89.56 236 MET B N 1
ATOM 4255 C CA . MET B 1 236 ? 9.383 -11.977 -3.299 1 89.56 236 MET B CA 1
ATOM 4256 C C . MET B 1 236 ? 9.461 -13.484 -3.111 1 89.56 236 MET B C 1
ATOM 4258 O O . MET B 1 236 ? 10.312 -14.141 -3.713 1 89.56 236 MET B O 1
ATOM 4262 N N . THR B 1 237 ? 8.539 -14.039 -2.262 1 90.56 237 THR B N 1
ATOM 4263 C CA . THR B 1 237 ? 8.734 -15.445 -1.91 1 90.56 237 THR B CA 1
ATOM 4264 C C . THR B 1 237 ? 7.41 -16.203 -1.993 1 90.56 237 THR B C 1
ATOM 4266 O O . THR B 1 237 ? 7.398 -17.438 -1.945 1 90.56 237 THR B O 1
ATOM 4269 N N . GLY B 1 238 ? 6.344 -15.453 -2.066 1 90.94 238 GLY B N 1
ATOM 4270 C CA . GLY B 1 238 ? 5.043 -16.109 -2.023 1 90.94 238 GLY B CA 1
ATOM 4271 C C . GLY B 1 238 ? 4.766 -16.797 -0.7 1 90.94 238 GLY B C 1
ATOM 4272 O O . GLY B 1 238 ? 3.951 -17.719 -0.633 1 90.94 238 GLY B O 1
ATOM 4273 N N . GLY B 1 239 ? 5.508 -16.406 0.323 1 92.62 239 GLY B N 1
ATOM 4274 C CA . GLY B 1 239 ? 5.367 -17.016 1.632 1 92.62 239 GLY B CA 1
ATOM 4275 C C . GLY B 1 239 ? 6.312 -18.188 1.85 1 92.62 239 GLY B C 1
ATOM 4276 O O . GLY B 1 239 ? 6.383 -18.734 2.949 1 92.62 239 GLY B O 1
ATOM 4277 N N . GLY B 1 240 ? 7.07 -18.531 0.817 1 91.25 240 GLY B N 1
ATOM 4278 C CA . GLY B 1 240 ? 7.977 -19.672 0.893 1 91.25 240 GLY B CA 1
ATOM 4279 C C . GLY B 1 240 ? 9.398 -19.281 1.23 1 91.25 240 GLY B C 1
ATOM 4280 O O . GLY B 1 240 ? 9.664 -18.109 1.566 1 91.25 240 GLY B O 1
ATOM 4281 N N . PRO B 1 241 ? 10.289 -20.25 1.238 1 89.5 241 PRO B N 1
ATOM 4282 C CA . PRO B 1 241 ? 10.07 -21.703 1.102 1 89.5 241 PRO B CA 1
ATOM 4283 C C . PRO B 1 241 ? 9.406 -22.312 2.334 1 89.5 241 PRO B C 1
ATOM 4285 O O . PRO B 1 241 ? 9.586 -21.812 3.447 1 89.5 241 PRO B O 1
ATOM 4288 N N . ALA B 1 242 ? 8.641 -23.422 2.174 1 92.75 242 ALA B N 1
ATOM 4289 C CA . ALA B 1 242 ? 8.039 -24.203 3.256 1 92.75 242 ALA B CA 1
ATOM 4290 C C . ALA B 1 242 ? 7.285 -23.297 4.227 1 92.75 242 ALA B C 1
ATOM 4292 O O . 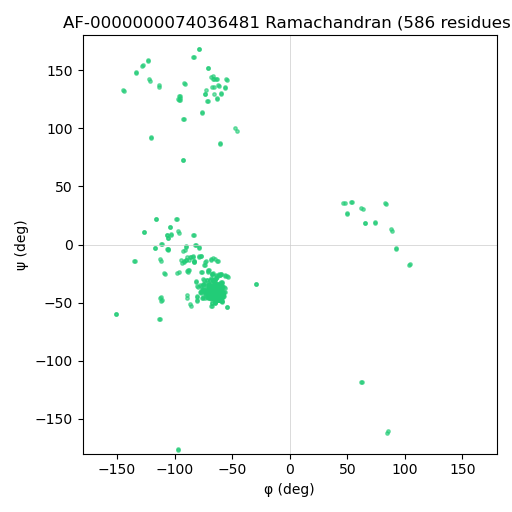ALA B 1 242 ? 7.328 -23.5 5.441 1 92.75 242 ALA B O 1
ATOM 4293 N N . HIS B 1 243 ? 6.812 -22.156 3.775 1 94.56 243 HIS B N 1
ATOM 4294 C CA . HIS B 1 243 ? 6 -21.203 4.523 1 94.56 243 HIS B CA 1
ATOM 4295 C C . HIS B 1 243 ? 6.84 -20.438 5.543 1 94.56 243 HIS B C 1
ATOM 4297 O O . HIS B 1 243 ? 6.297 -19.828 6.457 1 94.56 243 HIS B O 1
ATOM 4303 N N . TYR B 1 244 ? 8.148 -20.438 5.344 1 94.56 244 TYR B N 1
ATOM 4304 C CA . TYR B 1 244 ? 9.039 -19.828 6.328 1 94.56 244 TYR B CA 1
ATOM 4305 C C . TYR B 1 244 ? 8.914 -18.297 6.316 1 94.56 244 TYR B C 1
ATOM 4307 O O . TYR B 1 244 ? 9.227 -17.641 7.309 1 94.56 244 TYR B O 1
ATOM 4315 N N . THR B 1 245 ? 8.422 -17.75 5.203 1 95.25 245 THR B N 1
ATOM 4316 C CA . THR B 1 245 ? 8.266 -16.312 5.086 1 95.25 245 THR B CA 1
ATOM 4317 C C . THR B 1 245 ? 6.793 -15.93 4.941 1 95.25 245 THR B C 1
ATOM 4319 O O . THR B 1 245 ? 6.473 -14.828 4.5 1 95.25 245 THR B O 1
ATOM 4322 N N . GLU B 1 246 ? 5.957 -16.859 5.398 1 96.44 246 GLU B N 1
ATOM 4323 C CA . GLU B 1 246 ? 4.512 -16.688 5.297 1 96.44 246 GLU B CA 1
ATOM 4324 C C . GLU B 1 246 ? 4.039 -15.492 6.117 1 96.44 246 GLU B C 1
ATOM 4326 O O . GLU B 1 246 ? 4.582 -15.211 7.191 1 96.44 246 GLU B O 1
ATOM 4331 N N . VAL B 1 247 ? 3.053 -14.766 5.57 1 96.75 247 VAL B N 1
ATOM 4332 C CA . VAL B 1 247 ? 2.291 -13.773 6.324 1 96.75 247 VAL B CA 1
ATOM 4333 C C . VAL B 1 247 ? 0.803 -14.109 6.266 1 96.75 247 VAL B C 1
ATOM 4335 O O . VAL B 1 247 ? 0.361 -14.844 5.383 1 96.75 247 VAL B O 1
ATOM 4338 N N . ILE B 1 248 ? 0.076 -13.609 7.199 1 95.94 248 ILE B N 1
ATOM 4339 C CA . ILE B 1 248 ? -1.306 -14.031 7.402 1 95.94 248 ILE B CA 1
ATOM 4340 C C . ILE B 1 248 ? -2.139 -13.68 6.172 1 95.94 248 ILE B C 1
ATOM 4342 O O . ILE B 1 248 ? -3.031 -14.445 5.785 1 95.94 248 ILE B O 1
ATOM 4346 N N . ALA B 1 249 ? -1.856 -12.625 5.52 1 94.81 249 ALA B N 1
ATOM 4347 C CA . ALA B 1 249 ? -2.617 -12.219 4.34 1 94.81 249 ALA B CA 1
ATOM 4348 C C . ALA B 1 249 ? -2.404 -13.188 3.186 1 94.81 249 ALA B C 1
ATOM 4350 O O . ALA B 1 249 ? -3.342 -13.5 2.445 1 94.81 249 ALA B O 1
ATOM 4351 N N . ILE B 1 250 ? -1.209 -13.648 3.02 1 95.88 250 ILE B N 1
ATOM 4352 C CA . ILE B 1 250 ? -0.918 -14.617 1.971 1 95.88 250 ILE B CA 1
ATOM 4353 C C . ILE B 1 250 ? -1.599 -15.945 2.295 1 95.88 250 ILE B C 1
ATOM 4355 O O . ILE B 1 250 ? -2.186 -16.578 1.416 1 95.88 250 ILE B O 1
ATOM 4359 N N . TYR B 1 251 ? -1.488 -16.297 3.576 1 96.25 251 TYR B N 1
ATOM 4360 C CA . TYR B 1 251 ? -2.127 -17.547 4.008 1 96.25 251 TYR B CA 1
ATOM 4361 C C . TYR B 1 251 ? -3.635 -17.484 3.799 1 96.25 251 TYR B C 1
ATOM 4363 O O . TYR B 1 251 ? -4.246 -18.453 3.357 1 96.25 251 TYR B O 1
ATOM 4371 N N . MET B 1 252 ? -4.223 -16.375 4.109 1 94.44 252 MET B N 1
ATOM 4372 C CA . MET B 1 252 ? -5.645 -16.156 3.863 1 94.44 252 MET B CA 1
ATOM 4373 C C . MET B 1 252 ? -5.965 -16.281 2.377 1 94.44 252 MET B C 1
ATOM 4375 O O . MET B 1 252 ? -6.938 -16.938 2 1 94.44 252 MET B O 1
ATOM 4379 N N . TYR B 1 253 ? -5.129 -15.711 1.587 1 93 253 TYR B N 1
ATOM 4380 C CA . TYR B 1 253 ? -5.328 -15.711 0.142 1 93 253 TYR B CA 1
ATOM 4381 C C . TYR B 1 253 ? -5.316 -17.125 -0.41 1 93 253 TYR B C 1
ATOM 4383 O O . TYR B 1 253 ? -6.219 -17.516 -1.156 1 93 253 TYR B O 1
ATOM 4391 N N . PHE B 1 254 ? -4.363 -17.922 -0.036 1 94.75 254 PHE B N 1
ATOM 4392 C CA . PHE B 1 254 ? -4.246 -19.281 -0.557 1 94.75 254 PHE B CA 1
ATOM 4393 C C . PHE B 1 254 ? -5.391 -20.141 -0.055 1 94.75 254 PHE B C 1
ATOM 4395 O O . PHE B 1 254 ? -5.98 -20.906 -0.824 1 94.75 254 PHE B O 1
ATOM 4402 N N . ASN B 1 255 ? -5.719 -20 1.184 1 94.69 255 ASN B N 1
ATOM 4403 C CA . ASN B 1 255 ? -6.82 -20.797 1.706 1 94.69 255 ASN B CA 1
ATOM 4404 C C . ASN B 1 255 ? -8.141 -20.453 1.023 1 94.69 255 ASN B C 1
ATOM 4406 O O . ASN B 1 255 ? -8.953 -21.344 0.743 1 94.69 255 ASN B O 1
ATOM 4410 N N . THR B 1 256 ? -8.328 -19.234 0.698 1 90.81 256 THR B N 1
ATOM 4411 C CA . THR B 1 256 ? -9.586 -18.781 0.117 1 90.81 256 THR B CA 1
ATOM 4412 C C . THR B 1 256 ? -9.633 -19.094 -1.375 1 90.81 256 THR B C 1
ATOM 4414 O O . THR B 1 256 ? -10.609 -19.672 -1.859 1 90.81 256 THR B O 1
ATOM 4417 N N . PHE B 1 257 ? -8.547 -18.828 -2.111 1 88.38 257 PHE B N 1
ATOM 4418 C CA . PHE B 1 257 ? -8.672 -18.766 -3.564 1 88.38 257 PHE B CA 1
ATOM 4419 C C . PHE B 1 257 ? -7.926 -19.938 -4.211 1 88.38 257 PHE B C 1
ATOM 4421 O O . PHE B 1 257 ? -8.133 -20.219 -5.395 1 88.38 257 PHE B O 1
ATOM 4428 N N . ARG B 1 258 ? -7.109 -20.594 -3.457 1 88 258 ARG B N 1
ATOM 4429 C CA . ARG B 1 258 ? -6.375 -21.703 -4.047 1 88 258 ARG B CA 1
ATOM 4430 C C . ARG B 1 258 ? -6.832 -23.031 -3.459 1 88 258 ARG B C 1
ATOM 4432 O O . ARG B 1 258 ? -7.109 -23.984 -4.199 1 88 258 ARG B O 1
ATOM 4439 N N . TYR B 1 259 ? -6.961 -23.031 -2.111 1 92.44 259 TYR B N 1
ATOM 4440 C CA . TYR B 1 259 ? -7.348 -24.266 -1.446 1 92.44 259 TYR B CA 1
ATOM 4441 C C . TYR B 1 259 ? -8.859 -24.375 -1.317 1 92.44 259 TYR B C 1
ATOM 4443 O O . TYR B 1 259 ? -9.391 -25.406 -0.924 1 92.44 259 TYR B O 1
ATOM 4451 N N . TYR B 1 260 ? -9.555 -23.312 -1.55 1 90.69 260 TYR B N 1
ATOM 4452 C CA . TYR B 1 260 ? -11.016 -23.234 -1.536 1 90.69 260 TYR B CA 1
ATOM 4453 C C . TYR B 1 260 ? -11.562 -23.562 -0.154 1 90.69 260 TYR B C 1
ATOM 4455 O O . TYR B 1 260 ? -12.555 -24.281 -0.03 1 90.69 260 TYR B O 1
ATOM 4463 N N . ASN B 1 261 ? -10.805 -23.234 0.816 1 94 261 ASN B N 1
ATOM 4464 C CA . ASN B 1 261 ? -11.266 -23.234 2.201 1 94 261 ASN B CA 1
ATOM 4465 C C . ASN B 1 261 ? -11.797 -21.859 2.611 1 94 261 ASN B C 1
ATOM 4467 O O . ASN B 1 261 ? -11.242 -21.219 3.502 1 94 261 ASN B O 1
ATOM 4471 N N . TYR B 1 262 ? -12.93 -21.594 2.086 1 91.12 262 TYR B N 1
ATOM 4472 C CA . TYR B 1 262 ? -13.477 -20.234 2.229 1 91.12 262 TYR B CA 1
ATOM 4473 C C . TYR B 1 262 ? -13.82 -19.938 3.682 1 91.12 262 TYR B C 1
ATOM 4475 O O . TYR B 1 262 ? -13.648 -18.812 4.148 1 91.12 262 TYR B O 1
ATOM 4483 N N . GLY B 1 263 ? -14.344 -20.906 4.312 1 94.06 263 GLY B N 1
ATOM 4484 C CA . GLY B 1 263 ? -14.641 -20.719 5.727 1 94.06 263 GLY B CA 1
ATOM 4485 C C . GLY B 1 263 ? -13.414 -20.391 6.555 1 94.06 2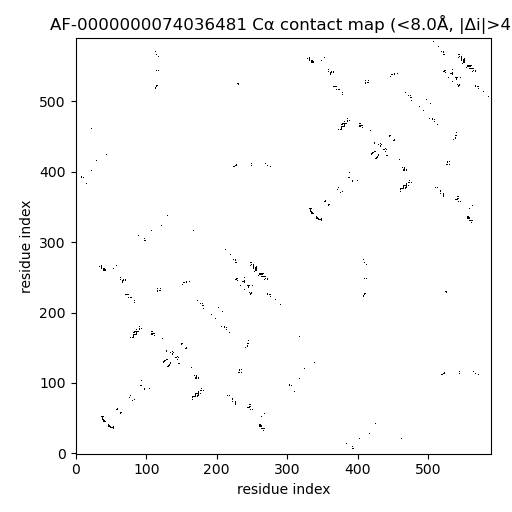63 GLY B C 1
ATOM 4486 O O . GLY B 1 263 ? -13.406 -19.406 7.293 1 94.06 263 GLY B O 1
ATOM 4487 N N . TYR B 1 264 ? -12.391 -21.188 6.348 1 95.81 264 TYR B N 1
ATOM 4488 C CA . TYR B 1 264 ? -11.148 -20.969 7.082 1 95.81 264 TYR B CA 1
ATOM 4489 C C . TYR B 1 264 ? -10.5 -19.656 6.652 1 95.81 264 TYR B C 1
ATOM 4491 O O . TYR B 1 264 ? -9.992 -18.906 7.488 1 95.81 264 TYR B O 1
ATOM 4499 N N . GLY B 1 265 ? -10.57 -19.391 5.324 1 94.81 265 GLY B N 1
ATOM 4500 C CA . GLY B 1 265 ? -10.086 -18.125 4.836 1 94.81 265 GLY B CA 1
ATOM 4501 C C . GLY B 1 265 ? -10.797 -16.938 5.457 1 94.81 265 GLY B C 1
ATOM 4502 O O . GLY B 1 265 ? -10.172 -15.914 5.758 1 94.81 265 GLY B O 1
ATOM 4503 N N . SER B 1 266 ? -12.055 -17.109 5.699 1 93.69 266 SER B N 1
ATOM 4504 C CA . SER B 1 266 ? -12.836 -16.047 6.328 1 93.69 266 SER B CA 1
ATOM 4505 C C . SER B 1 266 ? -12.445 -15.859 7.789 1 93.69 266 SER B C 1
ATOM 4507 O O . SER B 1 266 ? -12.367 -14.734 8.281 1 93.69 266 SER B O 1
ATOM 4509 N N . ALA B 1 267 ? -12.203 -16.906 8.406 1 95.88 267 ALA B N 1
ATOM 4510 C CA . ALA B 1 267 ? -11.758 -16.812 9.789 1 95.88 267 ALA B CA 1
ATOM 4511 C C . ALA B 1 267 ? -10.43 -16.078 9.898 1 95.88 267 ALA B C 1
ATOM 4513 O O . ALA B 1 267 ? -10.25 -15.242 10.781 1 95.88 267 ALA B O 1
ATOM 4514 N N . ILE B 1 268 ? -9.516 -16.391 9.023 1 95.06 268 ILE B N 1
ATOM 4515 C CA . ILE B 1 268 ? -8.219 -15.727 9.008 1 95.06 268 ILE B CA 1
ATOM 4516 C C . ILE B 1 268 ? -8.406 -14.234 8.719 1 95.06 268 ILE B C 1
ATOM 4518 O O . ILE B 1 268 ? -7.766 -13.391 9.344 1 95.06 268 ILE B O 1
ATOM 4522 N N . SER B 1 269 ? -9.305 -13.953 7.801 1 92.19 269 SER B N 1
ATOM 4523 C CA . SER B 1 269 ? -9.594 -12.562 7.461 1 92.19 269 SER B CA 1
ATOM 4524 C C . SER B 1 269 ? -10.094 -11.789 8.68 1 92.19 269 SER B C 1
ATOM 4526 O O . SER B 1 269 ? -9.688 -10.648 8.906 1 92.19 269 SER B O 1
ATOM 4528 N N . ILE B 1 270 ? -10.922 -12.367 9.414 1 90.69 270 ILE B N 1
ATOM 4529 C CA . ILE B 1 270 ? -11.477 -11.719 10.602 1 90.69 270 ILE B CA 1
ATOM 4530 C C . ILE B 1 270 ? -10.375 -11.531 11.641 1 90.69 270 ILE B C 1
ATOM 4532 O O . ILE B 1 270 ? -10.344 -10.508 12.336 1 90.69 270 ILE B O 1
ATOM 4536 N N . MET B 1 271 ? -9.531 -12.453 11.719 1 92.12 271 MET B N 1
ATOM 4537 C CA . MET B 1 271 ? -8.414 -12.336 12.656 1 92.12 271 MET B CA 1
ATOM 4538 C C . MET B 1 271 ? -7.512 -11.164 12.273 1 92.12 271 MET B C 1
ATOM 4540 O O . MET B 1 271 ? -7.02 -10.445 13.148 1 92.12 271 MET B O 1
ATOM 4544 N N . ILE B 1 272 ? -7.262 -11.008 10.984 1 89.12 272 ILE B N 1
ATOM 4545 C CA . ILE B 1 272 ? -6.469 -9.883 10.516 1 89.12 272 ILE B CA 1
ATOM 4546 C C . ILE B 1 272 ? -7.121 -8.57 10.953 1 89.12 272 ILE B C 1
ATOM 4548 O O . ILE B 1 272 ? -6.449 -7.688 11.492 1 89.12 272 ILE B O 1
ATOM 4552 N N . VAL B 1 273 ? -8.406 -8.492 10.812 1 84.81 273 VAL B N 1
ATOM 4553 C CA . VAL B 1 273 ? -9.156 -7.293 11.164 1 84.81 273 VAL B CA 1
ATOM 4554 C C . VAL B 1 273 ? -9.078 -7.066 12.672 1 84.81 273 VAL B C 1
ATOM 4556 O O . VAL B 1 273 ? -8.797 -5.953 13.133 1 84.81 273 VAL B O 1
ATOM 4559 N N . PHE B 1 274 ? -9.234 -8.086 13.406 1 88.31 274 PHE B N 1
ATOM 4560 C CA . PHE B 1 274 ? -9.242 -8 14.859 1 88.31 274 PHE B CA 1
ATOM 4561 C C . PHE B 1 274 ? -7.871 -7.609 15.383 1 88.31 274 PHE B C 1
ATOM 4563 O O . PHE B 1 274 ? -7.762 -6.797 16.312 1 88.31 274 PHE B O 1
ATOM 4570 N N . LEU B 1 275 ? -6.852 -8.211 14.844 1 89.44 275 LEU B N 1
ATOM 4571 C CA . LEU B 1 275 ? -5.496 -7.887 15.266 1 89.44 275 LEU B CA 1
ATOM 4572 C C . LEU B 1 275 ? -5.152 -6.438 14.938 1 89.44 275 LEU B C 1
ATOM 4574 O O . LEU B 1 275 ? -4.555 -5.734 15.758 1 89.44 275 LEU B O 1
ATOM 4578 N N . SER B 1 276 ? -5.578 -6.047 13.773 1 85.12 276 SER B N 1
ATOM 4579 C CA . SER B 1 276 ? -5.309 -4.676 13.359 1 85.12 276 SER B CA 1
ATOM 4580 C C . SER B 1 276 ? -6.039 -3.674 14.25 1 85.12 276 SER B C 1
ATOM 4582 O O . SER B 1 276 ? -5.43 -2.738 14.773 1 85.12 276 SER B O 1
ATOM 4584 N N . LEU B 1 277 ? -7.297 -3.877 14.477 1 82.44 277 LEU B N 1
ATOM 4585 C CA . LEU B 1 277 ? -8.094 -2.977 15.305 1 82.44 277 LEU B CA 1
ATOM 4586 C C . LEU B 1 277 ? -7.637 -3.031 16.766 1 82.44 277 LEU B C 1
ATOM 4588 O O . LEU B 1 277 ? -7.613 -2.008 17.453 1 82.44 277 LEU B O 1
ATOM 4592 N N . GLY B 1 278 ? -7.328 -4.211 17.203 1 86.44 278 GLY B N 1
ATOM 4593 C CA . GLY B 1 278 ? -6.859 -4.371 18.578 1 86.44 278 GLY B CA 1
ATOM 4594 C C . GLY B 1 278 ? -5.566 -3.631 18.844 1 86.44 278 GLY B C 1
ATOM 4595 O O . GLY B 1 278 ? -5.469 -2.879 19.828 1 86.44 278 GLY B O 1
ATOM 4596 N N . MET B 1 279 ? -4.641 -3.777 18 1 86.25 279 MET B N 1
ATOM 4597 C CA . MET B 1 279 ? -3.344 -3.139 18.203 1 86.25 279 MET B CA 1
ATOM 4598 C C . MET B 1 279 ? -3.455 -1.624 18.062 1 86.25 279 MET B C 1
ATOM 4600 O O . MET B 1 279 ? -2.812 -0.875 18.797 1 86.25 279 MET B O 1
ATOM 4604 N N . ILE B 1 280 ? -4.273 -1.241 17.141 1 79.12 280 ILE B N 1
ATOM 4605 C CA . ILE B 1 280 ? -4.484 0.189 16.938 1 79.12 280 ILE B CA 1
ATOM 4606 C C . ILE B 1 280 ? -5.16 0.781 18.172 1 79.12 280 ILE B C 1
ATOM 4608 O O . ILE B 1 280 ? -4.789 1.865 18.641 1 79.12 280 ILE B O 1
ATOM 4612 N N . SER B 1 281 ? -6.098 0.091 18.75 1 82.56 281 SER B N 1
ATOM 4613 C CA . SER B 1 281 ? -6.805 0.548 19.938 1 82.56 281 SER B CA 1
ATOM 4614 C C . SER B 1 281 ? -5.859 0.664 21.125 1 82.56 281 SER B C 1
ATOM 4616 O O . SER B 1 281 ? -5.945 1.618 21.906 1 82.56 281 SER B O 1
ATOM 4618 N N . VAL B 1 282 ? -5.023 -0.277 21.266 1 85.25 282 VAL B N 1
ATOM 4619 C CA . VAL B 1 282 ? -4.047 -0.253 22.344 1 85.25 282 VAL B CA 1
ATOM 4620 C C . VAL B 1 282 ? -3.133 0.96 22.203 1 85.25 282 VAL B C 1
ATOM 4622 O O . VAL B 1 282 ? -2.871 1.675 23.172 1 85.25 282 VAL B O 1
ATOM 4625 N N . LEU B 1 283 ? -2.729 1.196 21 1 81.94 283 LEU B N 1
ATOM 4626 C CA . LEU B 1 283 ? -1.85 2.328 20.734 1 81.94 283 LEU B CA 1
ATOM 4627 C C . LEU B 1 283 ? -2.562 3.648 21 1 81.94 283 LEU B C 1
ATOM 4629 O O . LEU B 1 283 ? -1.963 4.582 21.547 1 81.94 283 LEU B O 1
ATOM 4633 N N . MET B 1 284 ? -3.773 3.725 20.672 1 76.06 284 MET B N 1
ATOM 4634 C CA . MET B 1 284 ? -4.547 4.945 20.875 1 76.06 284 MET B CA 1
ATOM 4635 C C . MET B 1 284 ? -4.75 5.215 22.359 1 76.06 284 MET B C 1
ATOM 4637 O O . MET B 1 284 ? -4.723 6.363 22.797 1 76.06 284 MET B O 1
ATOM 4641 N N . THR B 1 285 ? -4.953 4.203 23.125 1 80.25 285 THR B N 1
ATOM 4642 C CA . THR B 1 285 ? -5.109 4.344 24.562 1 80.25 285 THR B CA 1
ATOM 4643 C C . THR B 1 285 ? -3.812 4.844 25.203 1 80.25 285 THR B C 1
ATOM 4645 O O . THR B 1 285 ? -3.838 5.699 26.078 1 80.25 285 THR B O 1
ATOM 4648 N N . ILE B 1 286 ? -2.76 4.344 24.672 1 80.56 286 ILE B N 1
ATOM 4649 C CA . ILE B 1 286 ? -1.455 4.762 25.172 1 80.56 286 ILE B CA 1
ATOM 4650 C C . ILE B 1 286 ? -1.198 6.219 24.812 1 80.56 286 ILE B C 1
ATOM 4652 O O . ILE B 1 286 ? -0.688 6.992 25.625 1 80.56 286 ILE B O 1
ATOM 4656 N N . SER B 1 287 ? -1.5 6.535 23.578 1 76.62 287 SER B N 1
ATOM 4657 C CA . SER B 1 287 ? -1.301 7.898 23.094 1 76.62 287 SER B CA 1
ATOM 4658 C C . SER B 1 287 ? -2.105 8.898 23.922 1 76.62 287 SER B C 1
ATOM 4660 O O . SER B 1 287 ? -1.613 9.984 24.234 1 76.62 287 SER B O 1
ATOM 4662 N N . ARG B 1 288 ? -3.309 8.617 24.234 1 73.31 288 ARG B N 1
ATOM 4663 C CA . ARG B 1 288 ? -4.164 9.492 25.031 1 73.31 288 ARG B CA 1
ATOM 4664 C C . ARG B 1 288 ? -3.58 9.703 26.422 1 73.31 288 ARG B C 1
ATOM 4666 O O . ARG B 1 288 ? -3.648 10.805 26.969 1 73.31 288 ARG B O 1
ATOM 4673 N N . ARG B 1 289 ? -3.018 8.75 26.891 1 73.31 289 ARG B N 1
ATOM 4674 C CA . ARG B 1 289 ? -2.424 8.852 28.219 1 73.31 289 ARG B CA 1
ATOM 4675 C C . ARG B 1 289 ? -1.199 9.758 28.203 1 73.31 289 ARG B C 1
ATOM 4677 O O . ARG B 1 289 ? -0.975 10.516 29.156 1 73.31 289 ARG B O 1
ATOM 4684 N N . PHE B 1 290 ? -0.521 9.68 27.094 1 70.38 290 PHE B N 1
ATOM 4685 C CA . PHE B 1 290 ? 0.673 10.508 26.953 1 70.38 290 PHE B CA 1
ATOM 4686 C C . PHE B 1 290 ? 0.301 11.961 26.688 1 70.38 290 PHE B C 1
ATOM 4688 O O . PHE B 1 290 ? 0.97 12.875 27.172 1 70.38 290 PHE B O 1
ATOM 4695 N N . GLU B 1 291 ? -0.636 12.109 25.766 1 63.09 291 GLU B N 1
ATOM 4696 C CA . GLU B 1 291 ? -1.083 13.469 25.484 1 63.09 291 GLU B CA 1
ATOM 4697 C C . GLU B 1 291 ? -1.619 14.141 26.75 1 63.09 291 GLU B C 1
ATOM 4699 O O . GLU B 1 291 ? -1.414 15.344 26.953 1 63.09 291 GLU B O 1
ATOM 4704 N N . ARG B 1 292 ? -2.34 13.508 27.531 1 57.28 292 ARG B N 1
ATOM 4705 C CA . ARG B 1 292 ? -2.854 14.055 28.781 1 57.28 292 ARG B CA 1
ATOM 4706 C C . ARG B 1 292 ? -1.714 14.453 29.703 1 57.28 292 ARG B C 1
ATOM 4708 O O . ARG B 1 292 ? -1.838 15.414 30.469 1 57.28 292 ARG B O 1
ATOM 4715 N N . LYS B 1 293 ? -0.677 13.789 29.469 1 52.88 293 LYS B N 1
ATOM 4716 C CA . LYS B 1 293 ? 0.439 14.117 30.344 1 52.88 293 LYS B CA 1
ATOM 4717 C C . LYS B 1 293 ? 1.148 15.391 29.891 1 52.88 293 LYS B C 1
ATOM 4719 O O . LYS B 1 293 ? 1.612 16.172 30.719 1 52.88 293 LYS B O 1
ATOM 4724 N N . TYR B 1 294 ? 1.167 15.453 28.562 1 51.03 294 TYR B N 1
ATOM 4725 C CA . TYR B 1 294 ? 1.912 16.625 28.109 1 51.03 294 TYR B CA 1
ATOM 4726 C C . TYR B 1 294 ? 0.981 17.797 27.875 1 51.03 294 TYR B C 1
ATOM 4728 O O . TYR B 1 294 ? 1.436 18.906 27.562 1 51.03 294 TYR B O 1
ATOM 4736 N N . GLU B 1 295 ? -0.312 17.547 27.781 1 47.16 295 GLU B N 1
ATOM 4737 C CA . GLU B 1 295 ? -1.154 18.734 27.891 1 47.16 295 GLU B CA 1
ATOM 4738 C C . GLU B 1 295 ? -1.285 19.172 29.359 1 47.16 295 GLU B C 1
ATOM 4740 O O . GLU B 1 295 ? -1.377 18.344 30.25 1 47.16 295 GLU B O 1
#

Sequence (590 aa):
MTSKTEKRWSYAILVGPAVLIYATVILFPIIFSFSLSFTRWSGFGTPEWIGLGNYTRMMVDPVFRIGLRNNLLIVVVSVFGQIPFGFILAYIVYRKIVGGHQFFETMIFLPITVSAIVVAKLWNQIFSPAGVVTQLVRIVQDNPRYVFSIFENRDFAIVPILGVILWYYTGIYMVIFLANLNKISPDVIEASVMDGAKEHQILFRVILPQMTNIVFTTAVFAIAGSLKSFDLVFAMTGGGPAHYTEVIAIYMYFNTFRYYNYGYGSAISIMIVFLSLGMISVLMTISRRFERKYEMTSKTEKRWSYAILVGPAVLIYATVILFPIIFSFSLSFTRWSGFGTPEWIGLGNYTRMMVDPVFRIGLRNNLLIVVVSVFGQIPFGFILAYIVYRKIVGGHQFFETMIFLPITVSAIVVAKLWNQIFSPAGVVTQLVRIVQDNPRYVFSIFENRDFAIVPILGVILWYYTGIYMVIFLANLNKISPDVIEASVMDGAKEHQILFRVILPQMTNIVFTTAVFAIAGSLKSFDLVFAMTGGGPAHYTEVIAIYMYFNTFRYYNYGYGSAISIMIVFLSLGMISVLMTISRRFERKYE

InterPro domains:
  IPR000515 ABC transporter type 1, transmembrane domain MetI-like [PF00528] (83-293)
  IPR000515 ABC transporter type 1, transmembrane domain MetI-like [PS50928] (68-283)
  IPR000515 ABC transporter type 1, transmembrane domain MetI-like [cd06261] (68-277)
  IPR035906 MetI-like superfamily [G3DSA:1.10.3720.10] (48-294)
  IPR035906 MetI-like superfamily [SSF161098] (52-278)
  IPR051393 ABC transporter permease component [PTHR30193] (4-293)

Organism: NCBI:txid159291

Nearest PDB structures (foldseek):
  7cad-assembly1_A  TM=8.733E-01  e=2.547E-12  Mycolicibacterium smegmatis MC2 155
  8ja7-assembly1_A  TM=8.639E-01  e=7.668E-12  Mycobacterium tuberculosis H37Rv
  4tqv-assembly4_M  TM=8.518E-01  e=4.379E-09  Sphingomonas sp.
  4tqu-assembly1_M  TM=8.602E-01  e=2.554E-08  Sphingomonas sp.
  2r6g-assembly1_F  TM=8.155E-01  e=2.237E-08  Escherichia coli K-12

Foldseek 3Di:
DPDPVVVVVVVCVVCVVVVVVVVCVVVVVLVVLVQLLQFFFLPDDDTHGNGCVLVVCLVPPPLNVLQVVLLVVLLCCLLVPLQVLLLVLLVCLLVPVDPPSVVSLCVQQVLLVDDLLVLLVVVLQCQDCVHPVVVVCCVVVVPNPDHNCQCVDLQRVQVVVSVSSSSRCSSVSNVLNNVQQVVDDPVQVVVCVVVVHDPVCCVPPPRVVSCLVVSLVSSLVSSLCSLQDDNNLCSNALCDDVNSNPHLNSVLVCCVPPVSRSNSSSSSVVVSVCSSVVVNVVSVVVSVVVVVVVD/DPDPVVVVVVVCVVCVVVVVVVVCVVVVVLVVLVVLLQFFFLPDDDTHGNGCVLVVCLVPPVLNVLQVVLLVVLLCCLLVPLQVLLLVLLVCLLVPVDPPSVVSLCVQQVLLVDDLLVLLVVVLLCQDCVHPVVVVCCVVVVPNPDHPCQCVDLARVQVVVSVSSSSRCSSVSNVLNNVQQVVDDPVQVVVCVVVVHDPVCCVPPPRVVSCLVVSLVSSLVSSLCSLQDDNNLCSNALCDDVNSNPHLNSVLVCCVPPVSRSNSSSSSVVVSVCSSVVVNVVSVVVSVVVVVVVD

Secondary structure (DSSP, 8-state):
---HHHHHHHHHHHHHHHHHHHHHHHHHHHHHHHHHTTEE--SSSPPEE-TTHHHHHHHH-HHHHHHHHHHHHHHHHIIIIIHHHHHHHHHHHHTT-SS-HHHHHHHHHHHHHS-HHHHHHHHHHHHSTTSHHHHHHHHHHT-TT---GGGG-TTTTTHHHHHHHHHHHHHHHHHHHHHHHTTS-HHHHHHHHHTT--HHHIIIIIIHHHTHHHHHHHHHHHHHHHHT--HHHHHHTTT-STTTT--HHHHHHIIIIIS--HHHHHHHHHHHHHHHHHHHHHHHHHHHHHHHHH-/---HHHHHHHHHHHHHHHHHHHHHHHHHHHHHHHHHTTEE--SSSPPEE-TTHHHHHHHH-HHHHHHHHHHHHHHHHIIIIIHHHHHHHHHHHHTT-SS-HHHHHHHHHHHHHS-HHHHHHHHHHHHSTTSHHHHHHHHHHT-TT---GGGG-TTTTHHHHHHHHHHHHHHHHHHHHHHHHTTS-HHHHHHHHHTT--HHHIIIIIIHHHTHHHHHHHHHHHHHHHHT--HHHHHHTTT-STTTT--HHHHHHIIIIIS--HHHHHHHHHHHHHHHHHHHHHHHHHHHHHHHHH-

Solvent-accessible surface area (backbone atoms only — not comparable to full-atom values): 29478 Å² total; per-residue (Å²): 132,88,49,76,63,57,58,23,51,55,46,34,61,62,47,40,57,55,49,47,49,52,41,47,64,51,47,49,41,51,52,49,35,54,58,37,16,26,21,55,27,48,82,62,84,75,68,37,82,49,55,62,49,40,57,55,48,49,76,72,31,66,65,55,51,41,3,49,51,45,27,52,50,39,26,47,40,34,52,70,36,16,43,54,50,8,40,54,53,16,48,40,46,69,67,54,41,41,88,62,41,67,57,54,53,47,55,48,36,45,52,63,62,41,35,50,54,52,52,17,52,40,50,42,40,40,55,29,70,86,11,66,52,29,47,50,45,16,61,74,66,69,32,88,76,52,55,74,59,49,51,76,34,64,87,48,27,40,51,66,56,50,52,49,51,35,59,40,53,16,22,59,40,16,51,56,40,32,60,55,55,68,66,52,57,65,63,60,55,50,52,40,48,72,74,64,50,48,68,71,48,42,44,64,68,52,47,45,67,72,39,50,65,59,51,50,53,50,40,44,51,29,42,40,50,27,58,39,43,39,53,44,52,42,57,48,47,61,18,34,57,95,45,34,38,18,28,54,46,51,52,25,46,42,29,35,76,69,66,30,32,31,6,49,17,24,33,47,44,49,46,49,48,48,52,38,54,48,52,43,49,54,50,5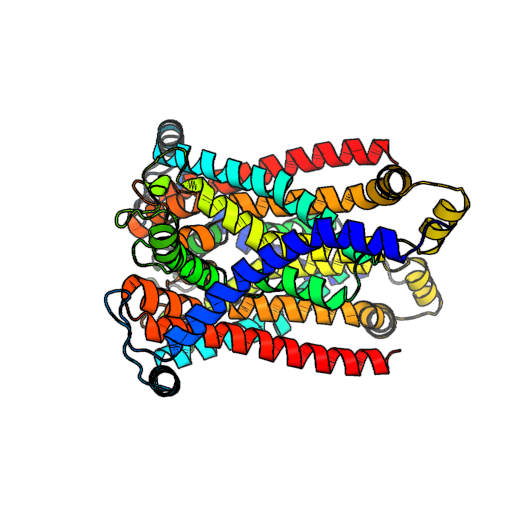0,55,52,47,53,56,50,48,58,64,75,94,132,87,49,76,62,58,57,24,51,54,46,33,61,62,46,40,57,54,48,48,49,52,39,46,66,52,49,50,42,51,53,50,35,54,59,38,18,25,20,56,28,49,82,62,84,76,67,38,81,49,55,63,50,40,58,56,49,48,76,71,31,65,65,53,49,42,4,50,50,45,26,51,50,40,26,47,39,32,52,71,36,18,44,54,50,8,40,53,52,17,49,39,45,70,67,53,40,40,86,62,44,66,58,53,54,48,56,48,36,44,52,61,61,42,35,49,54,52,52,16,52,39,50,43,41,41,57,28,69,87,12,67,51,29,47,48,46,16,60,74,66,69,32,88,77,53,54,73,58,50,52,77,32,63,86,47,27,39,51,64,57,50,51,48,52,35,60,38,52,17,22,59,40,16,51,54,40,32,59,54,55,68,66,52,57,64,64,61,55,50,52,39,47,73,72,64,52,49,69,71,47,43,44,64,68,55,47,45,66,73,40,49,67,57,52,51,53,49,41,44,51,31,42,39,50,28,58,39,44,38,55,44,50,44,57,49,48,61,18,34,59,97,45,34,38,19,28,54,47,51,53,25,46,41,28,35,77,70,67,29,31,32,6,48,16,24,34,46,42,48,47,49,48,48,52,37,52,49,53,44,49,53,50,50,56,52,45,52,57,50,47,58,65,74,92

pLDDT: mean 83.5, std 12.75, range [31.25, 97.5]

Radius of gyration: 25.43 Å; Cα contacts (8 Å, |Δi|>4): 778; chains: 2; bounding box: 73×66×60 Å